Protein AF-0000000084980059 (afdb_homodimer)

Organism: NCBI:txid883114

Solvent-accessible surface area (backbone atoms only — not comparable to full-atom values): 30979 Å² total; per-residue (Å²): 118,81,48,70,67,55,48,52,50,52,52,42,49,53,42,48,52,49,50,54,45,52,68,66,48,82,76,62,90,63,88,53,42,63,44,76,50,72,59,92,92,44,81,44,43,28,40,37,32,78,54,96,91,38,81,42,77,41,79,48,60,86,88,42,54,64,60,53,34,41,35,43,37,63,77,40,52,60,57,51,50,51,51,42,52,51,49,47,49,55,48,47,63,50,62,70,72,64,53,98,51,52,74,44,44,60,58,69,68,41,56,71,75,50,41,72,53,49,79,69,84,60,81,35,71,66,55,49,48,51,51,58,69,66,52,83,76,70,46,72,78,72,80,60,95,58,76,67,40,77,33,83,89,66,50,72,33,84,43,72,67,53,32,53,53,49,38,52,33,54,74,70,67,47,69,69,38,69,22,38,68,40,77,75,51,98,88,40,72,46,56,40,54,29,37,34,59,33,82,85,76,69,39,75,26,35,35,41,74,44,65,45,31,38,38,36,70,51,24,48,50,48,53,51,52,52,47,54,34,44,77,64,75,39,29,60,50,75,39,24,46,76,47,66,19,21,90,90,40,62,76,51,64,68,55,52,52,49,50,49,39,57,65,68,45,76,70,85,119,117,81,49,69,68,53,46,50,51,52,53,43,48,53,43,47,52,50,49,54,46,52,69,68,48,82,77,64,91,65,88,54,43,64,44,77,49,72,59,92,93,45,79,43,41,29,39,38,31,78,54,95,90,37,81,42,78,41,81,48,60,86,86,41,55,63,60,53,31,42,35,43,37,62,76,40,54,59,56,50,49,52,50,41,52,52,48,47,50,55,47,48,63,50,62,71,73,61,52,97,50,51,74,45,43,59,58,69,69,42,56,73,73,51,41,73,52,49,77,66,82,60,80,36,71,65,55,48,50,51,52,59,70,66,52,82,77,70,47,72,79,72,82,60,93,59,77,67,41,77,33,83,89,65,50,72,32,83,42,70,66,52,31,53,53,51,38,51,33,54,74,71,68,47,69,68,38,68,22,40,69,41,77,74,51,100,86,41,74,46,56,40,54,29,36,32,59,33,83,84,77,71,39,75,26,36,33,42,72,45,65,46,31,38,38,36,70,52,23,46,51,48,53,51,51,52,48,52,34,44,78,64,75,39,29,60,52,74,39,24,46,76,46,66,19,22,92,89,42,61,76,52,64,70,54,53,50,49,51,49,38,58,66,71,44,76,69,86,118

Radius of gyration: 30.44 Å; Cα contacts (8 Å, |Δi|>4): 704; chains: 2; bounding box: 84×87×63 Å

pLDDT: mean 90.95, std 9.01, range [33.44, 98.81]

Nearest PDB structures (foldseek):
  3k44-assembly4_D  TM=3.397E-01  e=2.447E+00  Drosophila melanogaster
  6slc-assembly1_BBB  TM=3.646E-01  e=4.953E+00  Streptomyces sp. Ag82_O1-9
  7czf-assembly1_C  TM=3.615E-01  e=8.406E+00  Human gammaherpesvirus 8
  8cht-assembly1_A  TM=2.738E-01  e=5.571E+00  Homo sapiens
  8cht-assembly2_B  TM=2.711E-01  e=5.571E+00  Homo sapiens

Sequence (538 aa):
MVTFKEMLILEKQKYLNIKKALDKKEVDFVEGRLVIKSNKSIKEYYQVKHLNNKKEVKYISKDNPKLIKSLANKSYLPKLKKLVNKRLYQLNNILKDYSETEIDDIYENLNPYRKELITPVVPTAKQNLETWKATPYSGNEFVTNAPLIDTNKGDQVKSKSEKIIADKLYALGIPYKYECPLVIDKYTKFYPDFTLIDPFTNKEMYWEHFGMIDNPEYAAAAIKKIAIYEKNGIQMGINLIVSFESSKSGLDNSYIDCLIKRYFIKHVEMVTFKEMLILEKQKYLNIKKALDKKEVDFVEGRLVIKSNKSIKEYYQVKHLNNKKEVKYISKDNPKLIKSLANKSYLPKLKKLVNKRLYQLNNILKDYSETEIDDIYENLNPYRKELITPVVPTAKQNLETWKATPYSGNEFVTNAPLIDTNKGDQVKSKSEKIIADKLYALGIPYKYECPLVIDKYTKFYPDFTLIDPFTNKEMYWEHFGMIDNPEYAAAAIKKIAIYEKNGIQMGINLIVSFESSKSGLDNSYIDCLIKRYFIKHVE

Foldseek 3Di:
DQFPLRVLVVVLVVLVVVVVVLVPDDQDDDAAAWDWDDDDPDIWIWGWHQDPNDIDIDTDDPVCVVNVVNRVCVVPSVVSVVVSVVSNVVSCVCSVDDDLQVLVCVLVVDDPVVSVVDDRPDDHLVRLVVVVVPDDADADPDPDPADWDAAPVGDTARDPLLNLLVNVCVVVPFDWDAQGWDDLDPPDIGRARIWGAQPRPRDIAGEHEQAACVPPVSVVVVVVVQVSCVVRPRHDPPRYHYHYHHPVGGGDPVVSVVSCCSRHVPPPD/DQFPLRVLVVVLVVLVVVVVVLVPDDQDDDAAAWDWDDDDPDIWIWGWHQDPNDIDIGTDDPVCVVNVVNRVCVVPSVVSVVVSVVSNVVSCVCSVDDDLQVLVCVLVVDDPVVSVVDDRPDDHLVRLVVVVVPDDADADPPPDPADWDAAPVGDTARDPLLNLLVNVCVVVPFDWDAQGWDDLDPPDIGRARIWGAQPRPRDIAGEHEQAACVPPVSVVVVVVVQVSCVVRPRHDPPRYHYHYHHPVGGGDPVVSVVSCCSRHVPPPD

Secondary structure (DSSP, 8-state):
---HHHHHHHHHHHHHHHHHHHHHS------SEEEEEEETTEEEEEEEEEETTEEEEEEE-TT-HHHHHHHHGGGTHHHHHHHHHHHHHHHHHHHTT--TTHHHHHHHTS-HHHHTT---SS--HHHHHHHHHHS---------SSPPEE-SSS-EESSHHHHHHHHHHHHTT--EEET--EE-SSS-EE--SEEEE-TTT--EEEEEEE--TTSHHHHHHHHHHHHHHHHTT--BTTTEEEEE--SSS---HHHHHHHHHHHH-----/---HHHHHHHHHHHHHHHHHHHHHS------SEEEEEEETTEEEEEEEEEETTEEEEEEE-TT-HHHHHHHHHTTTHHHHHHHHHHHHHHHHHHHTT--TTHHHHHHHTS-HHHHTT---SS--HHHHHHHHHHS---------SSPPEE-SSS-EESSHHHHHHHHHHHHTT--EEET--EE-SSS-EE--SEEEE-TTT--EEEEEEE--TTSHHHHHHHHHHHHHHHHTT--BTTTEEEEE--SSS---HHHHHHHHHHHH-----

Structure (mmCIF, N/CA/C/O backbone):
data_AF-0000000084980059-model_v1
#
loop_
_entity.id
_entity.type
_entity.pdbx_description
1 polymer 'Uncharacterized protein'
#
loop_
_atom_site.group_PDB
_atom_site.id
_atom_site.type_symbol
_atom_site.label_atom_id
_atom_site.label_alt_id
_atom_site.label_comp_id
_atom_site.label_asym_id
_atom_site.label_entity_id
_atom_site.label_seq_id
_atom_site.pdbx_PDB_ins_code
_atom_site.Cartn_x
_atom_site.Cartn_y
_atom_site.Cartn_z
_atom_site.occupancy
_atom_site.B_iso_or_equiv
_atom_site.auth_seq_id
_atom_site.auth_comp_id
_atom_site.auth_asym_id
_atom_site.auth_atom_id
_atom_site.pdbx_PDB_model_num
ATOM 1 N N . MET A 1 1 ? -2.4 -2.119 -4.59 1 66.5 1 MET A N 1
ATOM 2 C CA . MET A 1 1 ? -1.245 -2.023 -3.703 1 66.5 1 MET A CA 1
ATOM 3 C C . MET A 1 1 ? -0.007 -1.566 -4.469 1 66.5 1 MET A C 1
ATOM 5 O O . MET A 1 1 ? 0.17 -1.915 -5.637 1 66.5 1 MET A O 1
ATOM 9 N N . VAL A 1 2 ? 0.71 -0.615 -3.932 1 78.31 2 VAL A N 1
ATOM 10 C CA . VAL A 1 2 ? 1.899 -0.036 -4.547 1 78.31 2 VAL A CA 1
ATOM 11 C C . VAL A 1 2 ? 3.059 -1.027 -4.465 1 78.31 2 VAL A C 1
ATOM 13 O O . VAL A 1 2 ? 3.26 -1.674 -3.436 1 78.31 2 VAL A O 1
ATOM 16 N N . THR A 1 3 ? 3.654 -1.348 -5.609 1 88.38 3 THR A N 1
ATOM 17 C CA . THR A 1 3 ? 4.824 -2.219 -5.641 1 88.38 3 THR A CA 1
ATOM 18 C C . THR A 1 3 ? 6.02 -1.548 -4.969 1 88.38 3 THR A C 1
ATOM 20 O O . THR A 1 3 ? 5.988 -0.346 -4.691 1 88.38 3 THR A O 1
ATOM 23 N N . PHE A 1 4 ? 6.996 -2.373 -4.719 1 94.12 4 PHE A N 1
ATOM 24 C CA . PHE A 1 4 ? 8.203 -1.814 -4.113 1 94.12 4 PHE A CA 1
ATOM 25 C C . PHE A 1 4 ? 8.844 -0.789 -5.039 1 94.12 4 PHE A C 1
ATOM 27 O O . PHE A 1 4 ? 9.242 0.291 -4.594 1 94.12 4 PHE A O 1
ATOM 34 N N . LYS A 1 5 ? 8.914 -1.081 -6.266 1 94.56 5 LYS A N 1
ATOM 35 C CA . LYS A 1 5 ? 9.492 -0.15 -7.227 1 94.56 5 LYS A CA 1
ATOM 36 C C . LYS A 1 5 ? 8.719 1.162 -7.262 1 94.56 5 LYS A C 1
ATOM 38 O O . LYS A 1 5 ? 9.312 2.242 -7.273 1 94.56 5 LYS A O 1
ATOM 43 N N . GLU A 1 6 ? 7.441 1.067 -7.301 1 92.31 6 GLU A N 1
ATOM 44 C CA . GLU A 1 6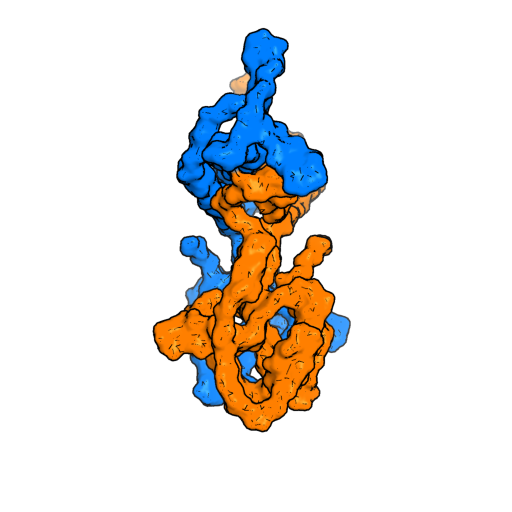 ? 6.598 2.26 -7.301 1 92.31 6 GLU A CA 1
ATOM 45 C C . GLU A 1 6 ? 6.812 3.086 -6.035 1 92.31 6 GLU A C 1
ATOM 47 O O . GLU A 1 6 ? 6.832 4.316 -6.09 1 92.31 6 GLU A O 1
ATOM 52 N N . MET A 1 7 ? 6.91 2.41 -4.93 1 94 7 MET A N 1
ATOM 53 C CA . MET A 1 7 ? 7.148 3.105 -3.668 1 94 7 MET A CA 1
ATOM 54 C C . MET A 1 7 ? 8.492 3.824 -3.691 1 94 7 MET A C 1
ATOM 56 O O . MET A 1 7 ? 8.609 4.941 -3.188 1 94 7 MET A O 1
ATOM 60 N N . LEU A 1 8 ? 9.484 3.129 -4.254 1 97.25 8 LEU A N 1
ATOM 61 C CA . LEU A 1 8 ? 10.789 3.764 -4.418 1 97.25 8 LEU A CA 1
ATOM 62 C C . LEU A 1 8 ? 10.672 5.035 -5.254 1 97.25 8 LEU A C 1
ATOM 64 O O . LEU A 1 8 ? 11.258 6.066 -4.906 1 97.25 8 LEU A O 1
ATOM 68 N N . ILE A 1 9 ? 9.938 4.953 -6.277 1 96.94 9 ILE A N 1
ATOM 69 C CA . ILE A 1 9 ? 9.781 6.082 -7.188 1 96.94 9 ILE A CA 1
ATOM 70 C C . ILE A 1 9 ? 9.039 7.219 -6.48 1 96.94 9 ILE A C 1
ATOM 72 O O . ILE A 1 9 ? 9.43 8.383 -6.594 1 96.94 9 ILE A O 1
ATOM 76 N N . LEU A 1 10 ? 8.031 6.863 -5.793 1 94.88 10 LEU A N 1
ATOM 77 C CA . LEU A 1 10 ? 7.27 7.863 -5.055 1 94.88 10 LEU A CA 1
ATOM 78 C C . LEU A 1 10 ? 8.141 8.562 -4.016 1 94.88 10 LEU A C 1
ATOM 80 O O . LEU A 1 10 ? 8.07 9.781 -3.857 1 94.88 10 LEU A O 1
ATOM 84 N N . GLU A 1 11 ? 8.891 7.77 -3.311 1 96.81 11 GLU A N 1
ATOM 85 C CA . GLU A 1 11 ? 9.789 8.344 -2.316 1 96.81 11 GLU A CA 1
ATOM 86 C C . GLU A 1 11 ? 10.828 9.242 -2.971 1 96.81 11 GLU A C 1
ATOM 88 O O . GLU A 1 11 ? 11.141 10.32 -2.455 1 96.81 11 GLU A O 1
ATOM 93 N N . LYS A 1 12 ? 11.32 8.789 -4.035 1 98.19 12 LYS A N 1
ATOM 94 C CA . LYS A 1 12 ? 12.281 9.609 -4.773 1 98.19 12 LYS A CA 1
ATOM 95 C C . LYS A 1 12 ? 11.656 10.938 -5.191 1 98.19 12 LYS A C 1
ATOM 97 O O . LYS A 1 12 ? 12.289 11.992 -5.059 1 98.19 12 LYS A O 1
ATOM 102 N N . GLN A 1 13 ? 10.516 10.859 -5.707 1 97.75 13 GLN A N 1
ATOM 103 C CA . GLN A 1 13 ? 9.82 12.07 -6.125 1 97.75 13 GLN A CA 1
ATOM 104 C C . GLN A 1 13 ? 9.625 13.031 -4.949 1 97.75 13 GLN A C 1
ATOM 106 O O . GLN A 1 13 ? 9.742 14.242 -5.109 1 97.75 13 GLN A O 1
ATOM 111 N N . LYS A 1 14 ? 9.258 12.469 -3.857 1 96.5 14 LYS A N 1
ATOM 112 C CA . LYS A 1 14 ? 9.125 13.266 -2.643 1 96.5 14 LYS A CA 1
ATOM 113 C C . LYS A 1 14 ? 10.398 14.055 -2.361 1 96.5 14 LYS A C 1
ATOM 115 O O . LYS A 1 14 ? 10.352 15.273 -2.156 1 96.5 14 LYS A O 1
ATOM 120 N N . TYR A 1 15 ? 11.516 13.414 -2.373 1 98.25 15 TYR A N 1
ATOM 121 C CA . TYR A 1 15 ? 12.789 14.062 -2.082 1 98.25 15 TYR A CA 1
ATOM 122 C C . TYR A 1 15 ? 13.18 15.016 -3.207 1 98.25 15 TYR A C 1
ATOM 124 O O . TYR A 1 15 ? 13.805 16.047 -2.963 1 98.25 15 TYR A O 1
ATOM 132 N N . LEU A 1 16 ? 12.812 14.664 -4.387 1 98.25 16 LEU A N 1
ATOM 133 C CA . LEU A 1 16 ? 13.07 15.562 -5.508 1 98.25 16 LEU A CA 1
ATOM 134 C C . LEU A 1 16 ? 12.297 16.875 -5.352 1 98.25 16 LEU A C 1
ATOM 136 O O . LEU A 1 16 ? 12.828 17.938 -5.645 1 98.25 16 LEU A O 1
ATOM 140 N N . ASN A 1 17 ? 11.125 16.734 -4.961 1 97.38 17 ASN A N 1
ATOM 141 C CA . ASN A 1 17 ? 10.312 17.938 -4.734 1 97.38 17 ASN A CA 1
ATOM 142 C C . ASN A 1 17 ? 10.906 18.812 -3.645 1 97.38 17 ASN A C 1
ATOM 144 O O . ASN A 1 17 ? 10.906 20.047 -3.764 1 97.38 17 ASN A O 1
ATOM 148 N N . ILE A 1 18 ? 11.359 18.203 -2.635 1 97.62 18 ILE A N 1
ATOM 149 C CA . ILE A 1 18 ? 11.992 18.953 -1.554 1 97.62 18 ILE A CA 1
ATOM 150 C C . ILE A 1 18 ? 13.266 19.625 -2.064 1 97.62 18 ILE A C 1
ATOM 152 O O . ILE A 1 18 ? 13.539 20.781 -1.747 1 97.62 18 ILE A O 1
ATOM 156 N N . LYS A 1 19 ? 14.023 18.922 -2.82 1 97.5 19 LYS A N 1
ATOM 157 C CA . LYS A 1 19 ? 15.242 19.469 -3.408 1 97.5 19 LYS A CA 1
ATOM 158 C C . LYS A 1 19 ? 14.922 20.688 -4.27 1 97.5 19 LYS A C 1
ATOM 160 O O . LYS A 1 19 ? 15.609 21.719 -4.188 1 97.5 19 LYS A O 1
ATOM 165 N N . LYS A 1 20 ? 13.898 20.578 -5.055 1 96.94 20 LYS A N 1
ATOM 166 C CA . LYS A 1 20 ? 13.477 21.688 -5.898 1 96.94 20 LYS A CA 1
ATOM 167 C C . LYS A 1 20 ? 13.109 22.906 -5.051 1 96.94 20 LYS A C 1
ATOM 169 O O . LYS A 1 20 ? 13.477 24.031 -5.387 1 96.94 20 LYS A O 1
ATOM 174 N N . ALA A 1 21 ? 12.406 22.641 -4 1 95.44 21 ALA A N 1
ATOM 175 C CA . ALA A 1 21 ? 12.023 23.719 -3.09 1 95.44 21 ALA A CA 1
ATOM 176 C C . ALA A 1 21 ? 13.25 24.328 -2.422 1 95.44 21 ALA A C 1
ATOM 178 O O . ALA A 1 21 ? 13.32 25.547 -2.232 1 95.44 21 ALA A O 1
ATOM 179 N N . LEU A 1 22 ? 14.203 23.516 -2.043 1 94.5 22 LEU A N 1
ATOM 180 C CA . LEU A 1 22 ? 15.453 23.953 -1.45 1 94.5 22 LEU A CA 1
ATOM 181 C C . LEU A 1 22 ? 16.219 24.859 -2.414 1 94.5 22 LEU A C 1
ATOM 183 O O . LEU A 1 22 ? 16.766 25.891 -2.01 1 94.5 22 LEU A O 1
ATOM 187 N N . ASP A 1 23 ? 16.203 24.469 -3.652 1 91.94 23 ASP A N 1
ATOM 188 C CA . ASP A 1 23 ? 16.953 25.188 -4.672 1 91.94 23 ASP A CA 1
ATOM 189 C C . ASP A 1 23 ? 16.328 26.562 -4.949 1 91.94 23 ASP A C 1
ATOM 191 O O . ASP A 1 23 ? 17.016 27.484 -5.383 1 91.94 23 ASP A O 1
ATOM 195 N N . LYS A 1 24 ? 15.102 26.656 -4.684 1 89.31 24 LYS A N 1
ATOM 196 C CA . LYS A 1 24 ? 14.406 27.922 -4.906 1 89.31 24 LYS A CA 1
ATOM 197 C C . LYS A 1 24 ? 14.625 28.891 -3.744 1 89.31 24 LYS A C 1
ATOM 199 O O . LYS A 1 24 ? 14.383 30.094 -3.871 1 89.31 24 LYS A O 1
ATOM 204 N N . LYS A 1 25 ? 15.055 28.219 -2.662 1 83.56 25 LYS A N 1
ATOM 205 C CA . LYS A 1 25 ? 15.289 29.078 -1.503 1 83.56 25 LYS A CA 1
ATOM 206 C C . LYS A 1 25 ? 16.562 29.891 -1.669 1 83.56 25 LYS A C 1
ATOM 208 O O . LYS A 1 25 ? 17.594 29.359 -2.105 1 83.56 25 LYS A O 1
ATOM 213 N N . GLU A 1 26 ? 16.422 31.188 -1.734 1 70.62 26 GLU A N 1
ATOM 214 C CA . GLU A 1 26 ? 17.562 32.094 -1.829 1 70.62 26 GLU A CA 1
ATOM 215 C C . GLU A 1 26 ? 18.438 32 -0.585 1 70.62 26 GLU A C 1
ATOM 217 O O . GLU A 1 26 ? 17.953 32.188 0.536 1 70.62 26 GLU A O 1
ATOM 222 N N . VAL A 1 27 ? 19.562 31.328 -0.671 1 66.94 27 VAL A N 1
ATOM 223 C CA . VAL A 1 27 ? 20.484 31.219 0.456 1 66.94 27 VAL A CA 1
ATOM 224 C C . VAL A 1 27 ? 21.422 32.438 0.483 1 66.94 27 VAL A C 1
ATOM 226 O O . VAL A 1 27 ? 22.141 32.688 -0.48 1 66.94 27 VAL A O 1
ATOM 229 N N . ASP A 1 28 ? 21.094 33.312 1.382 1 70.25 28 ASP A N 1
ATOM 230 C CA . ASP A 1 28 ? 22.078 34.375 1.582 1 70.25 28 ASP A CA 1
ATOM 231 C C . ASP A 1 28 ? 23.297 33.844 2.354 1 70.25 28 ASP A C 1
ATOM 233 O O . ASP A 1 28 ? 23.141 33.219 3.406 1 70.25 28 ASP A O 1
ATOM 237 N N . PHE A 1 29 ? 24.406 33.781 1.675 1 73.06 29 PHE A N 1
ATOM 238 C CA . PHE A 1 29 ? 25.641 33.375 2.334 1 73.06 29 PHE A CA 1
ATOM 239 C C . PHE A 1 29 ? 26.094 34.438 3.328 1 73.06 29 PHE A C 1
ATOM 241 O O . PHE A 1 29 ? 26.391 35.562 2.941 1 73.06 29 PHE A O 1
ATOM 248 N N . VAL A 1 30 ? 25.719 34.188 4.566 1 83.31 30 VAL A N 1
ATOM 249 C CA . VAL A 1 30 ? 26.188 35.062 5.633 1 83.31 30 VAL A CA 1
ATOM 250 C C . VAL A 1 30 ? 27.203 34.344 6.496 1 83.31 30 VAL A C 1
ATOM 252 O O . VAL A 1 30 ? 27.047 33.156 6.781 1 83.31 30 VAL A O 1
ATOM 255 N N . GLU A 1 31 ? 28.328 35 6.688 1 85.88 31 GLU A N 1
ATOM 256 C CA . GLU A 1 31 ? 29.359 34.375 7.516 1 85.88 31 GLU A CA 1
ATOM 257 C C . GLU A 1 31 ? 28.953 34.406 8.984 1 85.88 31 GLU A C 1
ATOM 259 O O . GLU A 1 31 ? 28.219 35.281 9.43 1 85.88 31 GLU A O 1
ATOM 264 N N . GLY A 1 32 ? 29.453 33.312 9.68 1 88.5 32 GLY A N 1
ATOM 265 C CA . GLY A 1 32 ? 29.234 33.25 11.117 1 88.5 32 GLY A CA 1
ATOM 266 C C . GLY A 1 32 ? 28.062 32.406 11.523 1 88.5 32 GLY A C 1
ATOM 267 O O . GLY A 1 32 ? 27.484 31.703 10.68 1 88.5 32 GLY A O 1
ATOM 268 N N . ARG A 1 33 ? 27.844 32.344 12.859 1 89.94 33 ARG A N 1
ATOM 269 C CA . ARG A 1 33 ? 26.734 31.578 13.406 1 89.94 33 ARG A CA 1
ATOM 270 C C . ARG A 1 33 ? 25.828 32.469 14.258 1 89.94 33 ARG A C 1
ATOM 272 O O . ARG A 1 33 ? 26.266 33.5 14.758 1 89.94 33 ARG A O 1
ATOM 279 N N . LEU A 1 34 ? 24.641 32.031 14.367 1 90.25 34 LEU A N 1
ATOM 280 C CA . LEU A 1 34 ? 23.688 32.781 15.164 1 90.25 34 LEU A CA 1
ATOM 281 C C . LEU A 1 34 ? 23.688 32.312 16.609 1 90.25 34 LEU A C 1
ATOM 283 O O . LEU A 1 34 ? 23.641 31.094 16.875 1 90.25 34 LEU A O 1
ATOM 287 N N . VAL A 1 35 ? 23.828 33.188 17.516 1 90.88 35 VAL A N 1
ATOM 288 C CA . VAL A 1 35 ? 23.672 32.906 18.953 1 90.88 35 VAL A CA 1
ATOM 289 C C . VAL A 1 35 ? 22.5 33.719 19.5 1 90.88 35 VAL A C 1
ATOM 291 O O . VAL A 1 35 ? 22.406 34.938 19.297 1 90.88 35 VAL A O 1
ATOM 294 N N . ILE A 1 36 ? 21.641 33.062 20.125 1 89.06 36 ILE A N 1
ATOM 295 C CA . ILE A 1 36 ? 20.469 33.719 20.688 1 89.06 36 ILE A CA 1
ATOM 296 C C . ILE A 1 36 ? 20.547 33.719 22.219 1 89.06 36 ILE A C 1
ATOM 298 O O . ILE A 1 36 ? 20.703 32.656 22.828 1 89.06 36 ILE A O 1
ATOM 302 N N . LYS A 1 37 ? 20.547 34.812 22.844 1 87.38 37 LYS A N 1
ATOM 303 C CA . LYS A 1 37 ? 20.531 34.938 24.297 1 87.38 37 LYS A CA 1
ATOM 304 C C . LYS A 1 37 ? 19.156 35.406 24.797 1 87.38 37 LYS A C 1
ATOM 306 O O . LYS A 1 37 ? 18.641 36.406 24.312 1 87.38 37 LYS A O 1
ATOM 311 N N . SER A 1 38 ? 18.516 34.562 25.547 1 83.31 38 SER A N 1
ATOM 312 C CA . SER A 1 38 ? 17.188 34.906 26.047 1 83.31 38 SER A CA 1
ATOM 313 C C . SER A 1 38 ? 17.234 35.219 27.547 1 83.31 38 SER A C 1
ATOM 315 O O . SER A 1 38 ? 17.859 34.469 28.312 1 83.31 38 SER A O 1
ATOM 317 N N . ASN A 1 39 ? 17.062 36.406 27.891 1 78.31 39 ASN A N 1
ATOM 318 C CA . ASN A 1 39 ? 16.875 36.781 29.281 1 78.31 39 ASN A CA 1
ATOM 319 C C . ASN A 1 39 ? 15.43 37.156 29.578 1 78.31 39 ASN A C 1
ATOM 321 O O . ASN A 1 39 ? 14.984 38.25 29.219 1 78.31 39 ASN A O 1
ATOM 325 N N . LYS A 1 40 ? 14.617 36.531 30.312 1 77.06 40 LYS A N 1
ATOM 326 C CA . LYS A 1 40 ? 13.211 36.75 30.625 1 77.06 40 LYS A CA 1
ATOM 327 C C . LYS A 1 40 ? 12.359 36.844 29.359 1 77.06 40 LYS A C 1
ATOM 329 O O . LYS A 1 40 ? 12.328 35.906 28.562 1 77.06 40 LYS A O 1
ATOM 334 N N . SER A 1 41 ? 11.93 38.062 28.953 1 76.62 41 SER A N 1
ATOM 335 C CA . SER A 1 41 ? 11 38.281 27.844 1 76.62 41 SER A CA 1
ATOM 336 C C . SER A 1 41 ? 11.719 38.844 26.625 1 76.62 41 SER A C 1
ATOM 338 O O . SER A 1 41 ? 11.102 39.094 25.594 1 76.62 41 SER A O 1
ATOM 340 N N . ILE A 1 42 ? 13.062 39 26.781 1 80.31 42 ILE A N 1
ATOM 341 C CA . ILE A 1 42 ? 13.758 39.656 25.688 1 80.31 42 ILE A CA 1
ATOM 342 C C . ILE A 1 42 ? 14.727 38.688 25.016 1 80.31 42 ILE A C 1
ATOM 344 O O . ILE A 1 42 ? 15.438 37.969 25.703 1 80.31 42 ILE A O 1
ATOM 348 N N . LYS A 1 43 ? 14.656 38.594 23.625 1 86.44 43 LYS A N 1
ATOM 349 C CA . LYS A 1 43 ? 15.594 37.812 22.844 1 86.44 43 LYS A CA 1
ATOM 350 C C . LYS A 1 43 ? 16.609 38.719 22.141 1 86.44 43 LYS A C 1
ATOM 352 O O . LYS A 1 43 ? 16.25 39.719 21.531 1 86.44 43 LYS A O 1
ATOM 357 N N . GLU A 1 44 ? 17.891 38.438 22.391 1 89 44 GLU A N 1
ATOM 358 C CA . GLU A 1 44 ? 18.969 39.125 21.688 1 89 44 GLU A CA 1
ATOM 359 C C . GLU A 1 44 ? 19.672 38.188 20.703 1 89 44 GLU A C 1
ATOM 361 O O . GLU A 1 44 ? 19.812 37 20.969 1 89 44 GLU A O 1
ATOM 366 N N . TYR A 1 45 ? 20.031 38.812 19.594 1 91.31 45 TYR A N 1
ATOM 367 C CA . TYR A 1 45 ? 20.641 38.031 18.531 1 91.31 45 TYR A CA 1
ATOM 368 C C . TYR A 1 45 ? 22.078 38.5 18.281 1 91.31 45 TYR A C 1
ATOM 370 O O . TYR A 1 45 ? 22.344 39.719 18.25 1 91.31 45 TYR A O 1
ATOM 378 N N . TYR A 1 46 ? 22.906 37.531 18.141 1 91.88 46 TYR A N 1
ATOM 379 C CA . TYR A 1 46 ? 24.312 37.812 17.891 1 91.88 46 TYR A CA 1
ATOM 380 C C . TYR A 1 46 ? 24.859 36.969 16.734 1 91.88 46 TYR A C 1
ATOM 382 O O . TYR A 1 46 ? 24.516 35.812 16.609 1 91.88 46 TYR A O 1
ATOM 390 N N . GLN A 1 47 ? 25.641 37.625 15.914 1 91.94 47 GLN A N 1
ATOM 391 C CA . GLN A 1 47 ? 26.422 36.906 14.898 1 91.94 47 GLN A CA 1
ATOM 392 C C . GLN A 1 47 ? 27.828 36.625 15.391 1 91.94 47 GLN A C 1
ATOM 394 O O . GLN A 1 47 ? 28.547 37.562 15.797 1 91.94 47 GLN A O 1
ATOM 399 N N . VAL A 1 48 ? 28.266 35.375 15.383 1 92.75 48 VAL A N 1
ATOM 400 C CA . VAL A 1 48 ? 29.594 35 15.828 1 92.75 48 VAL A CA 1
ATOM 401 C C . VAL A 1 48 ? 30.422 34.5 14.641 1 92.75 48 VAL A C 1
ATOM 403 O O . VAL A 1 48 ? 30.016 33.594 13.922 1 92.75 48 VAL A O 1
ATOM 406 N N . LYS A 1 49 ? 31.516 35.188 14.461 1 90.69 49 LYS A N 1
ATOM 407 C CA . LYS A 1 49 ? 32.438 34.844 13.383 1 90.69 49 LYS A CA 1
ATOM 408 C C . LYS A 1 49 ? 33.844 34.531 13.93 1 90.69 49 LYS A C 1
ATOM 410 O O . LYS A 1 49 ? 34.219 35.031 14.984 1 90.69 49 LYS A O 1
ATOM 415 N N . HIS A 1 50 ? 34.375 33.5 13.289 1 85.38 50 HIS A N 1
ATOM 416 C CA . HIS A 1 50 ? 35.781 33.25 13.609 1 85.38 50 HIS A CA 1
ATOM 417 C C . HIS A 1 50 ? 36.688 33.781 12.516 1 85.38 50 HIS A C 1
ATOM 419 O O . HIS A 1 50 ? 36.656 33.312 11.383 1 85.38 50 HIS A O 1
ATOM 425 N N . LEU A 1 51 ? 37.188 34.906 12.695 1 78 51 LEU A N 1
ATOM 426 C CA . LEU A 1 51 ? 38.156 35.5 11.789 1 78 51 LEU A CA 1
ATOM 427 C C . LEU A 1 51 ? 39.562 35.469 12.383 1 78 51 LEU A C 1
ATOM 429 O O . LEU A 1 51 ? 39.812 36.031 13.453 1 78 51 LEU A O 1
ATOM 433 N N . ASN A 1 52 ? 40.531 34.969 11.625 1 80.62 52 ASN A N 1
ATOM 434 C CA . ASN A 1 52 ? 41.938 34.875 11.984 1 80.62 52 ASN A CA 1
ATOM 435 C C . ASN A 1 52 ? 42.125 34.406 13.422 1 80.62 52 ASN A C 1
ATOM 437 O O . ASN A 1 52 ? 42.844 35.031 14.203 1 80.62 52 ASN A O 1
ATOM 441 N N . ASN A 1 53 ? 41.406 33.344 13.961 1 76.88 53 ASN A N 1
ATOM 442 C CA . ASN A 1 53 ? 41.469 32.656 15.258 1 76.88 53 ASN A CA 1
ATOM 443 C C . ASN A 1 53 ? 40.906 33.531 16.375 1 76.88 53 ASN A C 1
ATOM 445 O O . ASN A 1 53 ? 41.188 33.312 17.547 1 76.88 53 ASN A O 1
ATOM 449 N N . LYS A 1 54 ? 40.469 34.625 16.047 1 82.69 54 LYS A N 1
ATOM 450 C CA . LYS A 1 54 ? 39.781 35.438 17.047 1 82.69 54 LYS A CA 1
ATOM 451 C C . LYS A 1 54 ? 38.25 35.375 16.875 1 82.69 54 LYS A C 1
ATOM 453 O O . LYS A 1 54 ? 37.75 35.469 15.75 1 82.69 54 LYS A O 1
ATOM 458 N N . LYS A 1 55 ? 37.594 35.094 17.906 1 84.94 55 LYS A N 1
ATOM 459 C CA . LYS A 1 55 ? 36.125 35.031 17.953 1 84.94 55 LYS A CA 1
ATOM 460 C C . LYS A 1 55 ? 35.531 36.438 17.938 1 84.94 55 LYS A C 1
ATOM 462 O O . LYS A 1 55 ? 35.875 37.281 18.797 1 84.94 55 LYS A O 1
ATOM 467 N N . GLU A 1 56 ? 34.844 36.875 16.875 1 90 56 GLU A N 1
ATOM 468 C CA . GLU A 1 56 ? 34.156 38.156 16.797 1 90 56 GLU A CA 1
ATOM 469 C C . GLU A 1 56 ? 32.656 37.969 17.031 1 90 56 GLU A C 1
ATOM 471 O O . GLU A 1 56 ? 32 37.156 16.391 1 90 56 GLU A O 1
ATOM 476 N N . VAL A 1 57 ? 32.219 38.781 17.938 1 91.19 57 VAL A N 1
ATOM 477 C CA . VAL A 1 57 ? 30.797 38.75 18.281 1 91.19 57 VAL A CA 1
ATOM 478 C C . VAL A 1 57 ? 30.141 40.094 17.969 1 91.19 57 VAL A C 1
ATOM 480 O O . VAL A 1 57 ? 30.594 41.125 18.438 1 91.19 57 VAL A O 1
ATOM 483 N N . LYS A 1 58 ? 29.172 40.031 17.078 1 91.5 58 LYS A N 1
ATOM 484 C CA . LYS A 1 58 ? 28.469 41.25 16.703 1 91.5 58 LYS A CA 1
ATOM 485 C C . LYS A 1 58 ? 26.984 41.156 17.047 1 91.5 58 LYS A C 1
ATOM 487 O O . LYS A 1 58 ? 26.328 40.188 16.672 1 91.5 58 LYS A O 1
ATOM 492 N N . TYR A 1 59 ? 26.469 42.125 17.703 1 91.88 59 TYR A N 1
ATOM 493 C CA . TYR A 1 59 ? 25.047 42.219 18.016 1 91.88 59 TYR A CA 1
ATOM 494 C C . TYR A 1 59 ? 24.234 42.5 16.75 1 91.88 59 TYR A C 1
ATOM 496 O O . TYR A 1 59 ? 24.625 43.312 15.922 1 91.88 59 TYR A O 1
ATOM 504 N N . ILE A 1 60 ? 23.156 41.781 16.625 1 90.38 60 ILE A N 1
ATOM 505 C CA . ILE A 1 60 ? 22.266 42.031 15.5 1 90.38 60 ILE A CA 1
ATOM 506 C C . ILE A 1 60 ? 21 42.719 15.984 1 90.38 60 ILE A C 1
ATOM 508 O O . ILE A 1 60 ? 20.266 42.188 16.828 1 90.38 60 ILE A O 1
ATOM 512 N N . SER A 1 61 ? 20.734 43.906 15.398 1 86.62 61 SER A N 1
ATOM 513 C CA . SER A 1 61 ? 19.516 44.625 15.75 1 86.62 61 SER A CA 1
ATOM 514 C C . SER A 1 61 ? 18.266 43.906 15.25 1 86.62 61 SER A C 1
ATOM 516 O O . SER A 1 61 ? 18.297 43.281 14.188 1 86.62 61 SER A O 1
ATOM 518 N N . LYS A 1 62 ? 17.188 44 15.992 1 81.88 62 LYS A N 1
ATOM 519 C CA . LYS A 1 62 ? 15.898 43.406 15.609 1 81.88 62 LYS A CA 1
ATOM 520 C C . LYS A 1 62 ? 15.383 44 14.305 1 81.88 62 LYS A C 1
ATOM 522 O O . LYS A 1 62 ? 14.516 43.406 13.648 1 81.88 62 LYS A O 1
ATOM 527 N N . ASP A 1 63 ? 16.031 45.094 13.891 1 80.31 63 ASP A N 1
ATOM 528 C CA . ASP A 1 63 ? 15.625 45.781 12.672 1 80.31 63 ASP A CA 1
ATOM 529 C C . ASP A 1 63 ? 16.25 45.125 11.438 1 80.31 63 ASP A C 1
ATOM 531 O O . ASP A 1 63 ? 15.992 45.562 10.312 1 80.31 63 ASP A O 1
ATOM 535 N N . ASN A 1 64 ? 17.031 44.125 11.695 1 84.56 64 ASN A N 1
ATOM 536 C CA . ASN A 1 64 ? 17.609 43.406 10.57 1 84.56 64 ASN A CA 1
ATOM 537 C C . ASN A 1 64 ? 17.172 41.938 10.555 1 84.56 64 ASN A C 1
ATOM 539 O O . ASN A 1 64 ? 17.984 41.031 10.688 1 84.56 64 ASN A O 1
ATOM 543 N N . PRO A 1 65 ? 15.93 41.812 10.289 1 85.75 65 PRO A N 1
ATOM 544 C CA . PRO A 1 65 ? 15.398 40.438 10.359 1 85.75 65 PRO A CA 1
ATOM 545 C C . PRO A 1 65 ? 15.969 39.531 9.273 1 85.75 65 PRO A C 1
ATOM 547 O O . PRO A 1 65 ? 16.078 38.312 9.477 1 85.75 65 PRO A O 1
ATOM 550 N N . LYS A 1 66 ? 16.359 40.094 8.219 1 87.75 66 LYS A N 1
ATOM 551 C CA . LYS A 1 66 ? 16.906 39.312 7.121 1 87.75 66 LYS A CA 1
ATOM 552 C C . LYS A 1 66 ? 18.188 38.594 7.535 1 87.75 66 LYS A C 1
ATOM 554 O O . LYS A 1 66 ? 18.391 37.438 7.238 1 87.75 66 LYS A O 1
ATOM 559 N N . LEU A 1 67 ? 19.016 39.344 8.148 1 88.75 67 LEU A N 1
ATOM 560 C CA . LEU A 1 67 ? 20.281 38.781 8.602 1 88.75 67 LEU A CA 1
ATOM 561 C C . LEU A 1 67 ? 20.047 37.688 9.633 1 88.75 67 LEU A C 1
ATOM 563 O O . LEU A 1 67 ? 20.688 36.625 9.578 1 88.75 67 LEU A O 1
ATOM 567 N N . ILE A 1 68 ? 19.156 37.875 10.531 1 89.44 68 ILE A N 1
ATOM 568 C CA . ILE A 1 68 ? 18.844 36.906 11.57 1 89.44 68 ILE A CA 1
ATOM 569 C C . ILE A 1 68 ? 18.312 35.625 10.945 1 89.44 68 ILE A C 1
ATOM 571 O O . ILE A 1 68 ? 18.766 34.531 11.273 1 89.44 68 ILE A O 1
ATOM 575 N N . LYS A 1 69 ? 17.438 35.812 10.023 1 88.81 69 LYS A N 1
ATOM 576 C CA . LYS A 1 69 ? 16.844 34.688 9.352 1 88.81 69 LYS A CA 1
ATOM 577 C C . LYS A 1 69 ? 17.875 33.906 8.539 1 88.81 69 LYS A C 1
ATOM 579 O O . LYS A 1 69 ? 17.875 32.688 8.516 1 88.81 69 LYS A O 1
ATOM 584 N N . SER A 1 70 ? 18.672 34.625 7.902 1 89.44 70 SER A N 1
ATOM 585 C CA . SER A 1 70 ? 19.734 34 7.105 1 89.44 70 SER A CA 1
ATOM 586 C C . SER A 1 70 ? 20.656 33.156 7.98 1 89.44 70 SER A C 1
ATOM 588 O O . SER A 1 70 ? 21.016 32.031 7.625 1 89.44 70 SER A O 1
ATOM 590 N N . LEU A 1 71 ? 21 33.688 9.07 1 89.38 71 LEU A N 1
ATOM 591 C CA . LEU A 1 71 ? 21.875 32.969 9.992 1 89.38 71 LEU A CA 1
ATOM 592 C C . LEU A 1 71 ? 21.156 31.781 10.617 1 89.38 71 LEU A C 1
ATOM 594 O O . LEU A 1 71 ? 21.766 30.734 10.828 1 89.38 71 LEU A O 1
ATOM 598 N N . ALA A 1 72 ? 19.938 31.953 10.945 1 89.38 72 ALA A N 1
ATOM 599 C CA . ALA A 1 72 ? 19.156 30.859 11.531 1 89.38 72 ALA A CA 1
ATOM 600 C C . ALA A 1 72 ? 19.047 29.688 10.57 1 89.38 72 ALA A C 1
ATOM 602 O O . ALA A 1 72 ? 19.109 28.531 10.984 1 89.38 72 ALA A O 1
ATOM 603 N N . ASN A 1 73 ? 18.906 29.906 9.352 1 91.12 73 ASN A N 1
ATOM 604 C CA . ASN A 1 73 ? 18.734 28.891 8.312 1 91.12 73 ASN A CA 1
ATOM 605 C C . ASN A 1 73 ? 19.984 28.031 8.164 1 91.12 73 ASN A C 1
ATOM 607 O O . ASN A 1 73 ? 19.938 26.938 7.613 1 91.12 73 ASN A O 1
ATOM 611 N N . LYS A 1 74 ? 21.094 28.516 8.641 1 89.19 74 LYS A N 1
ATOM 612 C CA . LYS A 1 74 ? 22.344 27.781 8.531 1 89.19 74 LYS A CA 1
ATOM 613 C C . LYS A 1 74 ? 22.281 26.5 9.359 1 89.19 74 LYS A C 1
ATOM 615 O O . LYS A 1 74 ? 23.016 25.547 9.086 1 89.19 74 LYS A O 1
ATOM 620 N N . SER A 1 75 ? 21.438 26.484 10.352 1 88.69 75 SER A N 1
ATOM 621 C CA . SER A 1 75 ? 21.281 25.297 11.188 1 88.69 75 SER A CA 1
ATOM 622 C C . SER A 1 75 ? 20.266 24.328 10.594 1 88.69 75 SER A C 1
ATOM 624 O O . SER A 1 75 ? 20.094 23.219 11.094 1 88.69 75 SER A O 1
ATOM 626 N N . TYR A 1 76 ? 19.594 24.781 9.594 1 93.69 76 TYR A N 1
ATOM 627 C CA . TYR A 1 76 ? 18.469 24 9.062 1 93.69 76 TYR A CA 1
ATOM 628 C C . TYR A 1 76 ? 18.75 23.562 7.633 1 93.69 76 TYR A C 1
ATOM 630 O O . TYR A 1 76 ? 18.766 22.359 7.344 1 93.69 76 TYR A O 1
ATOM 638 N N . LEU A 1 77 ? 19.062 24.359 6.734 1 94.12 77 LEU A N 1
ATOM 639 C CA . LEU A 1 77 ? 19.094 24.109 5.301 1 94.12 77 LEU A CA 1
ATOM 640 C C . LEU A 1 77 ? 20.203 23.109 4.945 1 94.12 77 LEU A C 1
ATOM 642 O O . LEU A 1 77 ? 19.984 22.172 4.176 1 94.12 77 LEU A O 1
ATOM 646 N N . PRO A 1 78 ? 21.453 23.281 5.508 1 93.56 78 PRO A N 1
ATOM 647 C CA . PRO A 1 78 ? 22.5 22.328 5.156 1 93.56 78 PRO A CA 1
ATOM 648 C C . PRO A 1 78 ? 22.172 20.906 5.605 1 93.56 78 PRO A C 1
ATOM 650 O O . PRO A 1 78 ? 22.484 19.938 4.898 1 93.56 78 PRO A O 1
ATOM 653 N N . LYS A 1 79 ? 21.562 20.828 6.777 1 95.75 79 LYS A N 1
ATOM 654 C CA . LYS A 1 79 ? 21.172 19.5 7.277 1 95.75 79 LYS A CA 1
ATOM 655 C C . LYS A 1 79 ? 20.125 18.859 6.371 1 95.75 79 LYS A C 1
ATOM 657 O O . LYS A 1 79 ? 20.219 17.672 6.059 1 95.75 79 LYS A O 1
ATOM 662 N N . LEU A 1 80 ? 19.156 19.625 5.988 1 96.94 80 LEU A N 1
ATOM 663 C CA . LEU A 1 80 ? 18.109 19.125 5.094 1 96.94 80 LEU A CA 1
ATOM 664 C C . LEU A 1 80 ? 18.703 18.734 3.738 1 96.94 80 LEU A C 1
ATOM 666 O O . LEU A 1 80 ? 18.359 17.688 3.189 1 96.94 80 LEU A O 1
ATOM 670 N N . LYS A 1 81 ? 19.531 19.594 3.234 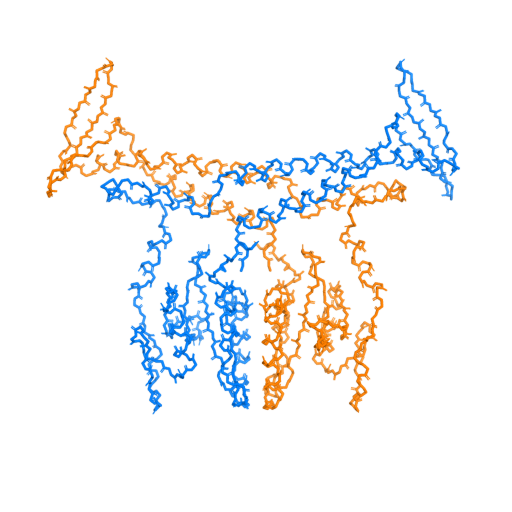1 96.75 81 LYS A N 1
ATOM 671 C CA . LYS A 1 81 ? 20.172 19.312 1.947 1 96.75 81 LYS A CA 1
ATOM 672 C C . LYS A 1 81 ? 20.969 18.016 1.99 1 96.75 81 LYS A C 1
ATOM 674 O O . LYS A 1 81 ? 20.906 17.219 1.063 1 96.75 81 LYS A O 1
ATOM 679 N N . LYS A 1 82 ? 21.719 17.859 3.068 1 97.88 82 LYS A N 1
ATOM 680 C CA . LYS A 1 82 ? 22.531 16.656 3.232 1 97.88 82 LYS A CA 1
ATOM 681 C C . LYS A 1 82 ? 21.656 15.398 3.254 1 97.88 82 LYS A C 1
ATOM 683 O O . LYS A 1 82 ? 21.953 14.406 2.59 1 97.88 82 LYS A O 1
ATOM 688 N N . LEU A 1 83 ? 20.578 15.484 4.012 1 98.31 83 LEU A N 1
ATOM 689 C CA . LEU A 1 83 ? 19.656 14.359 4.113 1 98.31 83 LEU A CA 1
ATOM 690 C C . LEU A 1 83 ? 19.047 14.031 2.758 1 98.31 83 LEU A C 1
ATOM 692 O O . LEU A 1 83 ? 19 12.867 2.348 1 98.31 83 LEU A O 1
ATOM 696 N N . VAL A 1 84 ? 18.547 15.031 2.057 1 98.5 84 VAL A N 1
ATOM 697 C CA . VAL A 1 84 ? 17.875 14.875 0.771 1 98.5 84 VAL A CA 1
ATOM 698 C C . VAL A 1 84 ? 18.828 14.258 -0.243 1 98.5 84 VAL A C 1
ATOM 700 O O . VAL A 1 84 ? 18.484 13.312 -0.947 1 98.5 84 VAL A O 1
ATOM 703 N N . ASN A 1 85 ? 20.047 14.766 -0.254 1 98.5 85 ASN A N 1
ATOM 704 C CA . ASN A 1 85 ? 21.047 14.242 -1.182 1 98.5 85 ASN A CA 1
ATOM 705 C C . ASN A 1 85 ? 21.391 12.789 -0.868 1 98.5 85 ASN A C 1
ATOM 707 O O . ASN A 1 85 ? 21.531 11.969 -1.778 1 98.5 85 ASN A O 1
ATOM 711 N N . LYS A 1 86 ? 21.516 12.555 0.389 1 98.69 86 LYS A N 1
ATOM 712 C CA . LYS A 1 86 ? 21.812 11.188 0.821 1 98.69 86 LYS A CA 1
ATOM 713 C C . LYS A 1 86 ? 20.719 10.219 0.384 1 98.69 86 LYS A C 1
ATOM 715 O O . LYS A 1 86 ? 21.016 9.164 -0.188 1 98.69 86 LYS A O 1
ATOM 720 N N . ARG A 1 87 ? 19.5 10.578 0.605 1 98.81 87 ARG A N 1
ATOM 721 C CA . ARG A 1 87 ? 18.375 9.695 0.275 1 98.81 87 ARG A CA 1
ATOM 722 C C . ARG A 1 87 ? 18.234 9.547 -1.235 1 98.81 87 ARG A C 1
ATOM 724 O O . ARG A 1 87 ? 17.984 8.445 -1.732 1 98.81 87 ARG A O 1
ATOM 731 N N . LEU A 1 88 ? 18.297 10.641 -1.929 1 98.69 88 LEU A N 1
ATOM 732 C CA . LEU A 1 88 ? 18.203 10.562 -3.383 1 98.69 88 LEU A CA 1
ATOM 733 C C . LEU A 1 88 ? 19.281 9.641 -3.949 1 98.69 88 LEU A C 1
ATOM 735 O O . LEU A 1 88 ? 19.031 8.867 -4.871 1 98.69 88 LEU A O 1
ATOM 739 N N . TYR A 1 89 ? 20.469 9.758 -3.381 1 98.69 89 TYR A N 1
ATOM 740 C CA . TYR A 1 89 ? 21.547 8.883 -3.818 1 98.69 89 TYR A CA 1
ATOM 741 C C . TYR A 1 89 ? 21.203 7.418 -3.58 1 98.69 89 TYR A C 1
ATOM 743 O O . TYR A 1 89 ? 21.344 6.586 -4.48 1 98.69 89 TYR A O 1
ATOM 751 N N . GLN A 1 90 ? 20.766 7.137 -2.416 1 98.75 90 GLN A N 1
ATOM 752 C CA . GLN A 1 90 ? 20.422 5.766 -2.039 1 98.75 90 GLN A CA 1
ATOM 753 C C . GLN A 1 90 ? 19.297 5.219 -2.902 1 98.75 90 GLN A C 1
ATOM 755 O O . GLN A 1 90 ? 19.359 4.086 -3.377 1 98.75 90 GLN A O 1
ATOM 760 N N . LEU A 1 91 ? 18.25 6.023 -3.107 1 98.75 91 LEU A N 1
ATOM 761 C CA . LEU A 1 91 ? 17.109 5.605 -3.91 1 98.75 91 LEU A CA 1
ATOM 762 C C . LEU A 1 91 ? 17.516 5.402 -5.367 1 98.75 91 LEU A C 1
ATOM 764 O O . LEU A 1 91 ? 17.109 4.43 -6 1 98.75 91 LEU A O 1
ATOM 768 N N . ASN A 1 92 ? 18.328 6.277 -5.859 1 98.5 92 ASN A N 1
ATOM 769 C CA . ASN A 1 92 ? 18.797 6.16 -7.238 1 98.5 92 ASN A CA 1
ATOM 770 C C . ASN A 1 92 ? 19.641 4.902 -7.438 1 98.5 92 ASN A C 1
ATOM 772 O O . ASN A 1 92 ? 19.562 4.262 -8.492 1 98.5 92 ASN A O 1
ATOM 776 N N . ASN A 1 93 ? 20.391 4.59 -6.438 1 98.19 93 ASN A N 1
ATOM 777 C CA . ASN A 1 93 ? 21.25 3.406 -6.523 1 98.19 93 ASN A CA 1
ATOM 778 C C . ASN A 1 93 ? 20.422 2.131 -6.664 1 98.19 93 ASN A C 1
ATOM 780 O O . ASN A 1 93 ? 20.781 1.231 -7.426 1 98.19 93 ASN A O 1
ATOM 784 N N . ILE A 1 94 ? 19.359 2.055 -5.965 1 98.5 94 ILE A N 1
ATOM 785 C CA . ILE A 1 94 ? 18.5 0.879 -6.055 1 98.5 94 ILE A CA 1
ATOM 786 C C . ILE A 1 94 ? 17.734 0.905 -7.371 1 98.5 94 ILE A C 1
ATOM 788 O O . ILE A 1 94 ? 17.703 -0.087 -8.102 1 98.5 94 ILE A O 1
ATOM 792 N N . LEU A 1 95 ? 17.156 2.062 -7.711 1 98.5 95 LEU A N 1
ATOM 793 C CA . LEU A 1 95 ? 16.25 2.193 -8.852 1 98.5 95 LEU A CA 1
ATOM 794 C C . LEU A 1 95 ? 17 2.016 -10.164 1 98.5 95 LEU A C 1
ATOM 796 O O . LEU A 1 95 ? 16.391 1.755 -11.203 1 98.5 95 LEU A O 1
ATOM 800 N N . LYS A 1 96 ? 18.281 2.16 -10.102 1 98.06 96 LYS A N 1
ATOM 801 C CA . LYS A 1 96 ? 19.094 2.1 -11.305 1 98.06 96 LYS A CA 1
ATOM 802 C C . LYS A 1 96 ? 18.906 0.772 -12.031 1 98.06 96 LYS A C 1
ATOM 804 O O . LYS A 1 96 ? 18.906 0.73 -13.266 1 98.06 96 LYS A O 1
ATOM 809 N N . ASP A 1 97 ? 18.688 -0.312 -11.266 1 98 97 ASP A N 1
ATOM 810 C CA . ASP A 1 97 ? 18.625 -1.604 -11.945 1 98 97 ASP A CA 1
ATOM 811 C C . ASP A 1 97 ? 17.609 -2.533 -11.266 1 98 97 ASP A C 1
ATOM 813 O O . ASP A 1 97 ? 17.484 -3.699 -11.648 1 98 97 ASP A O 1
ATOM 817 N N . TYR A 1 98 ? 16.922 -2.002 -10.383 1 97.88 98 TYR A N 1
ATOM 818 C CA . TYR A 1 98 ? 15.953 -2.836 -9.68 1 97.88 98 TYR A CA 1
ATOM 819 C C . TYR A 1 98 ? 14.812 -3.248 -10.602 1 97.88 98 TYR A C 1
ATOM 821 O O . TYR A 1 98 ? 14.328 -2.438 -11.391 1 97.88 98 TYR A O 1
ATOM 829 N N . SER A 1 99 ? 14.438 -4.457 -10.43 1 95.56 99 SER A N 1
ATOM 830 C CA . SER A 1 99 ? 13.25 -4.988 -11.086 1 95.56 99 SER A CA 1
ATOM 831 C C . SER A 1 99 ? 12.453 -5.883 -10.141 1 95.56 99 SER A C 1
ATOM 833 O O . SER A 1 99 ? 13.031 -6.652 -9.367 1 95.56 99 SER A O 1
ATOM 835 N N . GLU A 1 100 ? 11.188 -5.781 -10.312 1 93 100 GLU A N 1
ATOM 836 C CA . GLU A 1 100 ? 10.328 -6.602 -9.469 1 93 100 GLU A CA 1
ATOM 837 C C . GLU A 1 100 ? 10.555 -8.086 -9.727 1 93 100 GLU A C 1
ATOM 839 O O . GLU A 1 100 ? 10.281 -8.922 -8.859 1 93 100 GLU A O 1
ATOM 844 N N . THR A 1 101 ? 11.078 -8.398 -10.852 1 94.88 101 THR A N 1
ATOM 845 C CA . THR A 1 101 ? 11.211 -9.797 -11.25 1 94.88 101 THR A CA 1
ATOM 846 C C . THR A 1 101 ? 12.672 -10.219 -11.25 1 94.88 101 THR A C 1
ATOM 848 O O . THR A 1 101 ? 13.016 -11.281 -11.773 1 94.88 101 THR A O 1
ATOM 851 N N . GLU A 1 102 ? 13.508 -9.445 -10.688 1 97.19 102 GLU A N 1
ATOM 852 C CA . GLU A 1 102 ? 14.945 -9.641 -10.836 1 97.19 102 GLU A CA 1
ATOM 853 C C . GLU A 1 102 ? 15.367 -11.008 -10.312 1 97.19 102 GLU A C 1
ATOM 855 O O . GLU A 1 102 ? 16.25 -11.648 -10.883 1 97.19 102 GLU A O 1
ATOM 860 N N . ILE A 1 103 ? 14.719 -11.508 -9.297 1 97.06 103 ILE A N 1
ATOM 861 C CA . ILE A 1 103 ? 15.055 -12.82 -8.75 1 97.06 103 ILE A CA 1
ATOM 862 C C . ILE A 1 103 ? 14.641 -13.906 -9.734 1 97.06 103 ILE A C 1
ATOM 864 O O . ILE A 1 103 ? 15.445 -14.781 -10.078 1 97.06 103 ILE A O 1
ATOM 868 N N . ASP A 1 104 ? 13.453 -13.781 -10.156 1 96.38 104 ASP A N 1
ATOM 869 C CA . ASP A 1 104 ? 12.93 -14.75 -11.117 1 96.38 104 ASP A CA 1
ATOM 870 C C . ASP A 1 104 ? 13.734 -14.719 -12.422 1 96.38 104 ASP A C 1
ATOM 872 O O . ASP A 1 104 ? 13.977 -15.758 -13.031 1 96.38 104 ASP A O 1
ATOM 876 N N . ASP A 1 105 ? 14.102 -13.547 -12.82 1 97.06 105 ASP A N 1
ATOM 877 C CA . ASP A 1 105 ? 14.773 -13.344 -14.102 1 97.06 105 ASP A CA 1
ATOM 878 C C . ASP A 1 105 ? 16.094 -14.102 -14.156 1 97.06 105 ASP A C 1
ATOM 880 O O . ASP A 1 105 ? 16.5 -14.57 -15.227 1 97.06 105 ASP A O 1
ATOM 884 N N . ILE A 1 106 ? 16.766 -14.234 -13.07 1 97.12 106 ILE A N 1
ATOM 885 C CA . ILE A 1 106 ? 18.047 -14.938 -13.039 1 97.12 106 ILE A CA 1
ATOM 886 C C . ILE A 1 106 ? 17.859 -16.391 -13.484 1 97.12 106 ILE A C 1
ATOM 888 O O . ILE A 1 106 ? 18.656 -16.922 -14.25 1 97.12 106 ILE A O 1
ATOM 892 N N . TYR A 1 107 ? 16.844 -17 -13.07 1 96.75 107 TYR A N 1
ATOM 893 C CA . TYR A 1 107 ? 16.531 -18.375 -13.469 1 96.75 107 TYR A CA 1
ATOM 894 C C . TYR A 1 107 ? 15.922 -18.406 -14.859 1 96.75 107 TYR A C 1
ATOM 896 O O . TYR A 1 107 ? 16.359 -19.188 -15.711 1 96.75 107 TYR A O 1
ATOM 904 N N . GLU A 1 108 ? 14.945 -17.5 -15.062 1 95.5 108 GLU A N 1
ATOM 905 C CA . GLU A 1 108 ? 14.148 -17.547 -16.281 1 95.5 108 GLU A CA 1
ATOM 906 C C . GLU A 1 108 ? 14.992 -17.219 -17.516 1 95.5 108 GLU A C 1
ATOM 908 O O . GLU A 1 108 ? 14.688 -17.656 -18.625 1 95.5 108 GLU A O 1
ATOM 913 N N . ASN A 1 109 ? 16.031 -16.516 -17.328 1 94.75 109 ASN A N 1
ATOM 914 C CA . ASN A 1 109 ? 16.859 -16.094 -18.453 1 94.75 109 ASN A CA 1
ATOM 915 C C . ASN A 1 109 ? 17.953 -17.125 -18.766 1 94.75 109 ASN A C 1
ATOM 917 O O . ASN A 1 109 ? 18.703 -16.953 -19.734 1 94.75 109 ASN A O 1
ATOM 921 N N . LEU A 1 110 ? 18.047 -18.172 -18.078 1 94 110 LEU A N 1
ATOM 922 C CA . LEU A 1 110 ? 18.984 -19.25 -18.359 1 94 110 LEU A CA 1
ATOM 923 C C . LEU A 1 110 ? 18.641 -19.938 -19.672 1 94 110 LEU A C 1
ATOM 925 O O . LEU A 1 110 ? 17.484 -19.922 -20.109 1 94 110 LEU A O 1
ATOM 929 N N . ASN A 1 111 ? 19.75 -20.484 -20.25 1 91.69 111 ASN A N 1
ATOM 930 C CA . ASN A 1 111 ? 19.516 -21.359 -21.391 1 91.69 111 ASN A CA 1
ATOM 931 C C . ASN A 1 111 ? 18.578 -22.5 -21.047 1 91.69 111 ASN A C 1
ATOM 933 O O . ASN A 1 111 ? 18.656 -23.078 -19.953 1 91.69 111 ASN A O 1
ATOM 937 N N . PRO A 1 112 ? 17.703 -22.766 -21.984 1 90.56 112 PRO A N 1
ATOM 938 C CA . PRO A 1 112 ? 16.688 -23.781 -21.703 1 90.56 112 PRO A CA 1
ATOM 939 C C . PRO A 1 112 ? 17.281 -25.109 -21.266 1 90.56 112 PRO A C 1
ATOM 941 O O . PRO A 1 112 ? 16.734 -25.781 -20.391 1 90.56 112 PRO A O 1
ATOM 944 N N . TYR A 1 113 ? 18.359 -25.531 -21.75 1 88.56 113 TYR A N 1
ATOM 945 C CA . TYR A 1 113 ? 18.984 -26.812 -21.422 1 88.56 113 TYR A CA 1
ATOM 946 C C . TYR A 1 113 ? 19.578 -26.766 -20.016 1 88.56 113 TYR A C 1
ATOM 948 O O . TYR A 1 113 ? 19.5 -27.75 -19.266 1 88.56 113 TYR A O 1
ATOM 956 N N . ARG A 1 114 ? 20.188 -25.656 -19.719 1 89.69 114 ARG A N 1
ATOM 957 C CA . ARG A 1 114 ? 20.734 -25.484 -18.375 1 89.69 114 ARG A CA 1
ATOM 958 C C . ARG A 1 114 ? 19.625 -25.391 -17.344 1 89.69 114 ARG A C 1
ATOM 960 O O . ARG A 1 114 ? 19.734 -25.938 -16.25 1 89.69 114 ARG A O 1
ATOM 967 N N . LYS A 1 115 ? 18.578 -24.688 -17.734 1 91.88 115 LYS A N 1
ATOM 968 C CA . LYS A 1 115 ? 17.438 -24.453 -16.859 1 91.88 115 LYS A CA 1
ATOM 969 C C . LYS A 1 115 ? 16.844 -25.781 -16.375 1 91.88 115 LYS A C 1
ATOM 971 O O . LYS A 1 115 ? 16.453 -25.906 -15.211 1 91.88 115 LYS A O 1
ATOM 976 N N . GLU A 1 116 ? 16.859 -26.719 -17.172 1 91.12 116 GLU A N 1
ATOM 977 C CA . GLU A 1 116 ? 16.297 -28.031 -16.859 1 91.12 116 GLU A CA 1
ATOM 978 C C . GLU A 1 116 ? 17.125 -28.75 -15.789 1 91.12 116 GLU A C 1
ATOM 980 O O . GLU A 1 116 ? 16.625 -29.656 -15.117 1 91.12 116 GLU A O 1
ATOM 985 N N . LEU A 1 117 ? 18.344 -28.391 -15.641 1 91 117 LEU A N 1
ATOM 986 C CA . LEU A 1 117 ? 19.266 -29.078 -14.734 1 91 117 LEU A CA 1
ATOM 987 C C . LEU A 1 117 ? 19.297 -28.391 -13.375 1 91 117 LEU A C 1
ATOM 989 O O . LEU A 1 117 ? 19.922 -28.906 -12.438 1 91 117 LEU A O 1
ATOM 993 N N . ILE A 1 118 ? 18.562 -27.281 -13.266 1 91.75 118 ILE A N 1
ATOM 994 C CA . ILE A 1 118 ? 18.672 -26.453 -12.07 1 91.75 118 ILE A CA 1
ATOM 995 C C . ILE A 1 118 ? 17.312 -26.375 -11.375 1 91.75 118 ILE A C 1
ATOM 997 O O . ILE A 1 118 ? 16.281 -26.172 -12.023 1 91.75 118 ILE A O 1
ATOM 1001 N N . THR A 1 119 ? 17.312 -26.609 -10.062 1 92.12 119 THR A N 1
ATOM 1002 C CA . THR A 1 119 ? 16.172 -26.281 -9.227 1 92.12 119 THR A CA 1
ATOM 1003 C C . THR A 1 119 ? 16.359 -24.906 -8.562 1 92.12 119 THR A C 1
ATOM 1005 O O . THR A 1 119 ? 17.281 -24.734 -7.75 1 92.12 119 THR A O 1
ATOM 1008 N N . PRO A 1 120 ? 15.523 -24.016 -8.922 1 94.75 120 PRO A N 1
ATOM 1009 C CA . PRO A 1 120 ? 15.727 -22.672 -8.344 1 94.75 120 PRO A CA 1
ATOM 1010 C C . PRO A 1 120 ? 15.68 -22.672 -6.82 1 94.75 120 PRO A C 1
ATOM 1012 O O . PRO A 1 120 ? 14.977 -23.5 -6.219 1 94.75 120 PRO A O 1
ATOM 1015 N N . VAL A 1 121 ? 16.391 -21.766 -6.254 1 94.69 121 VAL A N 1
ATOM 1016 C CA . VAL A 1 121 ? 16.5 -21.656 -4.801 1 94.69 121 VAL A CA 1
ATOM 1017 C C . VAL A 1 121 ? 15.117 -21.375 -4.207 1 94.69 121 VAL A C 1
ATOM 1019 O O . VAL A 1 121 ? 14.773 -21.906 -3.15 1 94.69 121 VAL A O 1
ATOM 1022 N N . VAL A 1 122 ? 14.383 -20.516 -4.852 1 94.44 122 VAL A N 1
ATOM 1023 C CA . VAL A 1 122 ? 12.977 -20.25 -4.559 1 94.44 122 VAL A CA 1
ATOM 1024 C C . VAL A 1 122 ? 12.148 -20.391 -5.828 1 94.44 122 VAL A C 1
ATOM 1026 O O . VAL A 1 122 ? 12.578 -19.984 -6.91 1 94.44 122 VAL A O 1
ATOM 1029 N N . PRO A 1 123 ? 11.008 -21.016 -5.633 1 94.75 123 PRO A N 1
ATOM 1030 C CA . PRO A 1 123 ? 10.18 -21.141 -6.836 1 94.75 123 PRO A CA 1
ATOM 1031 C C . PRO A 1 123 ? 9.867 -19.797 -7.477 1 94.75 123 PRO A C 1
ATOM 1033 O O . PRO A 1 123 ? 9.641 -18.812 -6.77 1 94.75 123 PRO A O 1
ATOM 1036 N N . THR A 1 124 ? 9.883 -19.734 -8.797 1 95.38 124 THR A N 1
ATOM 1037 C CA . THR A 1 124 ? 9.531 -18.516 -9.516 1 95.38 124 THR A CA 1
ATOM 1038 C C . THR A 1 124 ? 8.031 -18.266 -9.43 1 95.38 124 THR A C 1
ATOM 1040 O O . THR A 1 124 ? 7.258 -19.156 -9.078 1 95.38 124 THR A O 1
ATOM 1043 N N . ALA A 1 125 ? 7.633 -17.047 -9.711 1 94.69 125 ALA A N 1
ATOM 1044 C CA . ALA A 1 125 ? 6.215 -16.688 -9.758 1 94.69 125 ALA A CA 1
ATOM 1045 C C . ALA A 1 125 ? 5.465 -17.578 -10.742 1 94.69 125 ALA A C 1
ATOM 1047 O O . ALA A 1 125 ? 4.332 -18 -10.477 1 94.69 125 ALA A O 1
ATOM 1048 N N . LYS A 1 126 ? 6.125 -17.875 -11.836 1 94.5 126 LYS A N 1
ATOM 1049 C CA . LYS A 1 126 ? 5.531 -18.75 -12.844 1 94.5 126 LYS A CA 1
ATOM 1050 C C . LYS A 1 126 ? 5.301 -20.156 -12.281 1 94.5 126 LYS A C 1
ATOM 1052 O O . LYS A 1 126 ? 4.227 -20.734 -12.469 1 94.5 126 LYS A O 1
ATOM 1057 N N . GLN A 1 127 ? 6.305 -20.656 -11.68 1 95.25 127 GLN A N 1
ATOM 1058 C CA . GLN A 1 127 ? 6.199 -21.984 -11.078 1 95.25 127 GLN A CA 1
ATOM 1059 C C . GLN A 1 127 ? 5.105 -22.016 -10.016 1 95.25 127 GLN A C 1
ATOM 1061 O O . GLN A 1 127 ? 4.32 -22.969 -9.953 1 95.25 127 GLN A O 1
ATOM 1066 N N . ASN A 1 128 ? 5.078 -20.984 -9.211 1 95.5 128 ASN A N 1
ATOM 1067 C CA . ASN A 1 128 ? 4.055 -20.891 -8.18 1 95.5 128 ASN A CA 1
ATOM 1068 C C . ASN A 1 128 ? 2.652 -20.844 -8.781 1 95.5 128 ASN A C 1
ATOM 1070 O O . ASN A 1 128 ? 1.729 -21.469 -8.266 1 95.5 128 ASN A O 1
ATOM 1074 N N . LEU A 1 129 ? 2.531 -20.078 -9.781 1 95.88 129 LEU A N 1
ATOM 1075 C CA . LEU A 1 129 ? 1.24 -19.953 -10.445 1 95.88 129 LEU A CA 1
ATOM 1076 C C . LEU A 1 129 ? 0.795 -21.297 -11.031 1 95.88 129 LEU A C 1
ATOM 1078 O O . LEU A 1 129 ? -0.371 -21.672 -10.906 1 95.88 129 LEU A O 1
ATOM 1082 N N . GLU A 1 130 ? 1.726 -21.969 -11.633 1 95.94 130 GLU A N 1
ATOM 1083 C CA . GLU A 1 130 ? 1.414 -23.281 -12.203 1 95.94 130 GLU A CA 1
ATOM 1084 C C . GLU A 1 130 ? 0.996 -24.266 -11.125 1 95.94 130 GLU A C 1
ATOM 1086 O O . GLU A 1 130 ? 0.036 -25.016 -11.297 1 95.94 130 GLU A O 1
ATOM 1091 N N . THR A 1 131 ? 1.718 -24.266 -10.117 1 96.56 131 THR A N 1
ATOM 1092 C CA . THR A 1 131 ? 1.381 -25.125 -8.992 1 96.56 131 THR A CA 1
ATOM 1093 C C . THR A 1 131 ? 0.002 -24.781 -8.438 1 96.56 131 THR A C 1
ATOM 1095 O O . THR A 1 131 ? -0.803 -25.672 -8.156 1 96.56 131 THR A O 1
ATOM 1098 N N . TRP A 1 132 ? -0.274 -23.531 -8.289 1 97.06 132 TRP A N 1
ATOM 1099 C CA . TRP A 1 132 ? -1.555 -23.047 -7.777 1 97.06 132 TRP A CA 1
ATOM 1100 C C . TRP A 1 132 ? -2.697 -23.469 -8.695 1 97.06 132 TRP A C 1
ATOM 1102 O O . TRP A 1 132 ? -3.729 -23.953 -8.234 1 97.06 132 TRP A O 1
ATOM 1112 N N . LYS A 1 133 ? -2.467 -23.359 -9.969 1 95.94 133 LYS A N 1
ATOM 1113 C CA . LYS A 1 133 ? -3.477 -23.734 -10.953 1 95.94 133 LYS A CA 1
ATOM 1114 C C . LYS A 1 133 ? -3.748 -25.234 -10.922 1 95.94 133 LYS A C 1
ATOM 1116 O O . LYS A 1 133 ? -4.895 -25.672 -11.055 1 95.94 133 LYS A O 1
ATOM 1121 N N . ALA A 1 134 ? -2.717 -25.969 -10.68 1 96.38 134 ALA A N 1
ATOM 1122 C CA . ALA A 1 134 ? -2.807 -27.438 -10.781 1 96.38 134 ALA A CA 1
ATOM 1123 C C . ALA A 1 134 ? -3.381 -28.031 -9.5 1 96.38 134 ALA A C 1
ATOM 1125 O O . ALA A 1 134 ? -3.807 -29.188 -9.492 1 96.38 134 ALA A O 1
ATOM 1126 N N . THR A 1 135 ? -3.322 -27.297 -8.469 1 96.62 135 THR A N 1
ATOM 1127 C CA . THR A 1 135 ? -3.826 -27.828 -7.199 1 96.62 135 THR A CA 1
ATOM 1128 C C . THR A 1 135 ? -5.344 -27.969 -7.242 1 96.62 135 THR A C 1
ATOM 1130 O O . THR A 1 135 ? -6.066 -27 -7.418 1 96.62 135 THR A O 1
ATOM 1133 N N . PRO A 1 136 ? -5.793 -29.156 -7.125 1 95 136 PRO A N 1
ATOM 1134 C CA . PRO A 1 136 ? -7.242 -29.359 -7.188 1 95 136 PRO A CA 1
ATOM 1135 C C . PRO A 1 136 ? -7.965 -28.859 -5.938 1 95 136 PRO A C 1
ATOM 1137 O O . PRO A 1 136 ? -7.348 -28.703 -4.887 1 95 136 PRO A O 1
ATOM 1140 N N . TYR A 1 137 ? -9.234 -28.5 -6.129 1 94.31 137 TYR A N 1
ATOM 1141 C CA . TYR A 1 137 ? -10.102 -28.125 -5.02 1 94.31 137 TYR A CA 1
ATOM 1142 C C . TYR A 1 137 ? -11.539 -28.578 -5.266 1 94.31 137 TYR A C 1
ATOM 1144 O O . TYR A 1 137 ? -11.914 -28.859 -6.402 1 94.31 137 TYR A O 1
ATOM 1152 N N . SER A 1 138 ? -12.234 -28.766 -4.129 1 89.94 138 SER A N 1
ATOM 1153 C CA . SER A 1 138 ? -13.656 -29.078 -4.219 1 89.94 138 SER A CA 1
ATOM 1154 C C . SER A 1 138 ? -14.516 -27.844 -3.949 1 89.94 138 SER A C 1
ATOM 1156 O O . SER A 1 138 ? -14.516 -27.312 -2.836 1 89.94 138 SER A O 1
ATOM 1158 N N . GLY A 1 139 ? -15.102 -27.359 -4.992 1 86.25 139 GLY A N 1
ATOM 1159 C CA . GLY A 1 139 ? -15.961 -26.203 -4.848 1 86.25 139 GLY A CA 1
ATOM 1160 C C . GLY A 1 139 ? -17.172 -26.469 -3.975 1 86.25 139 GLY A C 1
ATOM 1161 O O . GLY A 1 139 ? -17.281 -27.516 -3.338 1 86.25 139 GLY A O 1
ATOM 1162 N N . ASN A 1 140 ? -17.969 -25.453 -3.859 1 79.5 140 ASN A N 1
ATOM 1163 C CA . ASN A 1 140 ? -19.203 -25.578 -3.084 1 79.5 140 ASN A CA 1
ATOM 1164 C C . ASN A 1 140 ? -20.188 -26.531 -3.758 1 79.5 140 ASN A C 1
ATOM 1166 O O . ASN A 1 140 ? -20.609 -26.281 -4.891 1 79.5 140 ASN A O 1
ATOM 1170 N N . GLU A 1 141 ? -20.312 -27.766 -3.26 1 70.38 141 GLU A N 1
ATOM 1171 C CA . GLU A 1 141 ? -21.188 -28.797 -3.84 1 70.38 141 GLU A CA 1
ATOM 1172 C C . GLU A 1 141 ? -22.656 -28.391 -3.715 1 70.38 141 GLU A C 1
ATOM 1174 O O . GLU A 1 141 ? -23.547 -29.172 -4.078 1 70.38 141 GLU A O 1
ATOM 1179 N N . PHE A 1 142 ? -22.875 -27.172 -3.395 1 60.5 142 PHE A N 1
ATOM 1180 C CA . PHE A 1 142 ? -24.281 -26.875 -3.174 1 60.5 142 PHE A CA 1
ATOM 1181 C C . PHE A 1 142 ? -25.062 -26.938 -4.48 1 60.5 142 PHE A C 1
ATOM 1183 O O . PHE A 1 142 ? -24.656 -26.344 -5.48 1 60.5 142 PHE A O 1
ATOM 1190 N N . VAL A 1 143 ? -25.906 -27.984 -4.648 1 57.91 143 VAL A N 1
ATOM 1191 C CA . VAL A 1 143 ? -26.891 -28.156 -5.711 1 57.91 143 VAL A CA 1
ATOM 1192 C C . VAL A 1 143 ? -27.938 -27.047 -5.637 1 57.91 143 VAL A C 1
ATOM 1194 O O . VAL A 1 143 ? -28.594 -26.875 -4.613 1 57.91 143 VAL A O 1
ATOM 1197 N N . THR A 1 144 ? -27.578 -25.891 -6.332 1 63.31 144 THR A N 1
ATOM 1198 C CA . THR A 1 144 ? -28.656 -24.922 -6.457 1 63.31 144 THR A CA 1
ATOM 1199 C C . THR A 1 144 ? -29.672 -25.375 -7.492 1 63.31 144 THR A C 1
ATOM 1201 O O . THR A 1 144 ? -29.328 -26.062 -8.461 1 63.31 144 THR A O 1
ATOM 1204 N N . ASN A 1 145 ? -30.891 -25.391 -7.074 1 65.38 145 ASN A N 1
ATOM 1205 C CA . ASN A 1 145 ? -31.938 -25.688 -8.047 1 65.38 145 ASN A CA 1
ATOM 1206 C C . ASN A 1 145 ? -31.906 -24.719 -9.219 1 65.38 145 ASN A C 1
ATOM 1208 O O . ASN A 1 145 ? -32.688 -24.859 -10.172 1 65.38 145 ASN A O 1
ATOM 1212 N N . ALA A 1 146 ? -31.078 -23.75 -9.117 1 64.81 146 ALA A N 1
ATOM 1213 C CA . ALA A 1 146 ? -31.031 -22.75 -10.18 1 64.81 146 ALA A CA 1
ATOM 1214 C C . ALA A 1 146 ? -30.062 -23.172 -11.289 1 64.81 146 ALA A C 1
ATOM 1216 O O . ALA A 1 146 ? -29.062 -23.828 -11.031 1 64.81 146 ALA A O 1
ATOM 1217 N N . PRO A 1 147 ? -30.469 -22.938 -12.453 1 77.75 147 PRO A N 1
ATOM 1218 C CA . PRO A 1 147 ? -29.641 -23.281 -13.602 1 77.75 147 PRO A CA 1
ATOM 1219 C C . PRO A 1 147 ? -28.266 -22.625 -13.539 1 77.75 147 PRO A C 1
ATOM 1221 O O . PRO A 1 147 ? -28.141 -21.453 -13.156 1 77.75 147 PRO A O 1
ATOM 1224 N N . LEU A 1 148 ? -27.203 -23.406 -13.648 1 87.81 148 LEU A N 1
ATOM 1225 C CA . LEU A 1 148 ? -25.828 -22.906 -13.734 1 87.81 148 LEU A CA 1
ATOM 1226 C C . LEU A 1 148 ? -25.562 -22.312 -15.109 1 87.81 148 LEU A C 1
ATOM 1228 O O . LEU A 1 148 ? -26.234 -22.625 -16.078 1 87.81 148 LEU A O 1
ATOM 1232 N N . ILE A 1 149 ? -24.641 -21.359 -15.18 1 93.62 149 ILE A N 1
ATOM 1233 C CA . ILE A 1 149 ? -24.312 -20.625 -16.391 1 93.62 149 ILE A CA 1
ATOM 1234 C C . ILE A 1 149 ? -22.875 -20.938 -16.812 1 93.62 149 ILE A C 1
ATOM 1236 O O . ILE A 1 149 ? -21.953 -20.844 -15.992 1 93.62 149 ILE A O 1
ATOM 1240 N N . ASP A 1 150 ? -22.719 -21.219 -18.031 1 95.44 150 ASP A N 1
ATOM 1241 C CA . ASP A 1 150 ? -21.391 -21.547 -18.562 1 95.44 150 ASP A CA 1
ATOM 1242 C C . ASP A 1 150 ? -20.578 -20.281 -18.812 1 95.44 150 ASP A C 1
ATOM 1244 O O . ASP A 1 150 ? -21.094 -19.312 -19.375 1 95.44 150 ASP A O 1
ATOM 1248 N N . THR A 1 151 ? -19.344 -20.281 -18.422 1 97.31 151 THR A N 1
ATOM 1249 C CA . THR A 1 151 ? -18.422 -19.188 -18.75 1 97.31 151 THR A CA 1
ATOM 1250 C C . THR A 1 151 ? -17.625 -19.516 -20 1 97.31 151 THR A C 1
ATOM 1252 O O . THR A 1 151 ? -17.688 -20.625 -20.516 1 97.31 151 THR A O 1
ATOM 1255 N N . ASN A 1 152 ? -16.859 -18.547 -20.453 1 96.75 152 ASN A N 1
ATOM 1256 C CA . ASN A 1 152 ? -15.992 -18.75 -21.609 1 96.75 152 ASN A CA 1
ATOM 1257 C C . ASN A 1 152 ? -14.867 -19.734 -21.297 1 96.75 152 ASN A C 1
ATOM 1259 O O . ASN A 1 152 ? -14.414 -20.453 -22.188 1 96.75 152 ASN A O 1
ATOM 1263 N N . LYS A 1 153 ? -14.398 -19.75 -20.094 1 95.5 153 LYS A N 1
ATOM 1264 C CA . LYS A 1 153 ? -13.352 -20.656 -19.656 1 95.5 153 LYS A CA 1
ATOM 1265 C C . LYS A 1 153 ? -13.883 -22.094 -19.547 1 95.5 153 LYS A C 1
ATOM 1267 O O . LYS A 1 153 ? -13.102 -23.047 -19.547 1 95.5 153 LYS A O 1
ATOM 1272 N N . GLY A 1 154 ? -15.219 -22.219 -19.359 1 94.38 154 GLY A N 1
ATOM 1273 C CA . GLY A 1 154 ? -15.836 -23.531 -19.219 1 94.38 154 GLY A CA 1
ATOM 1274 C C . GLY A 1 154 ? -16.328 -23.812 -17.812 1 94.38 154 GLY A C 1
ATOM 1275 O O . GLY A 1 154 ? -16.844 -24.891 -17.531 1 94.38 154 GLY A O 1
ATOM 1276 N N . ASP A 1 155 ? -16.219 -22.828 -16.938 1 93.31 155 ASP A N 1
ATOM 1277 C CA . ASP A 1 155 ? -16.766 -22.969 -15.586 1 93.31 155 ASP A CA 1
ATOM 1278 C C . ASP A 1 155 ? -18.281 -22.781 -15.586 1 93.31 155 ASP A C 1
ATOM 1280 O O . ASP A 1 155 ? -18.828 -22.109 -16.469 1 93.31 155 ASP A O 1
ATOM 1284 N N . GLN A 1 156 ? -18.859 -23.391 -14.648 1 93.69 156 GLN A N 1
ATOM 1285 C CA . GLN A 1 156 ? -20.281 -23.125 -14.391 1 93.69 156 GLN A CA 1
ATOM 1286 C C . GLN A 1 156 ? -20.453 -22.266 -13.141 1 93.69 156 GLN A C 1
ATOM 1288 O O . GLN A 1 156 ? -20.016 -22.641 -12.055 1 93.69 156 GLN A O 1
ATOM 1293 N N . VAL A 1 157 ? -21.062 -21.156 -13.391 1 95 157 VAL A N 1
ATOM 1294 C CA . VAL A 1 157 ? -21.203 -20.203 -12.289 1 95 157 VAL A CA 1
ATOM 1295 C C . VAL A 1 157 ? -22.672 -20.016 -11.945 1 95 157 VAL A C 1
ATOM 1297 O O . VAL A 1 157 ? -23.562 -20.422 -12.711 1 95 157 VAL A O 1
ATOM 1300 N N . LYS A 1 158 ? -22.969 -19.359 -10.852 1 92.19 158 LYS A N 1
ATOM 1301 C CA . LYS A 1 158 ? -24.312 -19.344 -10.258 1 92.19 158 LYS A CA 1
ATOM 1302 C C . LYS A 1 158 ? -25.094 -18.125 -10.703 1 92.19 158 LYS A C 1
ATOM 1304 O O . LYS A 1 158 ? -26.312 -18.078 -10.539 1 92.19 158 LYS A O 1
ATOM 1309 N N . SER A 1 159 ? -24.438 -17.109 -11.312 1 92.62 159 SER A N 1
ATOM 1310 C CA . SER A 1 159 ? -25.156 -15.898 -11.703 1 92.62 159 SER A CA 1
ATOM 1311 C C . SER A 1 159 ? -24.562 -15.289 -12.969 1 92.62 159 SER A C 1
ATOM 1313 O O . SER A 1 159 ? -23.422 -15.602 -13.336 1 92.62 159 SER A O 1
ATOM 1315 N N . LYS A 1 160 ? -25.344 -14.477 -13.609 1 93.31 160 LYS A N 1
ATOM 1316 C CA . LYS A 1 160 ? -24.875 -13.766 -14.797 1 93.31 160 LYS A CA 1
ATOM 1317 C C . LYS A 1 160 ? -23.734 -12.812 -14.453 1 93.31 160 LYS A C 1
ATOM 1319 O O . LYS A 1 160 ? -22.797 -12.648 -15.242 1 93.31 160 LYS A O 1
ATOM 1324 N N . SER A 1 161 ? -23.797 -12.188 -13.281 1 95.5 161 SER A N 1
ATOM 1325 C CA . SER A 1 161 ? -22.734 -11.273 -12.859 1 95.5 161 SER A CA 1
ATOM 1326 C C . SER A 1 161 ? -21.422 -12.008 -12.656 1 95.5 161 SER A C 1
ATOM 1328 O O . SER A 1 161 ? -20.359 -11.516 -13.055 1 95.5 161 SER A O 1
ATOM 1330 N N . GLU A 1 162 ? -21.5 -13.18 -12.102 1 96 162 GLU A N 1
ATOM 1331 C CA . GLU A 1 162 ? -20.312 -13.992 -11.93 1 96 162 GLU A CA 1
ATOM 1332 C C . GLU A 1 162 ? -19.719 -14.391 -13.281 1 96 162 GLU A C 1
ATOM 1334 O O . GLU A 1 162 ? -18.5 -14.438 -13.445 1 96 162 GLU A O 1
ATOM 1339 N N . LYS A 1 163 ? -20.641 -14.711 -14.227 1 96.81 163 LYS A N 1
ATOM 1340 C CA . LYS A 1 163 ? -20.156 -15.016 -15.57 1 96.81 163 LYS A CA 1
ATOM 1341 C C . LYS A 1 163 ? -19.391 -13.828 -16.156 1 96.81 163 LYS A C 1
ATOM 1343 O O . LYS A 1 163 ? -18.328 -13.992 -16.75 1 96.81 163 LYS A O 1
ATOM 1348 N N . ILE A 1 164 ? -19.922 -12.672 -16.031 1 96.94 164 ILE A N 1
ATOM 1349 C CA . ILE A 1 164 ? -19.312 -11.469 -16.578 1 96.94 164 ILE A CA 1
ATOM 1350 C C . ILE A 1 164 ? -17.922 -11.273 -15.969 1 96.94 164 ILE A C 1
ATOM 1352 O O . ILE A 1 164 ? -16.953 -11.023 -16.688 1 96.94 164 ILE A O 1
ATOM 1356 N N . ILE A 1 165 ? -17.781 -11.391 -14.633 1 97.62 165 ILE A N 1
ATOM 1357 C CA . ILE A 1 165 ? -16.516 -11.234 -13.945 1 97.62 165 ILE A CA 1
ATOM 1358 C C . ILE A 1 165 ? -15.531 -12.305 -14.422 1 97.62 165 ILE A C 1
ATOM 1360 O O . ILE A 1 165 ? -14.391 -12 -14.781 1 97.62 165 ILE A O 1
ATOM 1364 N N . ALA A 1 166 ? -16.062 -13.547 -14.484 1 97.88 166 ALA A N 1
ATOM 1365 C CA . ALA A 1 166 ? -15.234 -14.672 -14.922 1 97.88 166 ALA A CA 1
ATOM 1366 C C . ALA A 1 166 ? -14.727 -14.453 -16.344 1 97.88 166 ALA A C 1
ATOM 1368 O O . ALA A 1 166 ? -13.547 -14.664 -16.625 1 97.88 166 ALA A O 1
ATOM 1369 N N . ASP A 1 167 ? -15.617 -14.039 -17.188 1 98.19 167 ASP A N 1
ATOM 1370 C CA . ASP A 1 167 ? -15.266 -13.859 -18.594 1 98.19 167 ASP A CA 1
ATOM 1371 C C . ASP A 1 167 ? -14.281 -12.703 -18.766 1 98.19 167 ASP A C 1
ATOM 1373 O O . ASP A 1 167 ? -13.391 -12.773 -19.625 1 98.19 167 ASP A O 1
ATOM 1377 N N . LYS A 1 168 ? -14.398 -11.664 -17.984 1 97.31 168 LYS A N 1
ATOM 1378 C CA . LYS A 1 168 ? -13.445 -10.562 -18.047 1 97.31 168 LYS A CA 1
ATOM 1379 C C . LYS A 1 168 ? -12.062 -11.008 -17.578 1 97.31 168 LYS A C 1
ATOM 1381 O O . LYS A 1 168 ? -11.055 -10.695 -18.219 1 97.31 168 LYS A O 1
ATOM 1386 N N . LEU A 1 169 ? -12.023 -11.719 -16.469 1 97.5 169 LEU A N 1
ATOM 1387 C CA . LEU A 1 169 ? -10.766 -12.242 -15.945 1 97.5 169 LEU A CA 1
ATOM 1388 C C . LEU A 1 169 ? -10.094 -13.156 -16.969 1 97.5 169 LEU A C 1
ATOM 1390 O O . LEU A 1 169 ? -8.898 -13.016 -17.234 1 97.5 169 LEU A O 1
ATOM 1394 N N . TYR A 1 170 ? -10.922 -14 -17.562 1 97.62 170 TYR A N 1
ATOM 1395 C CA . TYR A 1 170 ? -10.422 -14.953 -18.547 1 97.62 170 TYR A CA 1
ATOM 1396 C C . TYR A 1 170 ? -9.891 -14.234 -19.781 1 97.62 170 TYR A C 1
ATOM 1398 O O . TYR A 1 170 ? -8.812 -14.57 -20.281 1 97.62 170 TYR A O 1
ATOM 1406 N N . ALA A 1 171 ? -10.586 -13.266 -20.234 1 97 171 ALA A N 1
ATOM 1407 C CA . ALA A 1 171 ? -10.203 -12.508 -21.422 1 97 171 ALA A CA 1
ATOM 1408 C C . ALA A 1 171 ? -8.883 -11.789 -21.203 1 97 171 ALA A C 1
ATOM 1410 O O . ALA A 1 171 ? -8.102 -11.602 -22.141 1 97 171 ALA A O 1
ATOM 1411 N N . LEU A 1 172 ? -8.57 -11.422 -19.984 1 95.5 172 LEU A N 1
ATOM 1412 C CA . LEU A 1 172 ? -7.359 -10.68 -19.656 1 95.5 172 LEU A CA 1
ATOM 1413 C C . LEU A 1 172 ? -6.238 -11.617 -19.219 1 95.5 172 LEU A C 1
ATOM 1415 O O . LEU A 1 172 ? -5.145 -11.172 -18.875 1 95.5 172 LEU A O 1
ATOM 1419 N N . GLY A 1 173 ? -6.551 -12.859 -19.172 1 95.31 173 GLY A N 1
ATOM 1420 C CA . GLY A 1 173 ? -5.555 -13.852 -18.797 1 95.31 173 GLY A CA 1
ATOM 1421 C C . GLY A 1 173 ? -5.281 -13.891 -17.312 1 95.31 173 GLY A C 1
ATOM 1422 O O . GLY A 1 173 ? -4.195 -14.289 -16.875 1 95.31 173 GLY A O 1
ATOM 1423 N N . ILE A 1 174 ? -6.145 -13.445 -16.484 1 96.38 174 ILE A N 1
ATOM 1424 C CA . ILE A 1 174 ? -6.008 -13.469 -15.039 1 96.38 174 ILE A CA 1
ATOM 1425 C C . ILE A 1 174 ? -6.535 -14.789 -14.484 1 96.38 174 ILE A C 1
ATOM 1427 O O . ILE A 1 174 ? -7.73 -15.078 -14.586 1 96.38 174 ILE A O 1
ATOM 1431 N N . PRO A 1 175 ? -5.688 -15.555 -13.938 1 96.31 175 PRO A N 1
ATOM 1432 C CA . PRO A 1 175 ? -6.137 -16.844 -13.422 1 96.31 175 PRO A CA 1
ATOM 1433 C C . PRO A 1 175 ? -7.047 -16.719 -12.203 1 96.31 175 PRO A C 1
ATOM 1435 O O . PRO A 1 175 ? -6.855 -15.82 -11.383 1 96.31 175 PRO A O 1
ATOM 1438 N N . TYR A 1 176 ? -8.047 -17.609 -12.133 1 98 176 TYR A N 1
ATOM 1439 C CA . TYR A 1 176 ? -8.93 -17.609 -10.969 1 98 176 TYR A CA 1
ATOM 1440 C C . TYR A 1 176 ? -9.453 -19.016 -10.695 1 98 176 TYR A C 1
ATOM 1442 O O . TYR A 1 176 ? -9.438 -19.875 -11.578 1 98 176 TYR A O 1
ATOM 1450 N N . LYS A 1 177 ? -9.773 -19.266 -9.477 1 97.62 177 LYS A N 1
ATOM 1451 C CA . LYS A 1 177 ? -10.539 -20.438 -9.047 1 97.62 177 LYS A CA 1
ATOM 1452 C C . LYS A 1 177 ? -11.938 -20.047 -8.594 1 97.62 177 LYS A C 1
ATOM 1454 O O . LYS A 1 177 ? -12.102 -19.078 -7.84 1 97.62 177 LYS A O 1
ATOM 1459 N N . TYR A 1 178 ? -12.938 -20.734 -9.133 1 96.75 178 TYR A N 1
ATOM 1460 C CA . TYR A 1 178 ? -14.328 -20.422 -8.805 1 96.75 178 TYR A CA 1
ATOM 1461 C C . TYR A 1 178 ? -14.781 -21.219 -7.582 1 96.75 178 TYR A C 1
ATOM 1463 O O . TYR A 1 178 ? -14.633 -22.438 -7.539 1 96.75 178 TYR A O 1
ATOM 1471 N N . GLU A 1 179 ? -15.203 -20.562 -6.52 1 96.25 179 GLU A N 1
ATOM 1472 C CA . GLU A 1 179 ? -15.766 -21.141 -5.301 1 96.25 179 GLU A CA 1
ATOM 1473 C C . GLU A 1 179 ? -14.773 -22.094 -4.637 1 96.25 179 GLU A C 1
ATOM 1475 O O . GLU A 1 179 ? -15.141 -23.188 -4.195 1 96.25 179 GLU A O 1
ATOM 1480 N N . CYS A 1 180 ? -13.516 -21.688 -4.711 1 96.75 180 CYS A N 1
ATOM 1481 C CA . CYS A 1 180 ? -12.484 -22.422 -3.982 1 96.75 180 CYS A CA 1
ATOM 1482 C C . CYS A 1 180 ? -12.641 -22.219 -2.479 1 96.75 180 CYS A C 1
ATOM 1484 O O . CYS A 1 180 ? -12.805 -21.094 -2.012 1 96.75 180 CYS A O 1
ATOM 1486 N N . PRO A 1 181 ? -12.648 -23.297 -1.734 1 96.44 181 PRO A N 1
ATOM 1487 C CA . PRO A 1 181 ? -12.867 -23.172 -0.291 1 96.44 181 PRO A CA 1
ATOM 1488 C C . PRO A 1 181 ? -11.766 -22.375 0.403 1 96.44 181 PRO A C 1
ATOM 1490 O O . PRO A 1 181 ? -10.594 -22.484 0.039 1 96.44 181 PRO A O 1
ATOM 1493 N N . LEU A 1 182 ? -12.172 -21.562 1.316 1 97 182 LEU A N 1
ATOM 1494 C CA . LEU A 1 182 ? -11.297 -20.734 2.154 1 97 182 LEU A CA 1
ATOM 1495 C C . LEU A 1 182 ? -11.594 -20.969 3.633 1 97 182 LEU A C 1
ATOM 1497 O O . LEU A 1 182 ? -12.688 -20.625 4.109 1 97 182 LEU A O 1
ATOM 1501 N N . VAL A 1 183 ? -10.672 -21.469 4.324 1 95.75 183 VAL A N 1
ATOM 1502 C CA . VAL A 1 183 ? -10.852 -21.703 5.754 1 95.75 183 VAL A CA 1
ATOM 1503 C C . VAL A 1 183 ? -10.562 -20.422 6.527 1 95.75 183 VAL A C 1
ATOM 1505 O O . VAL A 1 183 ? -9.438 -19.922 6.516 1 95.75 183 VAL A O 1
ATOM 1508 N N . ILE A 1 184 ? -11.492 -19.859 7.16 1 95.19 184 ILE A N 1
ATOM 1509 C CA . ILE A 1 184 ? -11.375 -18.609 7.91 1 95.19 184 ILE A CA 1
ATOM 1510 C C . ILE A 1 184 ? -10.867 -18.906 9.32 1 95.19 184 ILE A C 1
ATOM 1512 O O . ILE A 1 184 ? -9.953 -18.25 9.805 1 95.19 184 ILE A O 1
ATOM 1516 N N . ASP A 1 185 ? -11.5 -19.844 9.906 1 91.56 185 ASP A N 1
ATOM 1517 C CA . ASP A 1 185 ? -11.094 -20.359 11.211 1 91.56 185 ASP A CA 1
ATOM 1518 C C . ASP A 1 185 ? -11.57 -21.797 11.398 1 91.56 185 ASP A C 1
ATOM 1520 O O . ASP A 1 185 ? -12.016 -22.438 10.453 1 91.56 185 ASP A O 1
ATOM 1524 N N . LYS A 1 186 ? -11.484 -22.391 12.648 1 91 186 LYS A N 1
ATOM 1525 C CA . LYS A 1 186 ? -11.758 -23.797 12.953 1 91 186 LYS A CA 1
ATOM 1526 C C . LYS A 1 186 ? -13.195 -24.172 12.594 1 91 186 LYS A C 1
ATOM 1528 O O . LYS A 1 186 ? -13.469 -25.297 12.211 1 91 186 LYS A O 1
ATOM 1533 N N . TYR A 1 187 ? -14.117 -23.172 12.57 1 91.25 187 TYR A N 1
ATOM 1534 C CA . TYR A 1 187 ? -15.539 -23.5 12.445 1 91.25 187 TYR A CA 1
ATOM 1535 C C . TYR A 1 187 ? -16.141 -22.812 11.219 1 91.25 187 TYR A C 1
ATOM 1537 O O . TYR A 1 187 ? -17.297 -23.062 10.883 1 91.25 187 TYR A O 1
ATOM 1545 N N . THR A 1 188 ? -15.336 -22 10.578 1 93.5 188 THR A N 1
ATOM 1546 C CA . THR A 1 188 ? -15.914 -21.172 9.516 1 93.5 188 THR A CA 1
ATOM 1547 C C . THR A 1 188 ? -15.172 -21.391 8.195 1 93.5 188 THR A C 1
ATOM 1549 O O . THR A 1 188 ? -13.953 -21.25 8.133 1 93.5 188 THR A O 1
ATOM 1552 N N . LYS A 1 189 ? -15.969 -21.812 7.242 1 94.5 189 LYS A N 1
ATOM 1553 C CA . LYS A 1 189 ? -15.492 -22 5.879 1 94.5 189 LYS A CA 1
ATOM 1554 C C . LYS A 1 189 ? -16.312 -21.188 4.887 1 94.5 189 LYS A C 1
ATOM 1556 O O . LYS A 1 189 ? -17.547 -21.156 4.98 1 94.5 189 LYS A O 1
ATOM 1561 N N . PHE A 1 190 ? -15.586 -20.422 4.086 1 96.19 190 PHE A N 1
ATOM 1562 C CA . PHE A 1 190 ? -16.25 -19.656 3.045 1 96.19 190 PHE A CA 1
ATOM 1563 C C . PHE A 1 190 ? -15.906 -20.203 1.663 1 96.19 190 PHE A C 1
ATOM 1565 O O . PHE A 1 190 ? -14.961 -20.984 1.517 1 96.19 190 PHE A O 1
ATOM 1572 N N . TYR A 1 191 ? -16.703 -19.891 0.743 1 96.12 191 TYR A N 1
ATOM 1573 C CA . TYR A 1 191 ? -16.469 -20.156 -0.673 1 96.12 191 TYR A CA 1
ATOM 1574 C C . TYR A 1 191 ? -16.547 -18.875 -1.487 1 96.12 191 TYR A C 1
ATOM 1576 O O . TYR A 1 191 ? -17.562 -18.594 -2.123 1 96.12 191 TYR A O 1
ATOM 1584 N N . PRO A 1 192 ? -15.422 -18.094 -1.442 1 97.25 192 PRO A N 1
ATOM 1585 C CA . PRO A 1 192 ? -15.461 -16.875 -2.238 1 97.25 192 PRO A CA 1
ATOM 1586 C C . PRO A 1 192 ? -15.812 -17.125 -3.701 1 97.25 192 PRO A C 1
ATOM 1588 O O . PRO A 1 192 ? -15.492 -18.188 -4.242 1 97.25 192 PRO A O 1
ATOM 1591 N N . ASP A 1 193 ? -16.438 -16.156 -4.305 1 97.31 193 ASP A N 1
ATOM 1592 C CA . ASP A 1 193 ? -16.797 -16.312 -5.715 1 97.31 193 ASP A CA 1
ATOM 1593 C C . ASP A 1 193 ? -15.562 -16.578 -6.566 1 97.31 193 ASP A C 1
ATOM 1595 O O . ASP A 1 193 ? -15.562 -17.5 -7.391 1 97.31 193 ASP A O 1
ATOM 1599 N N . PHE A 1 194 ? -14.516 -15.812 -6.336 1 98.31 194 PHE A N 1
ATOM 1600 C CA . PHE A 1 194 ? -13.273 -16.016 -7.07 1 98.31 194 PHE A CA 1
ATOM 1601 C C . PHE A 1 194 ? -12.078 -15.969 -6.133 1 98.31 194 PHE A C 1
ATOM 1603 O O . PHE A 1 194 ? -11.953 -15.047 -5.316 1 98.31 194 PHE A O 1
ATOM 1610 N N . THR A 1 195 ? -11.266 -16.953 -6.141 1 98.44 195 THR A N 1
ATOM 1611 C CA . THR A 1 195 ? -9.93 -16.922 -5.559 1 98.44 195 THR A CA 1
ATOM 1612 C C . THR A 1 195 ? -8.883 -16.625 -6.629 1 98.44 195 THR A C 1
ATOM 1614 O O . THR A 1 195 ? -8.852 -17.281 -7.672 1 98.44 195 THR A O 1
ATOM 1617 N N . LEU A 1 196 ? -8.133 -15.641 -6.402 1 98 196 LEU A N 1
ATOM 1618 C CA . LEU A 1 196 ? -7.176 -15.141 -7.379 1 98 196 LEU A CA 1
ATOM 1619 C C . LEU A 1 196 ? -5.77 -15.102 -6.789 1 98 196 LEU A C 1
ATOM 1621 O O . LEU A 1 196 ? -5.574 -15.43 -5.613 1 98 196 LEU A O 1
ATOM 1625 N N . ILE A 1 197 ? -4.809 -14.734 -7.629 1 95.88 197 ILE A N 1
ATOM 1626 C CA . ILE A 1 197 ? -3.432 -14.508 -7.195 1 95.88 197 ILE A CA 1
ATOM 1627 C C . ILE A 1 197 ? -3.021 -13.07 -7.512 1 95.88 197 ILE A C 1
ATOM 1629 O O . ILE A 1 197 ? -3.178 -12.609 -8.641 1 95.88 197 ILE A O 1
ATOM 1633 N N . ASP A 1 198 ? -2.656 -12.406 -6.465 1 92.19 198 ASP A N 1
ATOM 1634 C CA . ASP A 1 198 ? -2.102 -11.078 -6.676 1 92.19 198 ASP A CA 1
ATOM 1635 C C . ASP A 1 198 ? -0.824 -11.133 -7.508 1 92.19 198 ASP A C 1
ATOM 1637 O O . ASP A 1 198 ? 0.161 -11.758 -7.102 1 92.19 198 ASP A O 1
ATOM 1641 N N . PRO A 1 199 ? -0.834 -10.477 -8.633 1 87.69 199 PRO A N 1
ATOM 1642 C CA . PRO A 1 199 ? 0.322 -10.602 -9.523 1 87.69 199 PRO A CA 1
ATOM 1643 C C . PRO A 1 199 ? 1.57 -9.922 -8.969 1 87.69 199 PRO A C 1
ATOM 1645 O O . PRO A 1 199 ? 2.682 -10.18 -9.438 1 87.69 199 PRO A O 1
ATOM 1648 N N . PHE A 1 200 ? 1.421 -9.18 -7.957 1 84.25 200 PHE A N 1
ATOM 1649 C CA . PHE A 1 200 ? 2.553 -8.422 -7.441 1 84.25 200 PHE A CA 1
ATOM 1650 C C . PHE A 1 200 ? 3.127 -9.086 -6.191 1 84.25 200 PHE A C 1
ATOM 1652 O O . PHE A 1 200 ? 4.34 -9.078 -5.98 1 84.25 200 PHE A O 1
ATOM 1659 N N . THR A 1 201 ? 2.291 -9.703 -5.438 1 85.94 201 THR A N 1
ATOM 1660 C CA . THR A 1 201 ? 2.766 -10.312 -4.199 1 85.94 201 THR A CA 1
ATOM 1661 C C . THR A 1 201 ? 2.779 -11.828 -4.309 1 85.94 201 THR A C 1
ATOM 1663 O O . THR A 1 201 ? 3.379 -12.516 -3.479 1 85.94 201 THR A O 1
ATOM 1666 N N . ASN A 1 202 ? 2.066 -12.336 -5.289 1 89.75 202 ASN A N 1
ATOM 1667 C CA . ASN A 1 202 ? 1.93 -13.773 -5.523 1 89.75 202 ASN A CA 1
ATOM 1668 C C . ASN A 1 202 ? 1.157 -14.445 -4.395 1 89.75 202 ASN A C 1
ATOM 1670 O O . ASN A 1 202 ? 1.32 -15.648 -4.156 1 89.75 202 ASN A O 1
ATOM 1674 N N . LYS A 1 203 ? 0.406 -13.664 -3.701 1 92.56 203 LYS A N 1
ATOM 1675 C CA . LYS A 1 203 ? -0.451 -14.195 -2.645 1 92.56 203 LYS A CA 1
ATOM 1676 C C . LYS A 1 203 ? -1.903 -14.273 -3.105 1 92.56 203 LYS A C 1
ATOM 1678 O O . LYS A 1 203 ? -2.312 -13.555 -4.02 1 92.56 203 LYS A O 1
ATOM 1683 N N . GLU A 1 204 ? -2.59 -15.078 -2.451 1 96.62 204 GLU A N 1
ATOM 1684 C CA . GLU A 1 204 ? -3.998 -15.219 -2.809 1 96.62 204 GLU A CA 1
ATOM 1685 C C . GLU A 1 204 ? -4.793 -13.977 -2.406 1 96.62 204 GLU A C 1
ATOM 1687 O O . GLU A 1 204 ? -4.488 -13.336 -1.398 1 96.62 204 GLU A O 1
ATOM 1692 N N . MET A 1 205 ? -5.719 -13.664 -3.189 1 96.69 205 MET A N 1
ATOM 1693 C CA . MET A 1 205 ? -6.742 -12.664 -2.906 1 96.69 205 MET A CA 1
ATOM 1694 C C . MET A 1 205 ? -8.125 -13.156 -3.318 1 96.69 205 MET A C 1
ATOM 1696 O O . MET A 1 205 ? -8.242 -14.164 -4.012 1 96.69 205 MET A O 1
ATOM 1700 N N . TYR A 1 206 ? -9.148 -12.445 -2.898 1 98.38 206 TYR A N 1
ATOM 1701 C CA . TYR A 1 206 ? -10.5 -12.969 -3.055 1 98.38 206 TYR A CA 1
ATOM 1702 C C . TYR A 1 206 ? -11.43 -11.898 -3.609 1 98.38 206 TYR A C 1
ATOM 1704 O O . TYR A 1 206 ? -11.266 -10.711 -3.324 1 98.38 206 TYR A O 1
ATOM 1712 N N . TRP A 1 207 ? -12.344 -12.32 -4.391 1 98.31 207 TRP A N 1
ATOM 1713 C CA . TRP A 1 207 ? -13.367 -11.438 -4.93 1 98.31 207 TRP A CA 1
ATOM 1714 C C . TRP A 1 207 ? -14.766 -11.945 -4.57 1 98.31 207 TRP A C 1
ATOM 1716 O O . TRP A 1 207 ? -15.133 -13.062 -4.922 1 98.31 207 TRP A O 1
ATOM 1726 N N . GLU A 1 208 ? -15.461 -11.164 -3.83 1 97.5 208 GLU A N 1
ATOM 1727 C CA . GLU A 1 208 ? -16.859 -11.414 -3.494 1 97.5 208 GLU A CA 1
ATOM 1728 C C . GLU A 1 208 ? -17.781 -10.461 -4.238 1 97.5 208 GLU A C 1
ATOM 1730 O O . GLU A 1 208 ? -17.625 -9.242 -4.152 1 97.5 208 GLU A O 1
ATOM 1735 N N . HIS A 1 209 ? -18.703 -11.008 -4.984 1 96.81 209 HIS A N 1
ATOM 1736 C CA . HIS A 1 209 ? -19.734 -10.211 -5.621 1 96.81 209 HIS A CA 1
ATOM 1737 C C . HIS A 1 209 ? -21.078 -10.375 -4.914 1 96.81 209 HIS A C 1
ATOM 1739 O O . HIS A 1 209 ? -21.641 -11.477 -4.883 1 96.81 209 HIS A O 1
ATOM 1745 N N . PHE A 1 210 ? -21.562 -9.297 -4.328 1 95.12 210 PHE A N 1
ATOM 1746 C CA . PHE A 1 210 ? -22.875 -9.305 -3.668 1 95.12 210 PHE A CA 1
ATOM 1747 C C . PHE A 1 210 ? -23.953 -8.781 -4.605 1 95.12 210 PHE A C 1
ATOM 1749 O O . PHE A 1 210 ? -24.156 -7.57 -4.715 1 95.12 210 PHE A O 1
ATOM 1756 N N . GLY A 1 211 ? -24.75 -9.703 -5.125 1 93.38 211 GLY A N 1
ATOM 1757 C CA . GLY A 1 211 ? -25.594 -9.406 -6.273 1 93.38 211 GLY A CA 1
ATOM 1758 C C . GLY A 1 211 ? -27.016 -9.023 -5.895 1 93.38 211 GLY A C 1
ATOM 1759 O O . GLY A 1 211 ? -27.797 -8.617 -6.746 1 93.38 211 GLY A O 1
ATOM 1760 N N . MET A 1 212 ? -27.406 -9.148 -4.605 1 92.94 212 MET A N 1
ATOM 1761 C CA . MET A 1 212 ? -28.781 -8.891 -4.211 1 92.94 212 MET A CA 1
ATOM 1762 C C . MET A 1 212 ? -28.844 -8.016 -2.959 1 92.94 212 MET A C 1
ATOM 1764 O O . MET A 1 212 ? -29.516 -8.367 -1.987 1 92.94 212 MET A O 1
ATOM 1768 N N . ILE A 1 213 ? -28.172 -6.891 -3.035 1 91.5 213 ILE A N 1
ATOM 1769 C CA . ILE A 1 213 ? -27.969 -6.125 -1.812 1 91.5 213 ILE A CA 1
ATOM 1770 C C . ILE A 1 213 ? -29.266 -5.434 -1.406 1 91.5 213 ILE A C 1
ATOM 1772 O O . ILE A 1 213 ? -29.391 -4.926 -0.289 1 91.5 213 ILE A O 1
ATOM 1776 N N . ASP A 1 214 ? -30.234 -5.379 -2.369 1 90.62 214 ASP A N 1
ATOM 1777 C CA . ASP A 1 214 ? -31.516 -4.773 -2.023 1 90.62 214 ASP A CA 1
ATOM 1778 C C . ASP A 1 214 ? -32.438 -5.773 -1.317 1 90.62 214 ASP A C 1
ATOM 1780 O O . ASP A 1 214 ? -33.531 -5.426 -0.883 1 90.62 214 ASP A O 1
ATOM 1784 N N . ASN A 1 215 ? -32.062 -7.043 -1.248 1 93.19 215 ASN A N 1
ATOM 1785 C CA . ASN A 1 215 ? -32.688 -8.023 -0.374 1 93.19 215 ASN A CA 1
ATOM 1786 C C . ASN A 1 215 ? -32.188 -7.902 1.063 1 93.19 215 ASN A C 1
ATOM 1788 O O . ASN A 1 215 ? -31 -8.078 1.328 1 93.19 215 ASN A O 1
ATOM 1792 N N . PRO A 1 216 ? -33.094 -7.602 1.987 1 93.31 216 PRO A N 1
ATOM 1793 C CA . PRO A 1 216 ? -32.688 -7.289 3.357 1 93.31 216 PRO A CA 1
ATOM 1794 C C . PRO A 1 216 ? -31.891 -8.422 4.008 1 93.31 216 PRO A C 1
ATOM 1796 O O . PRO A 1 216 ? -30.859 -8.18 4.629 1 93.31 216 PRO A O 1
ATOM 1799 N N . GLU A 1 217 ? -32.438 -9.625 3.832 1 93 217 GLU A N 1
ATOM 1800 C CA . GLU A 1 217 ? -31.734 -10.766 4.445 1 93 217 GLU A CA 1
ATOM 1801 C C . GLU A 1 217 ? -30.375 -10.992 3.809 1 93 217 GLU A C 1
ATOM 1803 O O . GLU A 1 217 ? -29.406 -11.281 4.508 1 93 217 GLU A O 1
ATOM 1808 N N . TYR A 1 218 ? -30.344 -10.836 2.557 1 92.62 218 TYR A N 1
ATOM 1809 C CA . TYR A 1 218 ? -29.094 -11 1.81 1 92.62 218 TYR A CA 1
ATOM 1810 C C . TYR A 1 218 ? -28.078 -9.93 2.195 1 92.62 218 TYR A C 1
ATOM 1812 O O . TYR A 1 218 ? -26.906 -10.227 2.42 1 92.62 218 TYR A O 1
ATOM 1820 N N . ALA A 1 219 ? -28.547 -8.734 2.309 1 92.38 219 ALA A N 1
ATOM 1821 C CA . ALA A 1 219 ? -27.688 -7.609 2.672 1 92.38 219 ALA A CA 1
ATOM 1822 C C . ALA A 1 219 ? -27.094 -7.797 4.07 1 92.38 219 ALA A C 1
ATOM 1824 O O . ALA A 1 219 ? -25.906 -7.57 4.281 1 92.38 219 ALA A O 1
ATOM 1825 N N . ALA A 1 220 ? -27.891 -8.234 4.953 1 91.81 220 ALA A N 1
ATOM 1826 C CA . ALA A 1 220 ? -27.438 -8.469 6.324 1 91.81 220 ALA A CA 1
ATOM 1827 C C . ALA A 1 220 ? -26.375 -9.562 6.371 1 91.81 220 ALA A C 1
ATOM 1829 O O . ALA A 1 220 ? -25.375 -9.43 7.074 1 91.81 220 ALA A O 1
ATOM 1830 N N . ALA A 1 221 ? -26.594 -10.57 5.609 1 92.56 221 ALA A N 1
ATOM 1831 C CA . ALA A 1 221 ? -25.625 -11.664 5.551 1 92.56 221 ALA A CA 1
ATOM 1832 C C . ALA A 1 221 ? -24.312 -11.203 4.91 1 92.56 221 ALA A C 1
ATOM 1834 O O . ALA A 1 221 ? -23.234 -11.625 5.324 1 92.56 221 ALA A O 1
ATOM 1835 N N . ALA A 1 222 ? -24.422 -10.359 3.932 1 92.62 222 ALA A N 1
ATOM 1836 C CA . ALA A 1 222 ? -23.266 -9.844 3.209 1 92.62 222 ALA A CA 1
ATOM 1837 C C . ALA A 1 222 ? -22.359 -9.047 4.133 1 92.62 222 ALA A C 1
ATOM 1839 O O . ALA A 1 222 ? -21.141 -9.25 4.145 1 92.62 222 ALA A O 1
ATOM 1840 N N . ILE A 1 223 ? -22.922 -8.148 4.926 1 91.69 223 ILE A N 1
ATOM 1841 C CA . ILE A 1 223 ? -22.109 -7.285 5.773 1 91.69 223 ILE A CA 1
ATOM 1842 C C . ILE A 1 223 ? -21.484 -8.109 6.895 1 91.69 223 ILE A C 1
ATOM 1844 O O . ILE A 1 223 ? -20.359 -7.824 7.328 1 91.69 223 ILE A O 1
ATOM 1848 N N . LYS A 1 224 ? -22.203 -9.133 7.324 1 92.25 224 LYS A N 1
ATOM 1849 C CA . LYS A 1 224 ? -21.625 -10.039 8.32 1 92.25 224 LYS A CA 1
ATOM 1850 C C . LYS A 1 224 ? -20.422 -10.773 7.754 1 92.25 224 LYS A C 1
ATOM 1852 O O . LYS A 1 224 ? -19.391 -10.906 8.43 1 92.25 224 LYS A O 1
ATOM 1857 N N . LYS A 1 225 ? -20.578 -11.258 6.574 1 94 225 LYS A N 1
ATOM 1858 C CA . LYS A 1 225 ? -19.5 -11.953 5.895 1 94 225 LYS A CA 1
ATOM 1859 C C . LYS A 1 225 ? -18.281 -11.039 5.73 1 94 225 LYS A C 1
ATOM 1861 O O . LYS A 1 225 ? -17.156 -11.445 6.004 1 94 225 LYS A O 1
ATOM 1866 N N . ILE A 1 226 ? -18.469 -9.789 5.359 1 93.25 226 ILE A N 1
ATOM 1867 C CA . ILE A 1 226 ? -17.406 -8.812 5.168 1 93.25 226 ILE A CA 1
ATOM 1868 C C . ILE A 1 226 ? -16.688 -8.562 6.492 1 93.25 226 ILE A C 1
ATOM 1870 O O . ILE A 1 226 ? -15.461 -8.516 6.531 1 93.25 226 ILE A O 1
ATOM 1874 N N . ALA A 1 227 ? -17.453 -8.445 7.559 1 91.75 227 ALA A N 1
ATOM 1875 C CA . ALA A 1 227 ? -16.859 -8.219 8.883 1 91.75 227 ALA A CA 1
ATOM 1876 C C . ALA A 1 227 ? -15.992 -9.398 9.297 1 91.75 227 ALA A C 1
ATOM 1878 O O . ALA A 1 227 ? -14.906 -9.211 9.859 1 91.75 227 ALA A O 1
ATOM 1879 N N . ILE A 1 228 ? -16.453 -10.586 9.031 1 93.44 228 ILE A N 1
ATOM 1880 C CA . ILE A 1 228 ? -15.695 -11.789 9.367 1 93.44 228 ILE A CA 1
ATOM 1881 C C . ILE A 1 228 ? -14.391 -11.812 8.578 1 93.44 228 ILE A C 1
ATOM 1883 O O . ILE A 1 228 ? -13.328 -12.102 9.133 1 93.44 228 ILE A O 1
ATOM 1887 N N . TYR A 1 229 ? -14.43 -11.461 7.297 1 94.88 229 TYR A N 1
ATOM 1888 C CA . TYR A 1 229 ? -13.219 -11.375 6.484 1 94.88 229 TYR A CA 1
ATOM 1889 C C . TYR A 1 229 ? -12.211 -10.414 7.109 1 94.88 229 TYR A C 1
ATOM 1891 O O . TYR A 1 229 ? -11.062 -10.797 7.363 1 94.88 229 TYR A O 1
ATOM 1899 N N . GL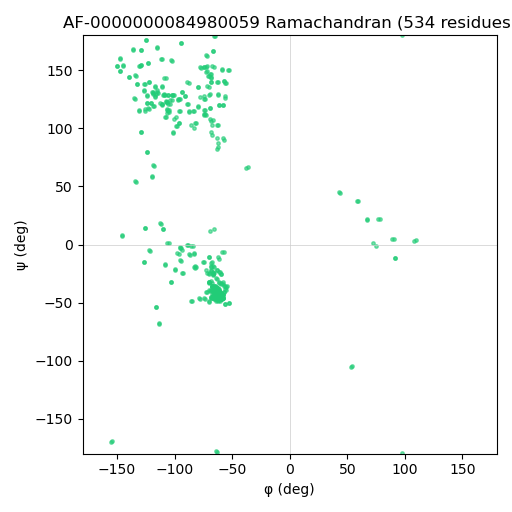U A 1 230 ? -12.703 -9.227 7.41 1 91.31 230 GLU A N 1
ATOM 1900 C CA . GLU A 1 230 ? -11.836 -8.172 7.926 1 91.31 230 GLU A CA 1
ATOM 1901 C C . GLU A 1 230 ? -11.188 -8.586 9.242 1 91.31 230 GLU A C 1
ATOM 1903 O O . GLU A 1 230 ? -9.984 -8.398 9.43 1 91.31 230 GLU A O 1
ATOM 1908 N N . LYS A 1 231 ? -11.969 -9.156 10.094 1 91.06 231 LYS A N 1
ATOM 1909 C CA . LYS A 1 231 ? -11.5 -9.547 11.414 1 91.06 231 LYS A CA 1
ATOM 1910 C C . LYS A 1 231 ? -10.492 -10.695 11.32 1 91.06 231 LYS A C 1
ATOM 1912 O O . LYS A 1 231 ? -9.766 -10.969 12.273 1 91.06 231 LYS A O 1
ATOM 1917 N N . ASN A 1 232 ? -10.461 -11.336 10.156 1 93 232 ASN A N 1
ATOM 1918 C CA . ASN A 1 232 ? -9.547 -12.461 9.977 1 93 232 ASN A CA 1
ATOM 1919 C C . ASN A 1 232 ? -8.438 -12.141 8.977 1 93 232 ASN A C 1
ATOM 1921 O O . ASN A 1 232 ? -7.863 -13.039 8.367 1 93 232 ASN A O 1
ATOM 1925 N N . GLY A 1 233 ? -8.203 -10.93 8.688 1 90.19 233 GLY A N 1
ATOM 1926 C CA . GLY A 1 233 ? -7.043 -10.492 7.934 1 90.19 233 GLY A CA 1
ATOM 1927 C C . GLY A 1 233 ? -7.289 -10.445 6.438 1 90.19 233 GLY A C 1
ATOM 1928 O O . GLY A 1 233 ? -6.352 -10.289 5.652 1 90.19 233 GLY A O 1
ATOM 1929 N N . ILE A 1 234 ? -8.484 -10.703 6.055 1 94.44 234 ILE A N 1
ATOM 1930 C CA . ILE A 1 234 ? -8.875 -10.547 4.66 1 94.44 234 ILE A CA 1
ATOM 1931 C C . ILE A 1 234 ? -9.586 -9.203 4.469 1 94.44 234 ILE A C 1
ATOM 1933 O O . ILE A 1 234 ? -10.766 -9.07 4.789 1 94.44 234 ILE A O 1
ATOM 1937 N N . GLN A 1 235 ? -8.828 -8.336 3.947 1 91.81 235 GLN A N 1
ATOM 1938 C CA . GLN A 1 235 ? -9.18 -6.922 4.074 1 91.81 235 GLN A CA 1
ATOM 1939 C C . GLN A 1 235 ? -9.594 -6.34 2.725 1 91.81 235 GLN A C 1
ATOM 1941 O O . GLN A 1 235 ? -8.891 -6.504 1.728 1 91.81 235 GLN A O 1
ATOM 1946 N N . MET A 1 236 ? -10.672 -5.586 2.826 1 91.31 236 MET A N 1
ATOM 1947 C CA . MET A 1 236 ? -11.188 -4.93 1.627 1 91.31 236 MET A CA 1
ATOM 1948 C C . MET A 1 236 ? -10.164 -3.941 1.068 1 91.31 236 MET A C 1
ATOM 1950 O O . MET A 1 236 ? -9.609 -3.131 1.812 1 91.31 236 MET A O 1
ATOM 1954 N N . GLY A 1 237 ? -9.898 -4.066 -0.195 1 87.88 237 GLY A N 1
ATOM 1955 C CA . GLY A 1 237 ? -8.977 -3.145 -0.84 1 87.88 237 GLY A CA 1
ATOM 1956 C C . GLY A 1 237 ? -7.539 -3.633 -0.832 1 87.88 237 GLY A C 1
ATOM 1957 O O . GLY A 1 237 ? -6.684 -3.068 -1.518 1 87.88 237 GLY A O 1
ATOM 1958 N N . ILE A 1 238 ? -7.293 -4.656 -0.064 1 89.25 238 ILE A N 1
ATOM 1959 C CA . ILE A 1 238 ? -5.945 -5.207 -0.002 1 89.25 238 ILE A CA 1
ATOM 1960 C C . ILE A 1 238 ? -5.934 -6.609 -0.607 1 89.25 238 ILE A C 1
ATOM 1962 O O . ILE A 1 238 ? -5.48 -6.797 -1.74 1 89.25 238 ILE A O 1
ATOM 1966 N N . ASN A 1 239 ? -6.609 -7.504 0.111 1 93.88 239 ASN A N 1
ATOM 1967 C CA . ASN A 1 239 ? -6.656 -8.852 -0.442 1 93.88 239 ASN A CA 1
ATOM 1968 C C . ASN A 1 239 ? -8.094 -9.352 -0.576 1 93.88 239 ASN A C 1
ATOM 1970 O O . ASN A 1 239 ? -8.328 -10.555 -0.746 1 93.88 239 ASN A O 1
ATOM 1974 N N . LEU A 1 240 ? -9.07 -8.43 -0.471 1 96.25 240 LEU A N 1
ATOM 1975 C CA . LEU A 1 240 ? -10.484 -8.719 -0.702 1 96.25 240 LEU A CA 1
ATOM 1976 C C . LEU A 1 240 ? -11.109 -7.691 -1.64 1 96.25 240 LEU A C 1
ATOM 1978 O O . LEU A 1 240 ? -11.172 -6.508 -1.311 1 96.25 240 LEU A O 1
ATOM 1982 N N . ILE A 1 241 ? -11.508 -8.117 -2.738 1 96.19 241 ILE A N 1
ATOM 1983 C CA . ILE A 1 241 ? -12.273 -7.305 -3.682 1 96.19 241 ILE A CA 1
ATOM 1984 C C . ILE A 1 241 ? -13.766 -7.523 -3.459 1 96.19 241 ILE A C 1
ATOM 1986 O O . ILE A 1 241 ? -14.219 -8.656 -3.305 1 96.19 241 ILE A O 1
ATOM 1990 N N . VAL A 1 242 ? -14.492 -6.473 -3.365 1 95.25 242 VAL A N 1
ATOM 1991 C CA . VAL A 1 242 ? -15.93 -6.566 -3.164 1 95.25 242 VAL A CA 1
ATOM 1992 C C . VAL A 1 242 ? -16.656 -5.746 -4.23 1 95.25 242 VAL A C 1
ATOM 1994 O O . VAL A 1 242 ? -16.25 -4.621 -4.535 1 95.25 242 VAL A O 1
ATOM 1997 N N . SER A 1 243 ? -17.656 -6.309 -4.855 1 95 243 SER A N 1
ATOM 1998 C CA . SER A 1 243 ? -18.547 -5.621 -5.777 1 95 243 SER A CA 1
ATOM 1999 C C . SER A 1 243 ? -20.016 -5.895 -5.434 1 95 243 SER A C 1
ATOM 2001 O O . SER A 1 243 ? -20.328 -6.91 -4.812 1 95 243 SER A O 1
ATOM 2003 N N . PHE A 1 244 ? -20.875 -4.941 -5.809 1 93.5 244 PHE A N 1
ATOM 2004 C CA . PHE A 1 244 ? -22.266 -4.996 -5.41 1 93.5 244 PHE A CA 1
ATOM 2005 C C . PHE A 1 244 ? -23.188 -4.816 -6.621 1 93.5 244 PHE A C 1
ATOM 2007 O O . PHE A 1 244 ? -22.781 -4.242 -7.633 1 93.5 244 PHE A O 1
ATOM 2014 N N . GLU A 1 245 ? -24.344 -5.363 -6.43 1 93.5 245 GLU A N 1
ATOM 2015 C CA . GLU A 1 245 ? -25.438 -5.152 -7.371 1 93.5 245 GLU A CA 1
ATOM 2016 C C . GLU A 1 245 ? -26.797 -5.148 -6.656 1 93.5 245 GLU A C 1
ATOM 2018 O O . GLU A 1 245 ? -26.906 -5.668 -5.547 1 93.5 245 GLU A O 1
ATOM 2023 N N . SER A 1 246 ? -27.688 -4.391 -7.219 1 91.38 246 SER A N 1
ATOM 2024 C CA . SER A 1 246 ? -29.078 -4.406 -6.773 1 91.38 246 SER A CA 1
ATOM 2025 C C . SER A 1 246 ? -30.031 -4.602 -7.945 1 91.38 246 SER A C 1
ATOM 2027 O O . SER A 1 246 ? -29.625 -4.555 -9.102 1 91.38 246 SER A O 1
ATOM 2029 N N . SER A 1 247 ? -31.266 -4.891 -7.59 1 87.5 247 SER A N 1
ATOM 2030 C CA . SER A 1 247 ? -32.281 -5.039 -8.641 1 87.5 247 SER A CA 1
ATOM 2031 C C . SER A 1 247 ? -32.438 -3.746 -9.43 1 87.5 247 SER A C 1
ATOM 2033 O O . SER A 1 247 ? -32.781 -3.777 -10.609 1 87.5 247 SER A O 1
ATOM 2035 N N . LYS A 1 248 ? -32.094 -2.643 -8.852 1 84.38 248 LYS A N 1
ATOM 2036 C CA . LYS A 1 248 ? -32.25 -1.332 -9.484 1 84.38 248 LYS A CA 1
ATOM 2037 C C . LYS A 1 248 ? -30.984 -0.915 -10.195 1 84.38 248 LYS A C 1
ATOM 2039 O O . LYS A 1 248 ? -31.016 -0.074 -11.102 1 84.38 248 LYS A O 1
ATOM 2044 N N . SER A 1 249 ? -29.922 -1.476 -9.727 1 82.62 249 SER A N 1
ATOM 2045 C CA . SER A 1 249 ? -28.609 -1.179 -10.289 1 82.62 249 SER A CA 1
ATOM 2046 C C . SER A 1 249 ? -27.859 -2.457 -10.633 1 82.62 249 SER A C 1
ATOM 2048 O O . SER A 1 249 ? -27.234 -3.062 -9.758 1 82.62 249 SER A O 1
ATOM 2050 N N . GLY A 1 250 ? -27.969 -2.807 -11.906 1 83.94 250 GLY A N 1
ATOM 2051 C CA . GLY A 1 250 ? -27.266 -3.998 -12.336 1 83.94 250 GLY A CA 1
ATOM 2052 C C . GLY A 1 250 ? -25.75 -3.85 -12.266 1 83.94 250 GLY A C 1
ATOM 2053 O O . GLY A 1 250 ? -25.25 -2.848 -11.75 1 83.94 250 GLY A O 1
ATOM 2054 N N . LEU A 1 251 ? -25.109 -4.875 -12.625 1 88.88 251 LEU A N 1
ATOM 2055 C CA . LEU A 1 251 ? -23.656 -4.875 -12.57 1 88.88 251 LEU A CA 1
ATOM 2056 C C . LEU A 1 251 ? -23.078 -3.748 -13.422 1 88.88 251 LEU A C 1
ATOM 2058 O O . LEU A 1 251 ? -23.422 -3.609 -14.594 1 88.88 251 LEU A O 1
ATOM 2062 N N . ASP A 1 252 ? -22.375 -2.889 -12.844 1 89.75 252 ASP A N 1
ATOM 2063 C CA . ASP A 1 252 ? -21.688 -1.797 -13.531 1 89.75 252 ASP A CA 1
ATOM 2064 C C . ASP A 1 252 ? -20.375 -2.268 -14.141 1 89.75 252 ASP A C 1
ATOM 2066 O O . ASP A 1 252 ? -19.359 -2.387 -13.445 1 89.75 252 ASP A O 1
ATOM 2070 N N . ASN A 1 253 ? -20.406 -2.438 -15.469 1 91.06 253 ASN A N 1
ATOM 2071 C CA . ASN A 1 253 ? -19.234 -2.961 -16.172 1 91.06 253 ASN A CA 1
ATOM 2072 C C . ASN A 1 253 ? -18.031 -2.045 -16 1 91.06 253 ASN A C 1
ATOM 2074 O O . ASN A 1 253 ? -16.891 -2.521 -15.867 1 91.06 253 ASN A O 1
ATOM 2078 N N . SER A 1 254 ? -18.297 -0.775 -16.047 1 91.31 254 SER A N 1
ATOM 2079 C CA . SER A 1 254 ? -17.203 0.185 -15.898 1 91.31 254 SER A CA 1
ATOM 2080 C C . SER A 1 254 ? -16.578 0.1 -14.508 1 91.31 254 SER A C 1
ATOM 2082 O O . SER A 1 254 ? -15.367 0.246 -14.367 1 91.31 254 SER A O 1
ATOM 2084 N N . TYR A 1 255 ? -17.438 -0.146 -13.578 1 90.88 255 TYR A N 1
ATOM 2085 C CA . TYR A 1 255 ? -16.938 -0.31 -12.219 1 90.88 255 TYR A CA 1
ATOM 2086 C C . TYR A 1 255 ? -16.094 -1.564 -12.086 1 90.88 255 TYR A C 1
ATOM 2088 O O . TYR A 1 255 ? -15.008 -1.531 -11.484 1 90.88 255 TYR A O 1
ATOM 2096 N N . ILE A 1 256 ? -16.547 -2.648 -12.695 1 94.19 256 ILE A N 1
ATOM 2097 C CA . ILE A 1 256 ? -15.82 -3.912 -12.672 1 94.19 256 ILE A CA 1
ATOM 2098 C C . ILE A 1 256 ? -14.461 -3.738 -13.352 1 94.19 256 ILE A C 1
ATOM 2100 O O . ILE A 1 256 ? -13.438 -4.207 -12.852 1 94.19 256 ILE A O 1
ATOM 2104 N N . ASP A 1 257 ? -14.43 -3.043 -14.438 1 93.94 257 ASP A N 1
ATOM 2105 C CA . ASP A 1 257 ? -13.188 -2.775 -15.156 1 93.94 257 ASP A CA 1
ATOM 2106 C C . ASP A 1 257 ? -12.219 -1.965 -14.289 1 93.94 257 ASP A C 1
ATOM 2108 O O . ASP A 1 257 ? -11.016 -2.215 -14.297 1 93.94 257 ASP A O 1
ATOM 2112 N N . CYS A 1 258 ? -12.797 -1.03 -13.602 1 91.81 258 CYS A N 1
ATOM 2113 C CA . CYS A 1 258 ? -11.992 -0.205 -12.703 1 91.81 258 CYS A CA 1
ATOM 2114 C C . CYS A 1 258 ? -11.328 -1.056 -11.633 1 91.81 258 CYS A C 1
ATOM 2116 O O . CYS A 1 258 ? -10.141 -0.893 -11.352 1 91.81 258 CYS A O 1
ATOM 2118 N N . LEU A 1 259 ? -12.055 -1.985 -11.086 1 92.75 259 LEU A N 1
ATOM 2119 C CA . LEU A 1 259 ? -11.516 -2.869 -10.062 1 92.75 259 LEU A CA 1
ATOM 2120 C C . LEU A 1 259 ? -10.406 -3.75 -10.633 1 92.75 259 LEU A C 1
ATOM 2122 O O . LEU A 1 259 ? -9.359 -3.912 -10.016 1 92.75 259 LEU A O 1
ATOM 2126 N N . ILE A 1 260 ? -10.648 -4.289 -11.812 1 94.25 260 ILE A N 1
ATOM 2127 C CA . ILE A 1 260 ? -9.664 -5.172 -12.43 1 94.25 260 ILE A CA 1
ATOM 2128 C C . ILE A 1 260 ? -8.383 -4.395 -12.711 1 94.25 260 ILE A C 1
ATOM 2130 O O . ILE A 1 260 ? -7.281 -4.887 -12.453 1 94.25 260 ILE A O 1
ATOM 2134 N N . LYS A 1 261 ? -8.5 -3.23 -13.195 1 91.19 261 LYS A N 1
ATOM 2135 C CA . LYS A 1 261 ? -7.336 -2.396 -13.477 1 91.19 261 LYS A CA 1
ATOM 2136 C C . LYS A 1 261 ? -6.574 -2.074 -12.195 1 91.19 261 LYS A C 1
ATOM 2138 O O . LYS A 1 261 ? -5.344 -2.148 -12.164 1 91.19 261 LYS A O 1
ATOM 2143 N N . ARG A 1 262 ? -7.316 -1.774 -11.188 1 89.44 262 ARG A N 1
ATOM 2144 C CA . ARG A 1 262 ? -6.723 -1.387 -9.914 1 89.44 262 ARG A CA 1
ATOM 2145 C C . ARG A 1 262 ? -5.906 -2.531 -9.312 1 89.44 262 ARG A C 1
ATOM 2147 O O . ARG A 1 262 ? -4.801 -2.32 -8.82 1 89.44 262 ARG A O 1
ATOM 2154 N N . TYR A 1 263 ? -6.379 -3.729 -9.398 1 91.19 263 TYR A N 1
ATOM 2155 C CA . TYR A 1 263 ? -5.793 -4.82 -8.633 1 91.19 263 TYR A CA 1
ATOM 2156 C C . TYR A 1 263 ? -4.852 -5.648 -9.492 1 91.19 263 TYR A C 1
ATOM 2158 O O . TYR A 1 263 ? -3.943 -6.309 -8.984 1 91.19 263 TYR A O 1
ATOM 2166 N N . PHE A 1 264 ? -5.016 -5.59 -10.836 1 91.62 264 PHE A N 1
ATOM 2167 C CA . PHE A 1 264 ? -4.281 -6.582 -11.609 1 91.62 264 PHE A CA 1
ATOM 2168 C C . PHE A 1 264 ? -3.447 -5.914 -12.695 1 91.62 264 PHE A C 1
ATOM 2170 O O . PHE A 1 264 ? -2.59 -6.555 -13.312 1 91.62 264 PHE A O 1
ATOM 2177 N N . ILE A 1 265 ? -3.74 -4.625 -12.977 1 80.06 265 ILE A N 1
ATOM 2178 C CA . ILE A 1 265 ? -3.01 -3.98 -14.062 1 80.06 265 ILE A CA 1
ATOM 2179 C C . ILE A 1 265 ? -2.244 -2.771 -13.531 1 80.06 265 ILE A C 1
ATOM 2181 O O . ILE A 1 265 ? -2.846 -1.835 -13 1 80.06 265 ILE A O 1
ATOM 2185 N N . LYS A 1 266 ? -1.395 -2.789 -12.656 1 61.25 266 LYS A N 1
ATOM 2186 C CA . LYS A 1 266 ? -0.785 -1.625 -12.023 1 61.25 266 LYS A CA 1
ATOM 2187 C C . LYS A 1 266 ? -0.119 -0.722 -13.055 1 61.25 266 LYS A C 1
ATOM 2189 O O . LYS A 1 266 ? 0.629 -1.196 -13.914 1 61.25 266 LYS A O 1
ATOM 2194 N N . HIS A 1 267 ? -0.909 0.227 -13.57 1 50.84 267 HIS A N 1
ATOM 2195 C CA . HIS A 1 267 ? -0.433 1.238 -14.508 1 50.84 267 HIS A CA 1
ATOM 2196 C C . HIS A 1 267 ? 0.629 2.125 -13.867 1 50.84 267 HIS A C 1
ATOM 2198 O O . HIS A 1 267 ? 0.452 2.602 -12.742 1 50.84 267 HIS A O 1
ATOM 2204 N N . VAL A 1 268 ? 1.88 1.748 -13.805 1 42.06 268 VAL A N 1
ATOM 2205 C CA . VAL A 1 268 ? 2.797 2.865 -13.609 1 42.06 268 VAL A CA 1
ATOM 2206 C C . VAL A 1 268 ? 2.303 4.086 -14.383 1 42.06 268 VAL A C 1
ATOM 2208 O O . VAL A 1 268 ? 2.234 4.062 -15.609 1 42.06 268 VAL A O 1
ATOM 2211 N N . GLU A 1 269 ? 1.154 4.691 -14.008 1 33.44 269 GLU A N 1
ATOM 2212 C CA . GLU A 1 269 ? 1.043 5.973 -14.695 1 33.44 269 GLU A CA 1
ATOM 2213 C C . GLU A 1 269 ? 2.115 6.949 -14.219 1 33.44 269 GLU A C 1
ATOM 2215 O O . GLU A 1 269 ? 2.508 6.926 -13.055 1 33.44 269 GLU A O 1
ATOM 2220 N N . MET B 1 1 ? -2.299 0.75 4.594 1 66.38 1 MET B N 1
ATOM 2221 C CA . MET B 1 1 ? -1.257 0.957 3.59 1 66.38 1 MET B CA 1
ATOM 2222 C C . MET B 1 1 ? 0.129 0.832 4.211 1 66.38 1 MET B C 1
ATOM 2224 O O . MET B 1 1 ? 0.333 1.211 5.367 1 66.38 1 MET B O 1
ATOM 2228 N N . VAL B 1 2 ? 1.008 0.101 3.582 1 78.38 2 VAL B N 1
ATOM 2229 C CA . VAL B 1 2 ? 2.361 -0.161 4.062 1 78.38 2 VAL B CA 1
ATOM 2230 C C . VAL B 1 2 ? 3.225 1.084 3.875 1 78.38 2 VAL B C 1
ATOM 2232 O O . VAL B 1 2 ? 3.152 1.747 2.838 1 78.38 2 VAL B O 1
ATOM 2235 N N . THR B 1 3 ? 3.846 1.565 4.953 1 88.38 3 THR B N 1
ATOM 2236 C CA . THR B 1 3 ? 4.766 2.697 4.875 1 88.38 3 THR B CA 1
ATOM 2237 C C . THR B 1 3 ? 6.012 2.328 4.074 1 88.38 3 THR B C 1
ATOM 2239 O O . THR B 1 3 ? 6.242 1.152 3.787 1 88.38 3 THR B O 1
ATOM 2242 N N . PHE B 1 4 ? 6.719 3.367 3.746 1 94.12 4 PHE B N 1
ATOM 2243 C CA . PHE B 1 4 ? 7.953 3.109 3.016 1 94.12 4 PHE B CA 1
ATOM 2244 C C . PHE B 1 4 ? 8.922 2.283 3.857 1 94.12 4 PHE B C 1
ATOM 2246 O O . PHE B 1 4 ? 9.523 1.327 3.363 1 94.12 4 PHE B O 1
ATOM 2253 N N . LYS B 1 5 ? 9.047 2.604 5.07 1 94.62 5 LYS B N 1
ATOM 2254 C CA . LYS B 1 5 ? 9.93 1.854 5.957 1 94.62 5 LYS B CA 1
ATOM 2255 C C . LYS B 1 5 ? 9.5 0.394 6.059 1 94.62 5 LYS B C 1
ATOM 2257 O O . LYS B 1 5 ? 10.336 -0.51 5.992 1 94.62 5 LYS B O 1
ATOM 2262 N N . GLU B 1 6 ? 8.25 0.167 6.23 1 92.25 6 GLU B N 1
ATOM 2263 C CA . GLU B 1 6 ? 7.727 -1.193 6.301 1 92.25 6 GLU B CA 1
ATOM 2264 C C . GLU B 1 6 ? 8.008 -1.961 5.016 1 92.25 6 GLU B C 1
ATOM 2266 O O . GLU B 1 6 ? 8.336 -3.15 5.051 1 92.25 6 GLU B O 1
ATOM 2271 N N . MET B 1 7 ? 7.82 -1.296 3.906 1 94 7 MET B N 1
ATOM 2272 C CA . MET B 1 7 ? 8.094 -1.93 2.621 1 94 7 MET B CA 1
ATOM 2273 C C . MET B 1 7 ? 9.57 -2.303 2.5 1 94 7 MET B C 1
ATOM 2275 O O . MET B 1 7 ? 9.906 -3.367 1.978 1 94 7 MET B O 1
ATOM 2279 N N . LEU B 1 8 ? 10.414 -1.37 2.969 1 97.31 8 LEU B N 1
ATOM 2280 C CA . LEU B 1 8 ? 11.844 -1.67 2.99 1 97.31 8 LEU B CA 1
ATOM 2281 C C . LEU B 1 8 ? 12.125 -2.92 3.816 1 97.31 8 LEU B C 1
ATOM 2283 O O . LEU B 1 8 ? 12.898 -3.783 3.402 1 97.31 8 LEU B O 1
ATOM 2287 N N . ILE B 1 9 ? 11.5 -3.004 4.918 1 96.94 9 ILE B N 1
ATOM 2288 C CA . ILE B 1 9 ? 11.711 -4.125 5.824 1 96.94 9 ILE B CA 1
ATOM 2289 C C . ILE B 1 9 ? 11.203 -5.414 5.18 1 96.94 9 ILE B C 1
ATOM 2291 O O . ILE B 1 9 ? 11.875 -6.449 5.238 1 96.94 9 ILE B O 1
ATOM 2295 N N . LEU B 1 10 ? 10.078 -5.336 4.602 1 94.81 10 LEU B N 1
ATOM 2296 C CA . LEU B 1 10 ? 9.508 -6.5 3.934 1 94.81 10 LEU B CA 1
ATOM 2297 C C . LEU B 1 10 ? 10.422 -6.977 2.805 1 94.81 10 LEU B C 1
ATOM 2299 O O . LEU B 1 10 ? 10.633 -8.18 2.643 1 94.81 10 LEU B O 1
ATOM 2303 N N . GLU B 1 11 ? 10.875 -6.031 2.033 1 96.81 11 GLU B N 1
ATOM 2304 C CA . GLU B 1 11 ? 11.789 -6.379 0.945 1 96.81 11 GLU B CA 1
ATOM 2305 C C . GLU B 1 11 ? 13.078 -6.992 1.481 1 96.81 11 GLU B C 1
ATOM 2307 O O . GLU B 1 11 ? 13.586 -7.969 0.927 1 96.81 11 GLU B O 1
ATOM 2312 N N . LYS B 1 12 ? 13.539 -6.406 2.506 1 98.19 12 LYS B N 1
ATOM 2313 C CA . LYS B 1 12 ? 14.742 -6.957 3.133 1 98.19 12 LYS B CA 1
ATOM 2314 C C . LYS B 1 12 ? 14.508 -8.391 3.594 1 98.19 12 LYS B C 1
ATOM 2316 O O . LYS B 1 12 ? 15.359 -9.266 3.385 1 98.19 12 LYS B O 1
ATOM 2321 N N . GLN B 1 13 ? 13.438 -8.594 4.227 1 97.75 13 GLN B N 1
ATOM 2322 C CA . GLN B 1 13 ? 13.109 -9.938 4.695 1 97.75 13 GLN B CA 1
ATOM 2323 C C . GLN B 1 13 ? 13.047 -10.922 3.537 1 97.75 13 GLN B C 1
ATOM 2325 O O . GLN B 1 13 ? 13.469 -12.07 3.668 1 97.75 13 GLN B O 1
ATOM 2330 N N . LYS B 1 14 ? 12.445 -10.492 2.484 1 96.5 14 LYS B N 1
ATOM 2331 C CA . LYS B 1 14 ? 12.391 -11.312 1.279 1 96.5 14 LYS B CA 1
ATOM 2332 C C . LYS B 1 14 ? 13.781 -11.766 0.859 1 96.5 14 LYS B C 1
ATOM 2334 O O . LYS B 1 14 ? 14.023 -12.953 0.645 1 96.5 14 LYS B O 1
ATOM 2339 N N . TYR B 1 15 ? 14.703 -10.859 0.767 1 98.25 15 TYR B N 1
ATOM 2340 C CA . TYR B 1 15 ? 16.062 -11.188 0.344 1 98.25 15 TYR B CA 1
ATOM 2341 C C . TYR B 1 15 ? 16.781 -11.992 1.412 1 98.25 15 TYR B C 1
ATOM 2343 O O . TYR B 1 15 ? 17.609 -12.852 1.094 1 98.25 15 TYR B O 1
ATOM 2351 N N . LEU B 1 16 ? 16.453 -11.734 2.629 1 98.25 16 LEU B N 1
ATOM 2352 C CA . LEU B 1 16 ? 17.047 -12.523 3.705 1 98.25 16 LEU B CA 1
ATOM 2353 C C . LEU B 1 16 ? 16.609 -13.977 3.613 1 98.25 16 LEU B C 1
ATOM 2355 O O . LEU B 1 16 ? 17.406 -14.891 3.834 1 98.25 16 LEU B O 1
ATOM 2359 N N . ASN B 1 17 ? 15.398 -14.156 3.348 1 97.38 17 ASN B N 1
ATOM 2360 C CA . ASN B 1 17 ? 14.891 -15.516 3.188 1 97.38 17 ASN B CA 1
ATOM 2361 C C . ASN B 1 17 ? 15.578 -16.234 2.031 1 97.38 17 ASN B C 1
ATOM 2363 O O . ASN B 1 17 ? 15.891 -17.422 2.135 1 97.38 17 ASN B O 1
ATOM 2367 N N . ILE B 1 18 ? 15.758 -15.547 0.981 1 97.62 18 ILE B N 1
ATOM 2368 C CA . ILE B 1 18 ? 16.438 -16.125 -0.167 1 97.62 18 ILE B CA 1
ATOM 2369 C C . ILE B 1 18 ? 17.891 -16.453 0.204 1 97.62 18 ILE B C 1
ATOM 2371 O O . ILE B 1 18 ? 18.406 -17.516 -0.152 1 97.62 18 ILE B O 1
ATOM 2375 N N . LYS B 1 19 ? 18.516 -15.57 0.893 1 97.44 19 LYS B N 1
ATOM 2376 C CA . LYS B 1 19 ? 19.891 -15.805 1.35 1 97.44 19 LYS B CA 1
ATOM 2377 C C . LYS B 1 19 ? 19.969 -17.062 2.221 1 97.44 19 LYS B C 1
ATOM 2379 O O . LYS B 1 19 ? 20.875 -17.875 2.059 1 97.44 19 LYS B O 1
ATOM 2384 N N . LYS B 1 20 ? 19.031 -17.188 3.102 1 96.94 20 LYS B N 1
ATOM 2385 C CA . LYS B 1 20 ? 18.984 -18.359 3.965 1 96.94 20 LYS B CA 1
ATOM 2386 C C . LYS B 1 20 ? 18.844 -19.641 3.145 1 96.94 20 LYS B C 1
ATOM 2388 O O . LYS B 1 20 ? 19.5 -20.641 3.424 1 96.94 20 LYS B O 1
ATOM 2393 N N . ALA B 1 21 ? 18 -19.562 2.176 1 95.38 21 ALA B N 1
ATOM 2394 C CA . ALA B 1 21 ? 17.797 -20.719 1.297 1 95.38 21 ALA B CA 1
ATOM 2395 C C . ALA B 1 21 ? 19.062 -21.016 0.5 1 95.38 21 ALA B C 1
ATOM 2397 O O . ALA B 1 21 ? 19.406 -22.188 0.291 1 95.38 21 ALA B O 1
ATOM 2398 N N . LEU B 1 22 ? 19.734 -20 0.034 1 94.38 22 LEU B N 1
ATOM 2399 C CA . LEU B 1 22 ? 21 -20.125 -0.69 1 94.38 22 LEU B CA 1
ATOM 2400 C C . LEU B 1 22 ? 22.062 -20.797 0.18 1 94.38 22 LEU B C 1
ATOM 2402 O O . LEU B 1 22 ? 22.781 -21.672 -0.289 1 94.38 22 LEU B O 1
ATOM 2406 N N . ASP B 1 23 ? 22.062 -20.406 1.425 1 91.88 23 ASP B N 1
ATOM 2407 C CA . ASP B 1 23 ? 23.062 -20.906 2.355 1 91.88 23 ASP B CA 1
ATOM 2408 C C . ASP B 1 23 ? 22.828 -22.375 2.678 1 91.88 23 ASP B C 1
ATOM 2410 O O . ASP B 1 23 ? 23.766 -23.109 3.025 1 91.88 23 ASP B O 1
ATOM 2414 N N . LYS B 1 24 ? 21.641 -22.797 2.543 1 89.25 24 LYS B N 1
ATOM 2415 C CA . LYS B 1 24 ? 21.297 -24.188 2.822 1 89.25 24 LYS B CA 1
ATOM 2416 C C . LYS B 1 24 ? 21.641 -25.078 1.635 1 89.25 24 LYS B C 1
ATOM 2418 O O . LYS B 1 24 ? 21.703 -26.297 1.773 1 89.25 24 LYS B O 1
ATOM 2423 N N . LYS B 1 25 ? 21.766 -24.359 0.518 1 83.31 25 LYS B N 1
ATOM 2424 C CA . LYS B 1 25 ? 22.094 -25.141 -0.667 1 83.31 25 LYS B CA 1
ATOM 2425 C C . LYS B 1 25 ? 23.547 -25.609 -0.645 1 83.31 25 LYS B C 1
ATOM 2427 O O . LYS B 1 25 ? 24.438 -24.828 -0.303 1 83.31 25 LYS B O 1
ATOM 2432 N N . GLU B 1 26 ? 23.75 -26.891 -0.58 1 70.19 26 GLU B N 1
ATOM 2433 C CA . GLU B 1 26 ? 25.078 -27.484 -0.606 1 70.19 26 GLU B CA 1
ATOM 2434 C C . GLU B 1 26 ? 25.797 -27.172 -1.915 1 70.19 26 GLU B C 1
ATOM 2436 O O . GLU B 1 26 ? 25.266 -27.406 -2.998 1 70.19 26 GLU B O 1
ATOM 2441 N N . VAL B 1 27 ? 26.734 -26.234 -1.913 1 66.31 27 VAL B N 1
ATOM 2442 C CA . VAL B 1 27 ? 27.5 -25.891 -3.105 1 66.31 27 VAL B CA 1
ATOM 2443 C C . VAL B 1 27 ? 28.672 -26.859 -3.271 1 66.31 27 VAL B C 1
ATOM 2445 O O . VAL B 1 27 ? 29.516 -26.969 -2.389 1 66.31 27 VAL B O 1
ATOM 2448 N N . ASP B 1 28 ? 28.438 -27.797 -4.145 1 69.69 28 ASP B N 1
ATOM 2449 C CA . ASP B 1 28 ? 29.609 -28.594 -4.477 1 69.69 28 ASP B CA 1
ATOM 2450 C C . ASP B 1 28 ? 30.594 -27.812 -5.348 1 69.69 28 ASP B C 1
ATOM 2452 O O . ASP B 1 28 ? 30.203 -27.234 -6.363 1 69.69 28 ASP B O 1
ATOM 2456 N N . PHE B 1 29 ? 31.719 -27.5 -4.777 1 72.62 29 PHE B N 1
ATOM 2457 C CA . PHE B 1 29 ? 32.781 -26.828 -5.539 1 72.62 29 PHE B CA 1
ATOM 2458 C C . PHE B 1 29 ? 33.344 -27.75 -6.605 1 72.62 29 PHE B C 1
ATOM 2460 O O . PHE B 1 29 ? 33.938 -28.781 -6.281 1 72.62 29 PHE B O 1
ATOM 2467 N N . VAL B 1 30 ? 32.781 -27.609 -7.785 1 82.75 30 VAL B N 1
ATOM 2468 C CA . VAL B 1 30 ? 33.312 -28.359 -8.914 1 82.75 30 VAL B CA 1
ATOM 2469 C C . VAL B 1 30 ? 34.031 -27.406 -9.867 1 82.75 30 VAL B C 1
ATOM 2471 O O . VAL B 1 30 ? 33.562 -26.297 -10.117 1 82.75 30 VAL B O 1
ATOM 2474 N N . GLU B 1 31 ? 35.281 -27.797 -10.18 1 85.56 31 GLU B N 1
ATOM 2475 C CA . GLU B 1 31 ? 36.031 -26.953 -11.094 1 85.56 31 GLU B CA 1
ATOM 2476 C C . GLU B 1 31 ? 35.5 -27.062 -12.523 1 85.56 31 GLU B C 1
ATOM 2478 O O . GLU B 1 31 ? 34.969 -28.109 -12.906 1 85.56 31 GLU B O 1
ATOM 2483 N N . GLY B 1 32 ? 35.656 -25.891 -13.25 1 88.25 32 GLY B N 1
ATOM 2484 C CA . GLY B 1 32 ? 35.281 -25.906 -14.656 1 88.25 32 GLY B CA 1
ATOM 2485 C C . GLY B 1 32 ? 33.906 -25.375 -14.93 1 88.25 32 GLY B C 1
ATOM 2486 O O . GLY B 1 32 ? 33.25 -24.828 -14.031 1 88.25 32 GLY B O 1
ATOM 2487 N N . ARG B 1 33 ? 33.562 -25.391 -16.25 1 89.94 33 ARG B N 1
ATOM 2488 C CA . ARG B 1 33 ? 32.25 -24.938 -16.672 1 89.94 33 ARG B CA 1
ATOM 2489 C C . ARG B 1 33 ? 31.5 -26.031 -17.453 1 89.94 33 ARG B C 1
ATOM 2491 O O . ARG B 1 33 ? 32.125 -26.938 -18 1 89.94 33 ARG B O 1
ATOM 2498 N N . LEU B 1 34 ? 30.25 -25.906 -17.438 1 90.12 34 LEU B N 1
ATOM 2499 C CA . LEU B 1 34 ? 29.422 -26.875 -18.141 1 90.12 34 LEU B CA 1
ATOM 2500 C C . LEU B 1 34 ? 29.156 -26.422 -19.578 1 90.12 34 LEU B C 1
ATOM 2502 O O . LEU B 1 34 ? 28.797 -25.266 -19.812 1 90.12 34 LEU B O 1
ATOM 2506 N N . VAL B 1 35 ? 29.422 -27.25 -20.484 1 90.75 35 VAL B N 1
ATOM 2507 C CA . VAL B 1 35 ? 29.078 -27.031 -21.891 1 90.75 35 VAL B CA 1
ATOM 2508 C C . VAL B 1 35 ? 28.078 -28.109 -22.344 1 90.75 35 VAL B C 1
ATOM 2510 O O . VAL B 1 35 ? 28.312 -29.297 -22.141 1 90.75 35 VAL B O 1
ATOM 2513 N N . ILE B 1 36 ? 27.031 -27.703 -22.875 1 89 36 ILE B N 1
ATOM 2514 C CA . ILE B 1 36 ? 26 -28.625 -23.328 1 89 36 ILE B CA 1
ATOM 2515 C C . ILE B 1 36 ? 25.938 -28.609 -24.859 1 89 36 ILE B C 1
ATOM 2517 O O . ILE B 1 36 ? 25.75 -27.547 -25.469 1 89 36 ILE B O 1
ATOM 2521 N N . LYS B 1 37 ? 26.141 -29.688 -25.5 1 87.25 37 LYS B N 1
ATOM 2522 C CA . LYS B 1 37 ? 26 -29.844 -26.953 1 87.25 37 LYS B CA 1
ATOM 2523 C C . LYS B 1 37 ? 24.75 -30.641 -27.297 1 87.25 37 LYS B C 1
ATOM 2525 O O . LYS B 1 37 ? 24.547 -31.734 -26.797 1 87.25 37 LYS B O 1
ATOM 2530 N N . SER B 1 38 ? 23.844 -29.984 -27.984 1 83.12 38 SER B N 1
ATOM 2531 C CA . SER B 1 38 ? 22.609 -30.656 -28.359 1 83.12 38 SER B CA 1
ATOM 2532 C C . SER B 1 38 ? 22.578 -30.953 -29.859 1 83.12 38 SER B C 1
ATOM 2534 O O . SER B 1 38 ? 22.922 -30.078 -30.672 1 83.12 38 SER B O 1
ATOM 2536 N N . ASN B 1 39 ? 22.688 -32.156 -30.203 1 77.81 39 ASN B N 1
ATOM 2537 C CA . ASN B 1 39 ? 22.453 -32.594 -31.578 1 77.81 39 ASN B CA 1
ATOM 2538 C C . ASN B 1 39 ? 21.125 -33.312 -31.734 1 77.81 39 ASN B C 1
ATOM 2540 O O . ASN B 1 39 ? 21.016 -34.469 -31.344 1 77.81 39 ASN B O 1
ATOM 2544 N N . LYS B 1 40 ? 20.141 -32.938 -32.375 1 76.5 40 LYS B N 1
ATOM 2545 C CA . LYS B 1 40 ? 18.797 -33.5 -32.562 1 76.5 40 LYS B CA 1
ATOM 2546 C C . LYS B 1 40 ? 18.125 -33.781 -31.219 1 76.5 40 LYS B C 1
ATOM 2548 O O . LYS B 1 40 ? 18 -32.906 -30.391 1 76.5 40 LYS B O 1
ATOM 2553 N N . SER B 1 41 ? 18.031 -35.062 -30.812 1 76.56 41 SER B N 1
ATOM 2554 C CA . SER B 1 41 ? 17.281 -35.5 -29.641 1 76.56 41 SER B CA 1
ATOM 2555 C C . SER B 1 41 ? 18.234 -35.844 -28.5 1 76.56 41 SER B C 1
ATOM 2557 O O . SER B 1 41 ? 17.781 -36.219 -27.406 1 76.56 41 SER B O 1
ATOM 2559 N N . ILE B 1 42 ? 19.578 -35.656 -28.75 1 80.31 42 ILE B N 1
ATOM 2560 C CA . ILE B 1 42 ? 20.516 -36.125 -27.734 1 80.31 42 ILE B CA 1
ATOM 2561 C C . ILE B 1 42 ? 21.266 -34.938 -27.156 1 80.31 42 ILE B C 1
ATOM 2563 O O . ILE B 1 42 ? 21.703 -34.031 -27.891 1 80.31 42 ILE B O 1
ATOM 2567 N N . LYS B 1 43 ? 21.312 -34.812 -25.75 1 86.31 43 LYS B N 1
ATOM 2568 C CA . LYS B 1 43 ? 22.109 -33.812 -25.047 1 86.31 43 LYS B CA 1
ATOM 2569 C C . LYS B 1 43 ? 23.375 -34.438 -24.469 1 86.31 43 LYS B C 1
ATOM 2571 O O . LYS B 1 43 ? 23.328 -35.5 -23.844 1 86.31 43 LYS B O 1
ATOM 2576 N N . GLU B 1 44 ? 24.516 -33.875 -24.828 1 88.69 44 GLU B N 1
ATOM 2577 C CA . GLU B 1 44 ? 25.797 -34.25 -24.25 1 88.69 44 GLU B CA 1
ATOM 2578 C C . GLU B 1 44 ? 26.328 -33.156 -23.312 1 88.69 44 GLU B C 1
ATOM 2580 O O . GLU B 1 44 ? 26.156 -31.984 -23.578 1 88.69 44 GLU B O 1
ATOM 2585 N N . TYR B 1 45 ? 26.953 -33.656 -22.266 1 91.31 45 TYR B N 1
ATOM 2586 C CA . TYR B 1 45 ? 27.469 -32.75 -21.25 1 91.31 45 TYR B CA 1
ATOM 2587 C C . TYR B 1 45 ? 28.984 -32.844 -21.141 1 91.31 45 TYR B C 1
ATOM 2589 O O . TYR B 1 45 ? 29.531 -33.938 -21.156 1 91.31 45 TYR B O 1
ATOM 2597 N N . TYR B 1 46 ? 29.562 -31.688 -21.062 1 91.81 46 TYR B N 1
ATOM 2598 C CA . TYR B 1 46 ? 31.016 -31.625 -20.969 1 91.81 46 TYR B CA 1
ATOM 2599 C C . TYR B 1 46 ? 31.438 -30.672 -19.859 1 91.81 46 TYR B C 1
ATOM 2601 O O . TYR B 1 46 ? 30.828 -29.609 -19.672 1 91.81 46 TYR B O 1
ATOM 2609 N N . GLN B 1 47 ? 32.438 -31.094 -19.125 1 91.81 47 GLN B N 1
ATOM 2610 C CA . GLN B 1 47 ? 33.094 -30.203 -18.188 1 91.81 47 GLN B CA 1
ATOM 2611 C C . GLN B 1 47 ? 34.375 -29.594 -18.812 1 91.81 47 GLN B C 1
ATOM 2613 O O . GLN B 1 47 ? 35.25 -30.312 -19.281 1 91.81 47 GLN B O 1
ATOM 2618 N N . VAL B 1 48 ? 34.469 -28.281 -18.844 1 92.75 48 VAL B N 1
ATOM 2619 C CA . VAL B 1 48 ? 35.594 -27.578 -19.422 1 92.75 48 VAL B CA 1
ATOM 2620 C C . VAL B 1 48 ? 36.406 -26.891 -18.312 1 92.75 48 VAL B C 1
ATOM 2622 O O . VAL B 1 48 ? 35.844 -26.109 -17.531 1 92.75 48 VAL B O 1
ATOM 2625 N N . LYS B 1 49 ? 37.656 -27.266 -18.234 1 90.56 49 LYS B N 1
ATOM 2626 C CA . LYS B 1 49 ? 38.562 -26.688 -17.25 1 90.56 49 LYS B CA 1
ATOM 2627 C C . LYS B 1 49 ? 39.781 -26.047 -17.938 1 90.56 49 LYS B C 1
ATOM 2629 O O . LYS B 1 49 ? 40.188 -26.469 -19.016 1 90.56 49 LYS B O 1
ATOM 2634 N N . HIS B 1 50 ? 40.094 -24.906 -17.328 1 85.44 50 HIS B N 1
ATOM 2635 C CA . HIS B 1 50 ? 41.344 -24.312 -17.781 1 85.44 50 HIS B CA 1
ATOM 2636 C C . HIS B 1 50 ? 42.469 -24.594 -16.797 1 85.44 50 HIS B C 1
ATOM 2638 O O . HIS B 1 50 ? 42.438 -24.141 -15.656 1 85.44 50 HIS B O 1
ATOM 2644 N N . LEU B 1 51 ? 43.219 -25.562 -17.031 1 77.94 51 LEU B N 1
ATOM 2645 C CA . LEU B 1 51 ? 44.375 -25.906 -16.234 1 77.94 51 LEU B CA 1
ATOM 2646 C C . LEU B 1 51 ? 45.656 -25.531 -16.969 1 77.94 51 LEU B C 1
ATOM 2648 O O . LEU B 1 51 ? 45.938 -26.031 -18.062 1 77.94 51 LEU B O 1
ATOM 2652 N N . ASN B 1 52 ? 46.531 -24.797 -16.297 1 80.75 52 ASN B N 1
ATOM 2653 C CA . ASN B 1 52 ? 47.844 -24.375 -16.797 1 80.75 52 ASN B CA 1
ATOM 2654 C C . ASN B 1 52 ? 47.75 -23.891 -18.234 1 80.75 52 ASN B C 1
ATOM 2656 O O . ASN B 1 52 ? 48.531 -24.344 -19.094 1 80.75 52 ASN B O 1
ATOM 2660 N N . ASN B 1 53 ? 46.75 -23.047 -18.688 1 77.31 53 ASN B N 1
ATOM 2661 C CA . ASN B 1 53 ? 46.562 -22.391 -19.969 1 77.31 53 ASN B CA 1
ATOM 2662 C C . ASN B 1 53 ? 46.094 -23.391 -21.031 1 77.31 53 ASN B C 1
ATOM 2664 O O . ASN B 1 53 ? 46.219 -23.125 -22.234 1 77.31 53 ASN B O 1
ATOM 2668 N N . LYS B 1 54 ? 45.969 -24.547 -20.672 1 83.38 54 LYS B N 1
ATOM 2669 C CA . LYS B 1 54 ? 45.406 -25.516 -21.609 1 83.38 54 LYS B CA 1
ATOM 2670 C C . LYS B 1 54 ? 43.938 -25.828 -21.281 1 83.38 54 LYS B C 1
ATOM 2672 O O . LYS B 1 54 ? 43.594 -26.016 -20.109 1 83.38 54 LYS B O 1
ATOM 2677 N N . LYS B 1 55 ? 43.125 -25.719 -22.25 1 85.25 55 LYS B N 1
ATOM 2678 C CA . LYS B 1 55 ? 41.688 -26.047 -22.156 1 85.25 55 LYS B CA 1
ATOM 2679 C C . LYS B 1 55 ? 41.469 -27.547 -22.109 1 85.25 55 LYS B C 1
ATOM 2681 O O . LYS B 1 55 ? 41.906 -28.281 -23 1 85.25 55 LYS B O 1
ATOM 2686 N N . GLU B 1 56 ? 41 -28.109 -20.984 1 89.94 56 GLU B N 1
ATOM 2687 C CA . GLU B 1 56 ? 40.656 -29.516 -20.844 1 89.94 56 GLU B CA 1
ATOM 2688 C C . GLU B 1 56 ? 39.156 -29.719 -20.938 1 89.94 56 GLU B C 1
ATOM 2690 O O . GLU B 1 56 ? 38.375 -29.062 -20.234 1 89.94 56 GLU B O 1
ATOM 2695 N N . VAL B 1 57 ? 38.844 -30.641 -21.812 1 91.12 57 VAL B N 1
ATOM 2696 C CA . VAL B 1 57 ? 37.438 -30.953 -22 1 91.12 57 VAL B CA 1
ATOM 2697 C C . VAL B 1 57 ? 37.156 -32.406 -21.641 1 91.12 57 VAL B C 1
ATOM 2699 O O . VAL B 1 57 ? 37.812 -33.312 -22.172 1 91.12 57 VAL B O 1
ATOM 2702 N N . LYS B 1 58 ? 36.312 -32.562 -20.688 1 91.31 58 LYS B N 1
ATOM 2703 C CA . LYS B 1 58 ? 35.969 -33.906 -20.25 1 91.31 58 LYS B CA 1
ATOM 2704 C C . LYS B 1 58 ? 34.469 -34.188 -20.438 1 91.31 58 LYS B C 1
ATOM 2706 O O . LYS B 1 58 ? 33.625 -33.438 -19.984 1 91.31 58 LYS B O 1
ATOM 2711 N N . TYR B 1 59 ? 34.156 -35.281 -21.047 1 91.88 59 TYR B N 1
ATOM 2712 C CA . TYR B 1 59 ? 32.75 -35.719 -21.219 1 91.88 59 TYR B CA 1
ATOM 2713 C C . TYR B 1 59 ? 32.188 -36.188 -19.891 1 91.88 59 TYR B C 1
ATOM 2715 O O . TYR B 1 59 ? 32.844 -36.875 -19.125 1 91.88 59 TYR B O 1
ATOM 2723 N N . ILE B 1 60 ? 30.984 -35.75 -19.656 1 90.31 60 ILE B N 1
ATOM 2724 C CA . ILE B 1 60 ? 30.297 -36.188 -18.453 1 90.31 60 ILE B CA 1
ATOM 2725 C C . ILE B 1 60 ? 29.188 -37.188 -18.812 1 90.31 60 ILE B C 1
ATOM 2727 O O . ILE B 1 60 ? 28.281 -36.844 -19.578 1 90.31 60 ILE B O 1
ATOM 2731 N N . SER B 1 61 ? 29.281 -38.375 -18.219 1 86.62 61 SER B N 1
ATOM 2732 C CA . SER B 1 61 ? 28.266 -39.406 -18.469 1 86.62 61 SER B CA 1
ATOM 2733 C C . SER B 1 61 ? 26.938 -39 -17.828 1 86.62 61 SER B C 1
ATOM 2735 O O . SER B 1 61 ? 26.906 -38.375 -16.766 1 86.62 61 SER B O 1
ATOM 2737 N N . LYS B 1 62 ? 25.828 -39.375 -18.469 1 81.81 62 LYS B N 1
ATOM 2738 C CA . LYS B 1 62 ? 24.484 -39.094 -17.969 1 81.81 62 LYS B CA 1
ATOM 2739 C C . LYS B 1 62 ? 24.25 -39.781 -16.625 1 81.81 62 LYS B C 1
ATOM 2741 O O . LYS B 1 62 ? 23.344 -39.406 -15.875 1 81.81 62 LYS B O 1
ATOM 2746 N N . ASP B 1 63 ? 25.188 -40.656 -16.281 1 80.25 63 ASP B N 1
ATOM 2747 C CA . ASP B 1 63 ? 25.078 -41.406 -15.039 1 80.25 63 ASP B CA 1
ATOM 2748 C C . ASP B 1 63 ? 25.641 -40.625 -13.859 1 80.25 63 ASP B C 1
ATOM 2750 O O . ASP B 1 63 ? 25.609 -41.094 -12.719 1 80.25 63 ASP B O 1
ATOM 2754 N N . ASN B 1 64 ? 26.125 -39.469 -14.172 1 84.5 64 ASN B N 1
ATOM 2755 C CA . ASN B 1 64 ? 26.625 -38.594 -13.102 1 84.5 64 ASN B CA 1
ATOM 2756 C C . ASN B 1 64 ? 25.828 -37.281 -13.031 1 84.5 64 ASN B C 1
ATOM 2758 O O . ASN B 1 64 ? 26.391 -36.219 -13.227 1 84.5 64 ASN B O 1
ATOM 2762 N N . PRO B 1 65 ? 24.625 -37.469 -12.656 1 85.69 65 PRO B N 1
ATOM 2763 C CA . PRO B 1 65 ? 23.766 -36.281 -12.656 1 85.69 65 PRO B CA 1
ATOM 2764 C C . PRO B 1 65 ? 24.188 -35.25 -11.617 1 85.69 65 PRO B C 1
ATOM 2766 O O . PRO B 1 65 ? 24 -34.031 -11.82 1 85.69 65 PRO B O 1
ATOM 2769 N N . LYS B 1 66 ? 24.828 -35.688 -10.617 1 87.56 66 LYS B N 1
ATOM 2770 C CA . LYS B 1 66 ? 25.266 -34.781 -9.562 1 87.56 66 LYS B CA 1
ATOM 2771 C C . LYS B 1 66 ? 26.297 -33.781 -10.094 1 87.56 66 LYS B C 1
ATOM 2773 O O . LYS B 1 66 ? 26.234 -32.594 -9.797 1 87.56 66 LYS B O 1
ATOM 2778 N N . LEU B 1 67 ? 27.219 -34.312 -10.797 1 88.62 67 LEU B N 1
ATOM 2779 C CA . LEU B 1 67 ? 28.25 -33.438 -11.367 1 88.62 67 LEU B CA 1
ATOM 2780 C C . LEU B 1 67 ? 27.656 -32.438 -12.352 1 88.62 67 LEU B C 1
ATOM 2782 O O . LEU B 1 67 ? 28.016 -31.266 -12.344 1 88.62 67 LEU B O 1
ATOM 2786 N N . ILE B 1 68 ? 26.75 -32.875 -13.148 1 89.12 68 ILE B N 1
ATOM 2787 C CA . ILE B 1 68 ? 26.109 -32 -14.141 1 89.12 68 ILE B CA 1
ATOM 2788 C C . ILE B 1 68 ? 25.344 -30.891 -13.445 1 89.12 68 ILE B C 1
ATOM 2790 O O . ILE B 1 68 ? 25.484 -29.719 -13.805 1 89.12 68 ILE B O 1
ATOM 2794 N N . LYS B 1 69 ? 24.641 -31.297 -12.445 1 88.69 69 LYS B N 1
ATOM 2795 C CA . LYS B 1 69 ? 23.844 -30.328 -11.711 1 88.69 69 LYS B CA 1
ATOM 2796 C C . LYS B 1 69 ? 24.734 -29.312 -10.992 1 88.69 69 LYS B C 1
ATOM 2798 O O . LYS B 1 69 ? 24.438 -28.125 -10.953 1 88.69 69 LYS B O 1
ATOM 2803 N N . SER B 1 70 ? 25.75 -29.781 -10.453 1 89.19 70 SER B N 1
ATOM 2804 C CA . SER B 1 70 ? 26.688 -28.906 -9.758 1 89.19 70 SER B CA 1
ATOM 2805 C C . SER B 1 70 ? 27.297 -27.891 -10.703 1 89.19 70 SER B C 1
ATOM 2807 O O . SER B 1 70 ? 27.406 -26.703 -10.375 1 89.19 70 SER B O 1
ATOM 2809 N N . LEU B 1 71 ? 27.641 -28.328 -11.828 1 89.19 71 LEU B N 1
ATOM 2810 C CA . LEU B 1 71 ? 28.234 -27.438 -12.828 1 89.19 71 LEU B CA 1
ATOM 2811 C C . LEU B 1 71 ? 27.188 -26.469 -13.359 1 89.19 71 LEU B C 1
ATOM 2813 O O . LEU B 1 71 ? 27.484 -25.297 -13.617 1 89.19 71 LEU B O 1
ATOM 2817 N N . ALA B 1 72 ? 26.016 -26.938 -13.555 1 89.12 72 ALA B N 1
ATOM 2818 C CA . ALA B 1 72 ? 24.938 -26.078 -14.047 1 89.12 72 ALA B CA 1
ATOM 2819 C C . ALA B 1 72 ? 24.641 -24.953 -13.062 1 89.12 72 ALA B C 1
ATOM 2821 O O . ALA B 1 72 ? 24.375 -23.812 -13.477 1 89.12 72 ALA B O 1
ATOM 2822 N N . ASN B 1 73 ? 24.688 -25.188 -11.844 1 90.94 73 ASN B N 1
ATOM 2823 C CA . ASN B 1 73 ? 24.375 -24.234 -10.781 1 90.94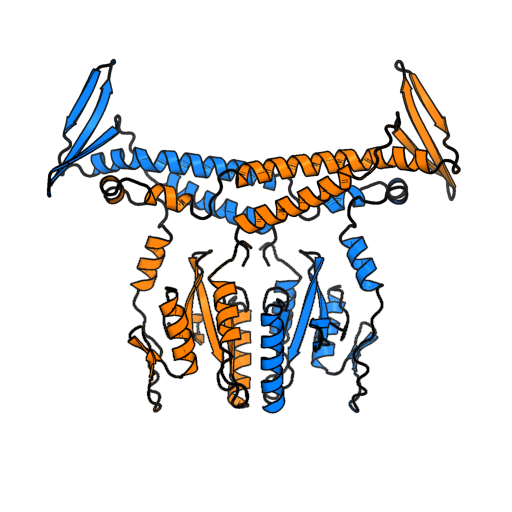 73 ASN B CA 1
ATOM 2824 C C . ASN B 1 73 ? 25.391 -23.094 -10.75 1 90.94 73 ASN B C 1
ATOM 2826 O O . ASN B 1 73 ? 25.125 -22.031 -10.18 1 90.94 73 ASN B O 1
ATOM 2830 N N . LYS B 1 74 ? 26.516 -23.297 -11.344 1 88.94 74 LYS B N 1
ATOM 2831 C CA . LYS B 1 74 ? 27.547 -22.266 -11.352 1 88.94 74 LYS B CA 1
ATOM 2832 C C . LYS B 1 74 ? 27.109 -21.047 -12.156 1 88.94 74 LYS B C 1
ATOM 2834 O O . LYS B 1 74 ? 27.609 -19.953 -11.938 1 88.94 74 LYS B O 1
ATOM 2839 N N . SER B 1 75 ? 26.188 -21.266 -13.055 1 88.44 75 SER B N 1
ATOM 2840 C CA . SER B 1 75 ? 25.672 -20.156 -13.852 1 88.44 75 SER B CA 1
ATOM 2841 C C . SER B 1 75 ? 24.516 -19.469 -13.148 1 88.44 75 SER B C 1
ATOM 2843 O O . SER B 1 75 ? 24.047 -18.422 -13.609 1 88.44 75 SER B O 1
ATOM 2845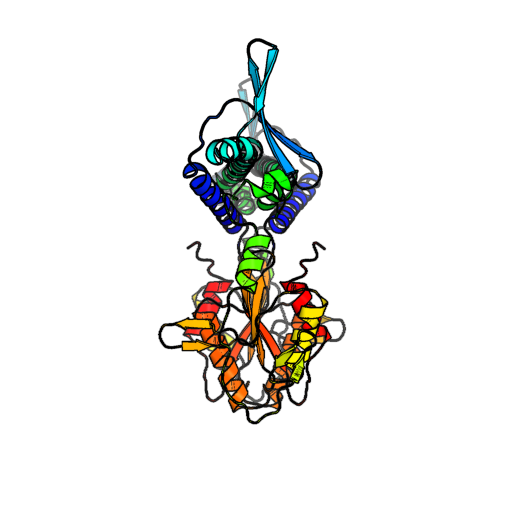 N N . TYR B 1 76 ? 24.078 -20.047 -12.094 1 93.5 76 TYR B N 1
ATOM 2846 C CA . TYR B 1 76 ? 22.859 -19.562 -11.445 1 93.5 76 TYR B CA 1
ATOM 2847 C C . TYR B 1 76 ? 23.156 -19.047 -10.039 1 93.5 76 TYR B C 1
ATOM 2849 O O . TYR B 1 76 ? 22.906 -17.875 -9.742 1 93.5 76 TYR B O 1
ATOM 2857 N N . LEU B 1 77 ? 23.75 -19.734 -9.18 1 94 77 LEU B N 1
ATOM 2858 C CA . LEU B 1 77 ? 23.859 -19.469 -7.754 1 94 77 LEU B CA 1
ATOM 2859 C C . LEU B 1 77 ? 24.719 -18.234 -7.5 1 94 77 LEU B C 1
ATOM 2861 O O . LEU B 1 77 ? 24.344 -17.359 -6.703 1 94 77 LEU B O 1
ATOM 2865 N N . PRO B 1 78 ? 25.906 -18.078 -8.188 1 93.5 78 PRO B N 1
ATOM 2866 C CA . PRO B 1 78 ? 26.703 -16.891 -7.934 1 93.5 78 PRO B CA 1
ATOM 2867 C C . PRO B 1 78 ? 26 -15.602 -8.328 1 93.5 78 PRO B C 1
ATOM 2869 O O . PRO B 1 78 ? 26.125 -14.578 -7.645 1 93.5 78 PRO B O 1
ATOM 2872 N N . LYS B 1 79 ? 25.266 -15.703 -9.43 1 95.69 79 LYS B N 1
ATOM 2873 C CA . LYS B 1 79 ? 24.516 -14.523 -9.867 1 95.69 79 LYS B CA 1
ATOM 2874 C C . LYS B 1 79 ? 23.438 -14.141 -8.859 1 95.69 79 LYS B C 1
ATOM 2876 O O . LYS B 1 79 ? 23.266 -12.961 -8.547 1 95.69 79 LYS B O 1
ATOM 2881 N N . LEU B 1 80 ? 22.734 -15.109 -8.383 1 96.94 80 LEU B N 1
ATOM 2882 C CA . LEU B 1 80 ? 21.703 -14.867 -7.387 1 96.94 80 LEU B CA 1
ATOM 2883 C C . LEU B 1 80 ? 22.297 -14.336 -6.09 1 96.94 80 LEU B C 1
ATOM 2885 O O . LEU B 1 80 ? 21.781 -13.391 -5.496 1 96.94 80 LEU B O 1
ATOM 2889 N N . LYS B 1 81 ? 23.375 -14.953 -5.688 1 96.69 81 LYS B N 1
ATOM 2890 C CA . LYS B 1 81 ? 24.047 -14.516 -4.469 1 96.69 81 LYS B CA 1
ATOM 2891 C C . LYS B 1 81 ? 24.5 -13.062 -4.578 1 96.69 81 LYS B C 1
ATOM 2893 O O . LYS B 1 81 ? 24.344 -12.281 -3.639 1 96.69 81 LYS B O 1
ATOM 2898 N N . LYS B 1 82 ? 25.078 -12.734 -5.723 1 97.81 82 LYS B N 1
ATOM 2899 C CA . LYS B 1 82 ? 25.547 -11.367 -5.953 1 97.81 82 LYS B CA 1
ATOM 2900 C C . LYS B 1 82 ? 24.391 -10.375 -5.871 1 97.81 82 LYS B C 1
ATOM 2902 O O . LYS B 1 82 ? 24.516 -9.328 -5.234 1 97.81 82 LYS B O 1
ATOM 2907 N N . LEU B 1 83 ? 23.297 -10.734 -6.516 1 98.31 83 LEU B N 1
ATOM 2908 C CA . LEU B 1 83 ? 22.125 -9.859 -6.512 1 98.31 83 LEU B CA 1
ATOM 2909 C C . LEU B 1 83 ? 21.578 -9.68 -5.094 1 98.31 83 LEU B C 1
ATOM 2911 O O . LEU B 1 83 ? 21.312 -8.555 -4.672 1 98.31 83 LEU B O 1
ATOM 2915 N N . VAL B 1 84 ? 21.422 -10.766 -4.352 1 98.5 84 VAL B N 1
ATOM 2916 C CA . VAL B 1 84 ? 20.859 -10.758 -3.004 1 98.5 84 VAL B CA 1
ATOM 2917 C C . VAL B 1 84 ? 21.734 -9.914 -2.086 1 98.5 84 VAL B C 1
ATOM 2919 O O . VAL B 1 84 ? 21.234 -9.07 -1.338 1 98.5 84 VAL B O 1
ATOM 2922 N N . ASN B 1 85 ? 23.047 -10.102 -2.205 1 98.5 85 ASN B N 1
ATOM 2923 C CA . ASN B 1 85 ? 23.969 -9.336 -1.376 1 98.5 85 ASN B CA 1
ATOM 2924 C C . ASN B 1 85 ? 23.906 -7.844 -1.704 1 98.5 85 ASN B C 1
ATOM 2926 O O . ASN B 1 85 ? 23.938 -7.004 -0.804 1 98.5 85 ASN B O 1
ATOM 2930 N N . LYS B 1 86 ? 23.859 -7.605 -2.965 1 98.69 86 LYS B N 1
ATOM 2931 C CA . LYS B 1 86 ? 23.766 -6.215 -3.408 1 98.69 86 LYS B CA 1
ATOM 2932 C C . LYS B 1 86 ? 22.516 -5.535 -2.852 1 98.69 86 LYS B C 1
ATOM 2934 O O . LYS B 1 86 ? 22.609 -4.438 -2.299 1 98.69 86 LYS B O 1
ATOM 2939 N N . ARG B 1 87 ? 21.391 -6.191 -2.955 1 98.81 87 ARG B N 1
ATOM 2940 C CA . ARG B 1 87 ? 20.141 -5.609 -2.504 1 98.81 87 ARG B CA 1
ATOM 2941 C C . ARG B 1 87 ? 20.109 -5.48 -0.985 1 98.81 87 ARG B C 1
ATOM 2943 O O . ARG B 1 87 ? 19.641 -4.465 -0.452 1 98.81 87 ARG B O 1
ATOM 2950 N N . LEU B 1 88 ? 20.516 -6.504 -0.317 1 98.69 88 LEU B N 1
ATOM 2951 C CA . LEU B 1 88 ? 20.562 -6.434 1.139 1 98.69 88 LEU B CA 1
ATOM 2952 C C . LEU B 1 88 ? 21.422 -5.273 1.604 1 98.69 88 LEU B C 1
ATOM 2954 O O . LEU B 1 88 ? 21.078 -4.57 2.557 1 98.69 88 LEU B O 1
ATOM 2958 N N . TYR B 1 89 ? 22.531 -5.098 0.926 1 98.69 89 TYR B N 1
ATOM 2959 C CA . TYR B 1 89 ? 23.406 -3.98 1.263 1 98.69 89 TYR B CA 1
ATOM 2960 C C . TYR B 1 89 ? 22.703 -2.648 1.074 1 98.69 89 TYR B C 1
ATOM 2962 O O . TYR B 1 89 ? 22.719 -1.794 1.963 1 98.69 89 TYR B O 1
ATOM 2970 N N . GLN B 1 90 ? 22.078 -2.5 -0.041 1 98.69 90 GLN B N 1
ATOM 2971 C CA . GLN B 1 90 ? 21.391 -1.259 -0.368 1 98.69 90 GLN B CA 1
ATOM 2972 C C . GLN B 1 90 ? 20.25 -0.992 0.61 1 98.69 90 GLN B C 1
ATOM 2974 O O . GLN B 1 90 ? 20.078 0.131 1.091 1 98.69 90 GLN B O 1
ATOM 2979 N N . LEU B 1 91 ? 19.453 -2.025 0.914 1 98.75 91 LEU B N 1
ATOM 2980 C CA . LEU B 1 91 ? 18.328 -1.889 1.832 1 98.75 91 LEU B CA 1
ATOM 2981 C C . LEU B 1 91 ? 18.812 -1.574 3.242 1 98.75 91 LEU B C 1
ATOM 2983 O O . LEU B 1 91 ? 18.25 -0.721 3.924 1 98.75 91 LEU B O 1
ATOM 2987 N N . ASN B 1 92 ? 19.875 -2.217 3.645 1 98.5 92 ASN B N 1
ATOM 2988 C CA . ASN B 1 92 ? 20.422 -1.972 4.969 1 98.5 92 ASN B CA 1
ATOM 2989 C C . ASN B 1 92 ? 20.953 -0.545 5.102 1 98.5 92 ASN B C 1
ATOM 2991 O O . ASN B 1 92 ? 20.828 0.07 6.164 1 98.5 92 ASN B O 1
ATOM 2995 N N . ASN B 1 93 ? 21.5 -0.064 4.043 1 98.19 93 ASN B N 1
ATOM 2996 C CA . ASN B 1 93 ? 22.047 1.292 4.059 1 98.19 93 ASN B CA 1
ATOM 2997 C C . ASN B 1 93 ? 20.953 2.328 4.293 1 98.19 93 ASN B C 1
ATOM 2999 O O . ASN B 1 93 ? 21.156 3.301 5.02 1 98.19 93 ASN B O 1
ATOM 3003 N N . ILE B 1 94 ? 19.844 2.127 3.709 1 98.56 94 ILE B N 1
ATOM 3004 C CA . ILE B 1 94 ? 18.734 3.059 3.9 1 98.56 94 ILE B CA 1
ATOM 3005 C C . ILE B 1 94 ? 18.125 2.861 5.289 1 98.56 94 ILE B C 1
ATOM 3007 O O . ILE B 1 94 ? 17.938 3.824 6.031 1 98.56 94 ILE B O 1
ATOM 3011 N N . LEU B 1 95 ? 17.891 1.606 5.668 1 98.5 95 LEU B N 1
ATOM 3012 C CA . LEU B 1 95 ? 17.156 1.271 6.887 1 98.5 95 LEU B CA 1
ATOM 3013 C C . LEU B 1 95 ? 17.969 1.646 8.125 1 98.5 95 LEU B C 1
ATOM 3015 O O . LEU B 1 95 ? 17.422 1.771 9.219 1 98.5 95 LEU B O 1
ATOM 3019 N N . LYS B 1 96 ? 19.219 1.811 7.945 1 98.06 96 LYS B N 1
ATOM 3020 C CA . LYS B 1 96 ? 20.109 2.078 9.07 1 98.06 96 LYS B CA 1
ATOM 3021 C C . LYS B 1 96 ? 19.688 3.336 9.82 1 98.06 96 LYS B C 1
ATOM 3023 O O . LYS B 1 96 ? 19.797 3.396 11.047 1 98.06 96 LYS B O 1
ATOM 3028 N N . ASP B 1 97 ? 19.125 4.324 9.086 1 97.94 97 ASP B N 1
ATOM 3029 C CA . ASP B 1 97 ? 18.828 5.574 9.781 1 97.94 97 ASP B CA 1
ATOM 3030 C C . ASP B 1 97 ? 17.562 6.219 9.219 1 97.94 97 ASP B C 1
ATOM 3032 O O . ASP B 1 97 ? 17.188 7.324 9.617 1 97.94 97 ASP B O 1
ATOM 3036 N N . TYR B 1 98 ? 16.938 5.508 8.398 1 97.81 98 TYR B N 1
ATOM 3037 C CA . TYR B 1 98 ? 15.727 6.066 7.805 1 97.81 98 TYR B CA 1
ATOM 3038 C C . TYR B 1 98 ? 14.625 6.203 8.844 1 97.81 98 TYR B C 1
ATOM 3040 O O . TYR B 1 98 ? 14.422 5.309 9.672 1 97.81 98 TYR B O 1
ATOM 3048 N N . SER B 1 99 ? 13.953 7.289 8.719 1 95.5 99 SER B N 1
ATOM 3049 C CA . SER B 1 99 ? 12.734 7.523 9.5 1 95.5 99 SER B CA 1
ATOM 3050 C C . SER B 1 99 ? 11.656 8.188 8.648 1 95.5 99 SER B C 1
ATOM 3052 O O . SER B 1 99 ? 11.953 9.062 7.832 1 95.5 99 SER B O 1
ATOM 3054 N N . GLU B 1 100 ? 10.484 7.777 8.938 1 93 100 GLU B N 1
ATOM 3055 C CA . GLU B 1 100 ? 9.367 8.352 8.188 1 93 100 GLU B CA 1
ATOM 3056 C C . GLU B 1 100 ? 9.25 9.852 8.438 1 93 100 GLU B C 1
ATOM 3058 O O . GLU B 1 100 ? 8.695 10.578 7.609 1 93 100 GLU B O 1
ATOM 3063 N N . THR B 1 101 ? 9.781 10.289 9.516 1 94.81 101 THR B N 1
ATOM 3064 C CA . THR B 1 101 ? 9.602 11.68 9.906 1 94.81 101 THR B CA 1
ATOM 3065 C C . THR B 1 101 ? 10.906 12.453 9.773 1 94.81 101 THR B C 1
ATOM 3067 O O . THR B 1 101 ? 11.031 13.578 10.266 1 94.81 101 THR B O 1
ATOM 3070 N N . GLU B 1 102 ? 11.852 11.906 9.125 1 97.19 102 GLU B N 1
ATOM 3071 C CA . GLU B 1 102 ? 13.203 12.445 9.125 1 97.19 102 GLU B CA 1
ATOM 3072 C C . GLU B 1 102 ? 13.227 13.867 8.578 1 97.19 102 GLU B C 1
ATOM 3074 O O . GLU B 1 102 ? 13.984 14.719 9.062 1 97.19 102 GLU B O 1
ATOM 3079 N N . ILE B 1 103 ? 12.391 14.18 7.637 1 97 103 ILE B N 1
ATOM 3080 C CA . ILE B 1 103 ? 12.344 15.523 7.074 1 97 103 ILE B CA 1
ATOM 3081 C C . ILE B 1 103 ? 11.773 16.5 8.109 1 97 103 ILE B C 1
ATOM 3083 O O . ILE B 1 103 ? 12.367 17.547 8.375 1 97 103 ILE B O 1
ATOM 3087 N N . ASP B 1 104 ? 10.703 16.094 8.648 1 96.38 104 ASP B N 1
ATOM 3088 C CA . ASP B 1 104 ? 10.055 16.906 9.672 1 96.38 104 ASP B CA 1
ATOM 3089 C C . ASP B 1 104 ? 10.969 17.094 10.883 1 96.38 104 ASP B C 1
ATOM 3091 O O . ASP B 1 104 ? 11.008 18.172 11.484 1 96.38 104 ASP B O 1
ATOM 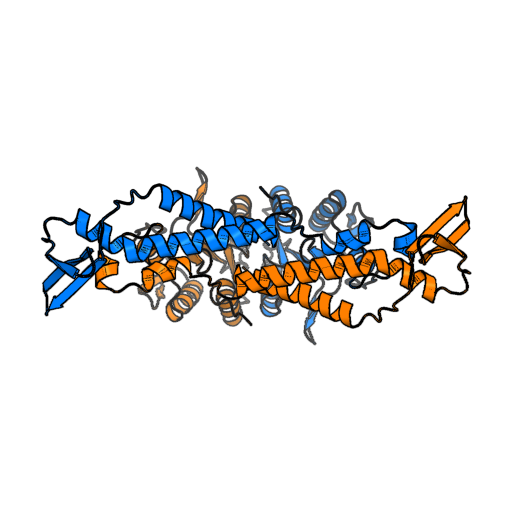3095 N N . ASP B 1 105 ? 11.641 16.062 11.227 1 97.06 105 ASP B N 1
ATOM 3096 C CA . ASP B 1 105 ? 12.461 16.047 12.438 1 97.06 105 ASP B CA 1
ATOM 3097 C C . ASP B 1 105 ? 13.562 17.094 12.367 1 97.06 105 ASP B C 1
ATOM 3099 O O . ASP B 1 105 ? 13.945 17.672 13.391 1 97.06 105 ASP B O 1
ATOM 3103 N N . ILE B 1 106 ? 14.07 17.375 11.227 1 97.12 106 ILE B N 1
ATOM 3104 C CA . ILE B 1 106 ? 15.133 18.359 11.078 1 97.12 106 ILE B CA 1
ATOM 3105 C C . ILE B 1 106 ? 14.641 19.719 11.555 1 97.12 106 ILE B C 1
ATOM 3107 O O . ILE B 1 106 ? 15.359 20.453 12.242 1 97.12 106 ILE B O 1
ATOM 3111 N N . TYR B 1 107 ? 13.477 20.062 11.258 1 96.81 107 TYR B N 1
ATOM 3112 C CA . TYR B 1 107 ? 12.891 21.328 11.695 1 96.81 107 TYR B CA 1
ATOM 3113 C C . TYR B 1 107 ? 12.422 21.234 13.141 1 96.81 107 TYR B C 1
ATOM 3115 O O . TYR B 1 107 ? 12.734 22.109 13.953 1 96.81 107 TYR B O 1
ATOM 3123 N N . GLU B 1 108 ? 11.727 20.125 13.422 1 95.62 108 GLU B N 1
ATOM 3124 C CA . GLU B 1 108 ? 11.062 19.984 14.711 1 95.62 108 GLU B CA 1
ATOM 3125 C C . GLU B 1 108 ? 12.078 19.891 15.844 1 95.62 108 GLU B C 1
ATOM 3127 O O . GLU B 1 108 ? 11.781 20.25 16.984 1 95.62 108 GLU B O 1
ATOM 3132 N N . ASN B 1 109 ? 13.227 19.453 15.555 1 94.88 109 ASN B N 1
ATOM 3133 C CA . ASN B 1 109 ? 14.242 19.266 16.594 1 94.88 109 ASN B CA 1
ATOM 3134 C C . ASN B 1 109 ? 15.07 20.531 16.812 1 94.88 109 ASN B C 1
ATOM 3136 O O . ASN B 1 109 ? 15.93 20.562 17.703 1 94.88 109 ASN B O 1
ATOM 3140 N N . LEU B 1 110 ? 14.836 21.562 16.125 1 94.12 110 LEU B N 1
ATOM 3141 C CA . LEU B 1 110 ? 15.523 22.828 16.328 1 94.12 110 LEU B CA 1
ATOM 3142 C C . LEU B 1 110 ? 15.148 23.438 17.672 1 94.12 110 LEU B C 1
ATOM 3144 O O . LEU B 1 110 ? 14.086 23.156 18.219 1 94.12 110 LEU B O 1
ATOM 3148 N N . ASN B 1 111 ? 16.141 24.25 18.141 1 91.81 111 ASN B N 1
ATOM 3149 C CA . ASN B 1 111 ? 15.82 25.062 19.312 1 91.81 111 ASN B CA 1
ATOM 3150 C C . ASN B 1 111 ? 14.586 25.922 19.078 1 91.81 111 ASN B C 1
ATOM 3152 O O . ASN B 1 111 ? 14.422 26.5 18 1 91.81 111 ASN B O 1
ATOM 3156 N N . PRO B 1 112 ? 13.789 25.984 20.109 1 90.69 112 PRO B N 1
ATOM 3157 C CA . PRO B 1 112 ? 12.523 26.703 19.938 1 90.69 112 PRO B CA 1
ATOM 3158 C C . PRO B 1 112 ? 12.734 28.141 19.453 1 90.69 112 PRO B C 1
ATOM 3160 O O . PRO B 1 112 ? 11.953 28.641 18.656 1 90.69 112 PRO B O 1
ATOM 3163 N N . TYR B 1 113 ? 13.711 28.828 19.844 1 88.62 113 TYR B N 1
ATOM 3164 C CA . TYR B 1 113 ? 13.961 30.219 19.453 1 88.62 113 TYR B CA 1
ATOM 3165 C C . TYR B 1 113 ? 14.414 30.297 18.016 1 88.62 113 TYR B C 1
ATOM 3167 O O . TYR B 1 113 ? 14.031 31.219 17.281 1 88.62 113 TYR B O 1
ATOM 3175 N N . ARG B 1 114 ? 15.258 29.359 17.641 1 89.88 114 ARG B N 1
ATOM 3176 C CA . ARG B 1 114 ? 15.695 29.312 16.25 1 89.88 114 ARG B CA 1
ATOM 3177 C C . ARG B 1 114 ? 14.539 28.922 15.328 1 89.88 114 ARG B C 1
ATOM 3179 O O . ARG B 1 114 ? 14.406 29.469 14.234 1 89.88 114 ARG B O 1
ATOM 3186 N N . LYS B 1 115 ? 13.734 27.984 15.82 1 91.94 115 LYS B N 1
ATOM 3187 C CA . LYS B 1 115 ? 12.594 27.484 15.055 1 91.94 115 LYS B CA 1
ATOM 3188 C C . LYS B 1 115 ? 11.656 28.609 14.648 1 91.94 115 LYS B C 1
ATOM 3190 O O . LYS B 1 115 ? 11.125 28.609 13.531 1 91.94 115 LYS B O 1
ATOM 3195 N N . GLU B 1 116 ? 11.508 29.531 15.453 1 91.38 116 GLU B N 1
ATOM 3196 C CA . GLU B 1 116 ? 10.617 30.656 15.211 1 91.38 116 GLU B CA 1
ATOM 3197 C C . GLU B 1 116 ? 11.125 31.547 14.078 1 91.38 116 GLU B C 1
ATOM 3199 O O . GLU B 1 116 ? 10.359 32.281 13.461 1 91.38 116 GLU B O 1
ATOM 3204 N N . LEU B 1 117 ? 12.375 31.5 13.797 1 91.19 117 LEU B N 1
ATOM 3205 C CA . LEU B 1 117 ? 13.008 32.375 12.82 1 91.19 117 LEU B CA 1
ATOM 3206 C C . LEU B 1 117 ? 13.07 31.719 11.445 1 91.19 117 LEU B C 1
ATOM 3208 O O . LEU B 1 117 ? 13.453 32.344 10.461 1 91.19 117 LEU B O 1
ATOM 3212 N N . ILE B 1 118 ? 12.633 30.453 11.398 1 92 118 ILE B N 1
ATOM 3213 C CA . ILE B 1 118 ? 12.82 29.672 10.18 1 92 118 ILE B CA 1
ATOM 3214 C C . ILE B 1 118 ? 11.461 29.25 9.625 1 92 118 ILE B C 1
ATOM 3216 O O . ILE B 1 118 ? 10.586 28.797 10.367 1 92 118 ILE B O 1
ATOM 3220 N N . THR B 1 119 ? 11.273 29.469 8.336 1 92.31 119 THR B N 1
ATOM 3221 C CA . THR B 1 119 ? 10.164 28.859 7.605 1 92.31 119 THR B CA 1
ATOM 3222 C C . THR B 1 119 ? 10.625 27.578 6.91 1 92.31 119 THR B C 1
ATOM 3224 O O . THR B 1 119 ? 11.469 27.625 6.008 1 92.31 119 THR B O 1
ATOM 3227 N N . PRO B 1 120 ? 10.07 26.5 7.34 1 94.88 120 PRO B N 1
ATOM 3228 C CA . PRO B 1 120 ? 10.539 25.25 6.73 1 94.88 120 PRO B CA 1
ATOM 3229 C C . PRO B 1 120 ? 10.336 25.219 5.219 1 94.88 120 PRO B C 1
ATOM 3231 O O . PRO B 1 120 ? 9.398 25.828 4.703 1 94.88 120 PRO B O 1
ATOM 3234 N N . VAL B 1 121 ? 11.203 24.5 4.578 1 94.81 121 VAL B N 1
ATOM 3235 C CA . VAL B 1 121 ? 11.18 24.406 3.123 1 94.81 121 VAL B CA 1
ATOM 3236 C C . VAL B 1 121 ? 9.859 23.781 2.664 1 94.81 121 VAL B C 1
ATOM 3238 O O . VAL B 1 121 ? 9.289 24.203 1.653 1 94.81 121 VAL B O 1
ATOM 3241 N N . VAL B 1 122 ? 9.43 22.766 3.357 1 94.5 122 VAL B N 1
ATOM 3242 C CA . VAL B 1 122 ? 8.109 22.156 3.203 1 94.5 122 VAL B CA 1
ATOM 3243 C C . VAL B 1 122 ? 7.398 22.125 4.555 1 94.5 122 VAL B C 1
ATOM 3245 O O . VAL B 1 122 ? 8.016 21.828 5.582 1 94.5 122 VAL B O 1
ATOM 3248 N N . PRO B 1 123 ? 6.129 22.453 4.48 1 94.81 123 PRO B N 1
ATOM 3249 C CA . PRO B 1 123 ? 5.418 22.391 5.762 1 94.81 123 PRO B CA 1
ATOM 3250 C C . PRO B 1 123 ? 5.504 21.016 6.41 1 94.81 123 PRO B C 1
ATOM 3252 O O . PRO B 1 123 ? 5.453 20 5.715 1 94.81 123 PRO B O 1
ATOM 3255 N N . THR B 1 124 ? 5.66 20.984 7.727 1 95.44 124 THR B N 1
ATOM 3256 C CA . THR B 1 124 ? 5.691 19.719 8.453 1 95.44 124 THR B CA 1
ATOM 3257 C C . THR B 1 124 ? 4.297 19.094 8.523 1 95.44 124 THR B C 1
ATOM 3259 O O . THR B 1 124 ? 3.299 19.766 8.266 1 95.44 124 THR B O 1
ATOM 3262 N N . ALA B 1 125 ? 4.25 17.828 8.828 1 94.69 125 ALA B N 1
ATOM 3263 C CA . ALA B 1 125 ? 2.975 17.141 9.023 1 94.69 125 ALA B CA 1
ATOM 3264 C C . ALA B 1 125 ? 2.131 17.844 10.086 1 94.69 125 ALA B C 1
ATOM 3266 O O . ALA B 1 125 ? 0.914 17.969 9.938 1 94.69 125 ALA B O 1
ATOM 3267 N N . LYS B 1 126 ? 2.799 18.297 11.117 1 94.56 126 LYS B N 1
ATOM 3268 C CA . LYS B 1 126 ? 2.113 19.016 12.188 1 94.56 126 LYS B CA 1
ATOM 3269 C C . LYS B 1 126 ? 1.495 20.312 11.672 1 94.56 126 LYS B C 1
ATOM 3271 O O . LYS B 1 126 ? 0.338 20.609 11.969 1 94.56 126 LYS B O 1
ATOM 3276 N N . GLN B 1 127 ? 2.279 21.016 10.969 1 95.31 127 GLN B N 1
ATOM 3277 C CA . GLN B 1 127 ? 1.796 22.281 10.398 1 95.31 127 GLN B CA 1
ATOM 3278 C C . GLN B 1 127 ? 0.623 22.031 9.453 1 95.31 127 GLN B C 1
ATOM 3280 O O . GLN B 1 127 ? -0.372 22.766 9.492 1 95.31 127 GLN B O 1
ATOM 3285 N N . ASN B 1 128 ? 0.763 21.016 8.641 1 95.56 128 ASN B N 1
ATOM 3286 C CA . ASN B 1 128 ? -0.304 20.656 7.715 1 95.56 128 ASN B CA 1
ATOM 3287 C C . ASN B 1 128 ? -1.584 20.281 8.453 1 95.56 128 ASN B C 1
ATOM 3289 O O . ASN B 1 128 ? -2.68 20.672 8.047 1 95.56 128 ASN B O 1
ATOM 3293 N N . LEU B 1 129 ? -1.414 19.516 9.445 1 95.94 129 LEU B N 1
ATOM 3294 C CA . LEU B 1 129 ? -2.561 19.094 10.242 1 95.94 129 LEU B CA 1
ATOM 3295 C C . LEU B 1 129 ? -3.256 20.297 10.883 1 95.94 129 LEU B C 1
ATOM 3297 O O . LEU B 1 129 ? -4.488 20.375 10.883 1 95.94 129 LEU B O 1
ATOM 3301 N N . GLU B 1 130 ? -2.467 21.188 11.406 1 95.94 130 GLU B N 1
ATOM 3302 C CA . GLU B 1 130 ? -3.027 22.391 12.023 1 95.94 130 GLU B CA 1
ATOM 3303 C C . GLU B 1 130 ? -3.783 23.234 11 1 95.94 130 GLU B C 1
ATOM 3305 O O . GLU B 1 130 ? -4.875 23.719 11.281 1 95.94 130 GLU B O 1
ATOM 3310 N N . THR B 1 131 ? -3.186 23.391 9.922 1 96.62 131 THR B N 1
ATOM 3311 C CA . THR B 1 131 ? -3.834 24.125 8.844 1 96.62 131 THR B CA 1
ATOM 3312 C C . THR B 1 131 ? -5.137 23.453 8.43 1 96.62 131 THR B C 1
ATOM 3314 O O . THR B 1 131 ? -6.16 24.125 8.25 1 96.62 131 THR B O 1
ATOM 3317 N N . TRP B 1 132 ? -5.113 22.156 8.297 1 97.12 132 TRP B N 1
ATOM 3318 C CA . TRP B 1 132 ? -6.281 21.375 7.914 1 97.12 132 TRP B CA 1
ATOM 3319 C C . TRP B 1 132 ? -7.395 21.516 8.953 1 97.12 132 TRP B C 1
ATOM 3321 O O . TRP B 1 132 ? -8.555 21.734 8.602 1 97.12 132 TRP B O 1
ATOM 3331 N N . LYS B 1 133 ? -7.023 21.5 10.188 1 96 133 LYS B N 1
ATOM 3332 C CA . LYS B 1 133 ? -7.984 21.625 11.273 1 96 133 LYS B CA 1
ATOM 3333 C C . LYS B 1 133 ? -8.617 23.016 11.289 1 96 133 LYS B C 1
ATOM 3335 O O . LYS B 1 133 ? -9.812 23.156 11.547 1 96 133 LYS B O 1
ATOM 3340 N N . ALA B 1 134 ? -7.832 23.969 10.961 1 96.44 134 ALA B N 1
ATOM 3341 C CA . ALA B 1 134 ? -8.258 25.359 11.086 1 96.44 134 ALA B CA 1
ATOM 3342 C C . ALA B 1 134 ? -9.094 25.797 9.883 1 96.44 134 ALA B C 1
ATOM 3344 O O . ALA B 1 134 ? -9.789 26.812 9.93 1 96.44 134 ALA B O 1
ATOM 3345 N N . THR B 1 135 ? -8.961 25.078 8.828 1 96.62 135 THR B N 1
ATOM 3346 C CA . THR B 1 135 ? -9.703 25.453 7.629 1 96.62 135 THR B CA 1
ATOM 3347 C C . THR B 1 135 ? -11.203 25.219 7.828 1 96.62 135 THR B C 1
ATOM 3349 O O . THR B 1 135 ? -11.641 24.094 8.055 1 96.62 135 THR B O 1
ATOM 3352 N N . PRO B 1 136 ? -11.938 26.25 7.77 1 95.06 136 PRO B N 1
ATOM 3353 C CA . PRO B 1 136 ? -13.375 26.109 7.98 1 95.06 136 PRO B CA 1
ATOM 3354 C C . PRO B 1 136 ? -14.078 25.438 6.801 1 95.06 136 PRO B C 1
ATOM 3356 O O . PRO B 1 136 ? -13.539 25.406 5.691 1 95.06 136 PRO B O 1
ATOM 3359 N N . TYR B 1 137 ? -15.203 24.766 7.117 1 94.5 137 TYR B N 1
ATOM 3360 C CA . TYR B 1 137 ? -16.062 24.172 6.094 1 94.5 137 TYR B CA 1
ATOM 3361 C C . TYR B 1 137 ? -17.531 24.25 6.484 1 94.5 137 TYR B C 1
ATOM 3363 O O . TYR B 1 137 ? -17.844 24.469 7.656 1 94.5 137 TYR B O 1
ATOM 3371 N N . SER B 1 138 ? -18.359 24.266 5.422 1 90.19 138 SER B N 1
ATOM 3372 C CA . SER B 1 138 ? -19.812 24.203 5.656 1 90.19 138 SER B CA 1
ATOM 3373 C C . SER B 1 138 ? -20.344 22.797 5.465 1 90.19 138 SER B C 1
ATOM 3375 O O . SER B 1 138 ? -20.328 22.266 4.355 1 90.19 138 SER B O 1
ATOM 3377 N N . GLY B 1 139 ? -20.703 22.234 6.562 1 86.69 139 GLY B N 1
ATOM 3378 C CA . GLY B 1 139 ? -21.266 20.891 6.492 1 86.69 139 GLY B CA 1
ATOM 3379 C C . GLY B 1 139 ? -22.578 20.828 5.742 1 86.69 139 GLY B C 1
ATOM 3380 O O . GLY B 1 139 ? -22.984 21.797 5.113 1 86.69 139 GLY B O 1
ATOM 3381 N N . ASN B 1 140 ? -23.109 19.641 5.719 1 80.31 140 ASN B N 1
ATOM 3382 C CA . ASN B 1 140 ? -24.391 19.453 5.07 1 80.31 140 ASN B CA 1
ATOM 3383 C C . ASN B 1 140 ? -25.516 20.141 5.84 1 80.31 140 ASN B C 1
ATOM 3385 O O . ASN B 1 140 ? -25.766 19.828 7.008 1 80.31 140 ASN B O 1
ATOM 3389 N N . GLU B 1 141 ? -26.016 21.266 5.32 1 71.38 141 GLU B N 1
ATOM 3390 C CA . GLU B 1 141 ? -27.047 22.062 5.977 1 71.38 141 GLU B CA 1
ATOM 3391 C C . GLU B 1 141 ? -28.391 21.328 5.992 1 71.38 141 GLU B C 1
ATOM 3393 O O . GLU B 1 141 ? -29.391 21.875 6.457 1 71.38 141 GLU B O 1
ATOM 3398 N N . PHE B 1 142 ? -28.312 20.094 5.66 1 62.53 142 PHE B N 1
ATOM 3399 C CA . PHE B 1 142 ? -29.609 19.422 5.574 1 62.53 142 PHE B CA 1
ATOM 3400 C C . PHE B 1 142 ? -30.25 19.312 6.953 1 62.53 142 PHE B C 1
ATOM 3402 O O . PHE B 1 142 ? -29.609 18.828 7.898 1 62.53 142 PHE B O 1
ATOM 3409 N N . VAL B 1 143 ? -31.328 20.125 7.215 1 59.09 143 VAL B N 1
ATOM 3410 C CA . VAL B 1 143 ? -32.188 20.078 8.398 1 59.09 143 VAL B CA 1
ATOM 3411 C C . VAL B 1 143 ? -32.906 18.734 8.453 1 59.09 143 VAL B C 1
ATOM 3413 O O . VAL B 1 143 ? -33.625 18.359 7.508 1 59.09 143 VAL B O 1
ATOM 3416 N N . THR B 1 144 ? -32.25 17.766 9.172 1 64.81 144 THR B N 1
ATOM 3417 C CA . THR B 1 144 ? -33 16.547 9.43 1 64.81 144 THR B CA 1
ATOM 3418 C C . THR B 1 144 ? -34 16.75 10.547 1 64.81 144 THR B C 1
ATOM 3420 O O . THR B 1 144 ? -33.781 17.562 11.453 1 64.81 144 THR B O 1
ATOM 3423 N N . ASN B 1 145 ? -35.219 16.406 10.234 1 66.88 145 ASN B N 1
ATOM 3424 C CA . ASN B 1 145 ? -36.219 16.453 11.289 1 66.88 145 ASN B CA 1
ATOM 3425 C C . ASN B 1 145 ? -35.844 15.555 12.461 1 66.88 145 ASN B C 1
ATOM 3427 O O . ASN B 1 145 ? -36.5 15.547 13.492 1 66.88 145 ASN B O 1
ATOM 3431 N N . ALA B 1 146 ? -34.781 14.812 12.273 1 66.38 146 ALA B N 1
ATOM 3432 C CA . ALA B 1 146 ? -34.406 13.875 13.32 1 66.38 146 ALA B CA 1
ATOM 3433 C C . ALA B 1 146 ? -33.469 14.539 14.328 1 66.38 146 ALA B C 1
ATOM 3435 O O . ALA B 1 146 ? -32.688 15.422 13.969 1 66.38 146 ALA B O 1
ATOM 3436 N N . PRO B 1 147 ? -33.688 14.242 15.539 1 78.69 147 PRO B N 1
ATOM 3437 C CA . PRO B 1 147 ? -32.812 14.805 16.594 1 78.69 147 PRO B CA 1
ATOM 3438 C C . PRO B 1 147 ? -31.344 14.492 16.375 1 78.69 147 PRO B C 1
ATOM 3440 O O . PRO B 1 147 ? -31 13.383 15.961 1 78.69 147 PRO B O 1
ATOM 3443 N N . LEU B 1 148 ? -30.531 15.5 16.391 1 88 148 LEU B N 1
ATOM 3444 C CA . LEU B 1 148 ? -29.078 15.352 16.312 1 88 148 LEU B CA 1
ATOM 3445 C C . LEU B 1 148 ? -28.516 14.852 17.641 1 88 148 LEU B C 1
ATOM 3447 O O . LEU B 1 148 ? -29.156 15 18.688 1 88 148 LEU B O 1
ATOM 3451 N N . ILE B 1 149 ? -27.406 14.172 17.609 1 93.62 149 ILE B N 1
ATOM 3452 C CA . ILE B 1 149 ? -26.766 13.547 18.766 1 93.62 149 ILE B CA 1
ATOM 3453 C C . ILE B 1 149 ? -25.422 14.203 19.031 1 93.62 149 ILE B C 1
ATOM 3455 O O . ILE B 1 149 ? -24.594 14.344 18.125 1 93.62 149 ILE B O 1
ATOM 3459 N N . ASP B 1 150 ? -25.219 14.539 20.234 1 95.44 150 ASP B N 1
ATOM 3460 C CA . ASP B 1 150 ? -23.969 15.18 20.625 1 95.44 150 ASP B CA 1
ATOM 3461 C C . ASP B 1 150 ? -22.844 14.156 20.781 1 95.44 150 ASP B C 1
ATOM 3463 O O . ASP B 1 150 ? -23.047 13.102 21.375 1 95.44 150 ASP B O 1
ATOM 3467 N N . THR B 1 151 ? -21.688 14.453 20.266 1 97.31 151 THR B N 1
ATOM 3468 C CA . THR B 1 151 ? -20.5 13.633 20.469 1 97.31 151 THR B CA 1
ATOM 3469 C C . THR B 1 151 ? -19.688 14.156 21.641 1 97.31 151 THR B C 1
ATOM 3471 O O . THR B 1 151 ? -19.969 15.227 22.172 1 97.31 151 THR B O 1
ATOM 3474 N N . ASN B 1 152 ? -18.656 13.406 22 1 96.75 152 ASN B N 1
ATOM 3475 C CA . ASN B 1 152 ? -17.766 13.836 23.062 1 96.75 152 ASN B CA 1
ATOM 3476 C C . ASN B 1 152 ? -16.938 15.055 22.656 1 96.75 152 ASN B C 1
ATOM 3478 O O . ASN B 1 152 ? -16.594 15.883 23.484 1 96.75 152 ASN B O 1
ATOM 3482 N N . LYS B 1 153 ? -16.625 15.164 21.406 1 95.56 153 LYS B N 1
ATOM 3483 C CA . LYS B 1 153 ? -15.875 16.297 20.875 1 95.56 153 LYS B CA 1
ATOM 3484 C C . LYS B 1 153 ? -16.75 17.562 20.828 1 95.56 153 LYS B C 1
ATOM 3486 O O . LYS B 1 153 ? -16.234 18.672 20.766 1 95.56 153 LYS B O 1
ATOM 3491 N N . GLY B 1 154 ? -18.094 17.359 20.812 1 94.44 154 GLY B N 1
ATOM 3492 C CA . GLY B 1 154 ? -19.016 18.484 20.75 1 94.44 154 GLY B CA 1
ATOM 3493 C C . GLY B 1 154 ? -19.703 18.609 19.406 1 94.44 154 GLY B C 1
ATOM 3494 O O . GLY B 1 154 ? -20.5 19.531 19.188 1 94.44 154 GLY B O 1
ATOM 3495 N N . ASP B 1 155 ? -19.453 17.688 18.5 1 93.5 155 ASP B N 1
ATOM 3496 C CA . ASP B 1 155 ? -20.141 17.672 17.219 1 93.5 155 ASP B CA 1
ATOM 3497 C C . ASP B 1 155 ? -21.562 17.109 17.359 1 93.5 155 ASP B C 1
ATOM 3499 O O . ASP B 1 155 ? -21.844 16.359 18.297 1 93.5 155 ASP B O 1
ATOM 3503 N N . GLN B 1 156 ? -22.375 17.562 16.5 1 93.75 156 GLN B N 1
ATOM 3504 C CA . GLN B 1 156 ? -23.703 16.953 16.391 1 93.75 156 GLN B CA 1
ATOM 3505 C C . GLN B 1 156 ? -23.797 16.047 15.156 1 93.75 156 GLN B C 1
ATOM 3507 O O . GLN B 1 156 ? -23.578 16.516 14.031 1 93.75 156 GLN B O 1
ATOM 3512 N N . VAL B 1 157 ? -24.078 14.836 15.445 1 95 157 VAL B N 1
ATOM 3513 C CA . VAL B 1 157 ? -24.078 13.867 14.352 1 95 157 VAL B CA 1
ATOM 3514 C C . VAL B 1 157 ? -25.5 13.312 14.156 1 95 157 VAL B C 1
ATOM 3516 O O . VAL B 1 157 ? -26.359 13.5 15.008 1 95 157 VAL B O 1
ATOM 3519 N N . LYS B 1 158 ? -25.719 12.594 13.086 1 92.25 158 LYS B N 1
ATOM 3520 C CA . LYS B 1 158 ? -27.062 12.242 12.625 1 92.25 158 LYS B CA 1
ATOM 3521 C C . LYS B 1 158 ? -27.484 10.867 13.141 1 92.25 158 LYS B C 1
ATOM 3523 O O . LYS B 1 158 ? -28.672 10.516 13.094 1 92.25 158 LYS B O 1
ATOM 3528 N N . SER B 1 159 ? -26.547 10.047 13.672 1 92.62 159 SER B N 1
ATOM 3529 C CA . SER B 1 159 ? -26.891 8.703 14.117 1 92.62 159 SER B CA 1
ATOM 3530 C C . SER B 1 159 ? -26.047 8.273 15.305 1 92.62 159 SER B C 1
ATOM 3532 O O . SER B 1 159 ? -24.984 8.859 15.562 1 92.62 159 SER B O 1
ATOM 3534 N N . LYS B 1 160 ? -26.531 7.305 16.016 1 93.38 160 LYS B N 1
ATOM 3535 C CA . LYS B 1 160 ? -25.797 6.742 17.141 1 93.38 160 LYS B CA 1
ATOM 3536 C C . LYS B 1 160 ? -24.484 6.098 16.672 1 93.38 160 LYS B C 1
ATOM 3538 O O . LYS B 1 160 ? -23.469 6.176 17.359 1 93.38 160 LYS B O 1
ATOM 3543 N N . SER B 1 161 ? -24.516 5.457 15.5 1 95.56 161 SER B N 1
ATOM 3544 C CA . SER B 1 161 ? -23.312 4.824 14.961 1 95.56 161 SER B CA 1
ATOM 3545 C C . SER B 1 161 ? -22.234 5.859 14.633 1 95.56 161 SER B C 1
ATOM 3547 O O . SER B 1 161 ? -21.062 5.648 14.914 1 95.56 161 SER B O 1
ATOM 3549 N N . GLU B 1 162 ? -22.672 6.969 14.102 1 96.06 162 GLU B N 1
ATOM 3550 C CA . GLU B 1 162 ? -21.734 8.047 13.82 1 96.06 162 GLU B CA 1
ATOM 3551 C C . GLU B 1 162 ? -21.125 8.602 15.109 1 96.06 162 GLU B C 1
ATOM 3553 O O . GLU B 1 162 ? -19.938 8.945 15.148 1 96.06 162 GLU B O 1
ATOM 3558 N N . LYS B 1 163 ? -21.984 8.688 16.141 1 96.81 163 LYS B N 1
ATOM 3559 C CA . LYS B 1 163 ? -21.453 9.125 17.438 1 96.81 163 LYS B CA 1
ATOM 3560 C C . LYS B 1 163 ? -20.375 8.164 17.938 1 96.81 163 LYS B C 1
ATOM 3562 O O . LYS B 1 163 ? -19.328 8.602 18.406 1 96.81 163 LYS B O 1
ATOM 3567 N N . ILE B 1 164 ? -20.625 6.91 17.844 1 97 164 ILE B N 1
ATOM 3568 C CA . ILE B 1 164 ? -19.688 5.898 18.312 1 97 164 ILE B CA 1
ATOM 3569 C C . ILE B 1 164 ? -18.359 6.043 17.562 1 97 164 ILE B C 1
ATOM 3571 O O . ILE B 1 164 ? -17.297 6.047 18.172 1 97 164 ILE B O 1
ATOM 3575 N N . ILE B 1 165 ? -18.391 6.18 16.219 1 97.69 165 ILE B N 1
ATOM 3576 C CA . ILE B 1 165 ? -17.188 6.328 15.398 1 97.69 165 ILE B CA 1
ATOM 3577 C C . ILE B 1 165 ? -16.469 7.613 15.789 1 97.69 165 ILE B C 1
ATOM 3579 O O . ILE B 1 165 ? -15.25 7.598 16.031 1 97.69 165 ILE B O 1
ATOM 3583 N N . ALA B 1 166 ? -17.281 8.688 15.922 1 97.88 166 ALA B N 1
ATOM 3584 C CA . ALA B 1 166 ? -16.703 9.984 16.281 1 97.88 166 ALA B CA 1
ATOM 3585 C C . ALA B 1 166 ? -16.016 9.922 17.641 1 97.88 166 ALA B C 1
ATOM 3587 O O . ALA B 1 166 ? -14.906 10.414 17.812 1 97.88 166 ALA B O 1
ATOM 3588 N N . ASP B 1 167 ? -16.688 9.312 18.562 1 98.19 167 ASP B N 1
ATOM 3589 C CA . ASP B 1 167 ? -16.156 9.242 19.922 1 98.19 167 ASP B CA 1
ATOM 3590 C C . ASP B 1 167 ? -14.914 8.367 19.984 1 98.19 167 ASP B C 1
ATOM 3592 O O . ASP B 1 167 ? -13.984 8.664 20.75 1 98.19 167 ASP B O 1
ATOM 3596 N N . LYS B 1 168 ? -14.844 7.316 19.219 1 97.31 168 LYS B N 1
ATOM 3597 C CA . LYS B 1 168 ? -13.648 6.484 19.156 1 97.31 168 LYS B CA 1
ATOM 3598 C C . LYS B 1 168 ? -12.469 7.242 18.562 1 97.31 168 LYS B C 1
ATOM 3600 O O . LYS B 1 168 ? -11.359 7.199 19.078 1 97.31 168 LYS B O 1
ATOM 3605 N N . LEU B 1 169 ? -12.734 7.926 17.453 1 97.5 169 LEU B N 1
ATOM 3606 C CA . LEU B 1 169 ? -11.695 8.734 16.812 1 97.5 169 LEU B CA 1
ATOM 3607 C C . LEU B 1 169 ? -11.172 9.797 17.781 1 97.5 169 LEU B C 1
ATOM 3609 O O . LEU B 1 169 ? -9.961 9.961 17.922 1 97.5 169 LEU B O 1
ATOM 3613 N N . TYR B 1 170 ? -12.125 10.422 18.469 1 97.62 170 TYR B N 1
ATOM 3614 C CA . TYR B 1 170 ? -11.773 11.484 19.406 1 97.62 170 TYR B CA 1
ATOM 3615 C C . TYR B 1 170 ? -10.961 10.938 20.562 1 97.62 170 TYR B C 1
ATOM 3617 O O . TYR B 1 170 ? -9.953 11.531 20.969 1 97.62 170 TYR B O 1
ATOM 3625 N N . ALA B 1 171 ? -11.336 9.828 21.062 1 96.94 171 ALA B N 1
ATOM 3626 C CA . ALA B 1 171 ? -10.656 9.203 22.203 1 96.94 171 ALA B CA 1
ATOM 3627 C C . ALA B 1 171 ? -9.227 8.82 21.844 1 96.94 171 ALA B C 1
ATOM 3629 O O . ALA B 1 171 ? -8.336 8.844 22.703 1 96.94 171 ALA B O 1
ATOM 3630 N N . LEU B 1 172 ? -8.969 8.531 20.609 1 95.5 172 LEU B N 1
ATOM 3631 C CA . LEU B 1 172 ? -7.656 8.102 20.156 1 95.5 172 LEU B CA 1
ATOM 3632 C C . LEU B 1 172 ? -6.848 9.273 19.625 1 95.5 172 LEU B C 1
ATOM 3634 O O . LEU B 1 172 ? -5.719 9.102 19.156 1 95.5 172 LEU B O 1
ATOM 3638 N N . GLY B 1 173 ? -7.461 10.414 19.609 1 95.31 173 GLY B N 1
ATOM 3639 C CA . GLY B 1 173 ? -6.773 11.609 19.156 1 95.31 173 GLY B CA 1
ATOM 3640 C C . GLY B 1 173 ? -6.672 11.695 17.641 1 95.31 173 GLY B C 1
ATOM 3641 O O . GLY B 1 173 ? -5.766 12.344 17.109 1 95.31 173 GLY B O 1
ATOM 3642 N N . ILE B 1 174 ? -7.484 11.039 16.906 1 96.31 174 ILE B N 1
ATOM 3643 C CA . ILE B 1 174 ? -7.504 11.078 15.445 1 96.31 174 ILE B CA 1
ATOM 3644 C C . ILE B 1 174 ? -8.391 12.227 14.969 1 96.31 174 ILE B C 1
ATOM 3646 O O . ILE B 1 174 ? -9.602 12.211 15.195 1 96.31 174 ILE B O 1
ATOM 3650 N N . PRO B 1 175 ? -7.812 13.172 14.352 1 96.31 175 PRO B N 1
ATOM 3651 C CA . PRO B 1 175 ? -8.617 14.312 13.898 1 96.31 175 PRO B CA 1
ATOM 3652 C C . PRO B 1 175 ? -9.586 13.945 12.781 1 96.31 175 PRO B C 1
ATOM 3654 O O . PRO B 1 175 ? -9.266 13.109 11.93 1 96.31 175 PRO B O 1
ATOM 3657 N N . TYR B 1 176 ? -10.773 14.57 12.82 1 98.06 176 TYR B N 1
ATOM 3658 C CA . TYR B 1 176 ? -11.742 14.352 11.758 1 98.06 176 TYR B CA 1
ATOM 3659 C C . TYR B 1 176 ? -12.617 15.578 11.555 1 98.06 176 TYR B C 1
ATOM 3661 O O . TYR B 1 176 ? -12.727 16.422 12.445 1 98.06 176 TYR B O 1
ATOM 3669 N N . LYS B 1 177 ? -13.125 15.727 10.375 1 97.69 177 LYS B N 1
ATOM 3670 C CA . LYS B 1 177 ? -14.188 16.672 10.039 1 97.69 177 LYS B CA 1
ATOM 3671 C C . LYS B 1 177 ? -15.484 15.938 9.727 1 97.69 177 LYS B C 1
ATOM 3673 O O . LYS B 1 177 ? -15.484 14.953 8.977 1 97.69 177 LYS B O 1
ATOM 3678 N N . TYR B 1 178 ? -16.562 16.359 10.375 1 96.88 178 TYR B N 1
ATOM 3679 C CA . TYR B 1 178 ? -17.859 15.719 10.188 1 96.88 178 TYR B CA 1
ATOM 3680 C C . TYR B 1 178 ? -18.609 16.359 9.023 1 96.88 178 TYR B C 1
ATOM 3682 O O . TYR B 1 178 ? -18.781 17.578 8.984 1 96.88 178 TYR B O 1
ATOM 3690 N N . GLU B 1 179 ? -18.969 15.609 8.008 1 96.38 179 GLU B N 1
ATOM 3691 C CA . GLU B 1 179 ? -19.766 16.016 6.855 1 96.38 179 GLU B CA 1
ATOM 3692 C C . GLU B 1 179 ? -19.109 17.172 6.105 1 96.38 179 GLU B C 1
ATOM 3694 O O . GLU B 1 179 ? -19.781 18.125 5.715 1 96.38 179 GLU B O 1
ATOM 3699 N N . CYS B 1 180 ? -17.797 17.094 6.051 1 96.81 180 CYS B N 1
ATOM 3700 C CA . CYS B 1 180 ? -17.062 18.047 5.23 1 96.81 180 CYS B CA 1
ATOM 3701 C C . CYS B 1 180 ? -17.297 17.797 3.746 1 96.81 180 CYS B C 1
ATOM 3703 O O . CYS B 1 180 ? -17.234 16.656 3.285 1 96.81 180 CYS B O 1
ATOM 3705 N N . PRO B 1 181 ? -17.656 18.828 3.021 1 96.44 181 PRO B N 1
ATOM 3706 C CA . PRO B 1 181 ? -17.984 18.641 1.607 1 96.44 181 PRO B CA 1
ATOM 3707 C C . PRO B 1 181 ? -16.797 18.125 0.795 1 96.44 181 PRO B C 1
ATOM 3709 O O . PRO B 1 181 ? -15.656 18.531 1.041 1 96.44 181 PRO B O 1
ATOM 3712 N N . LEU B 1 182 ? -17.078 17.219 -0.097 1 97 182 LEU B N 1
ATOM 3713 C CA . LEU B 1 182 ? -16.125 16.625 -1.03 1 97 182 LEU B CA 1
ATOM 3714 C C . LEU B 1 182 ? -16.609 16.766 -2.467 1 97 182 LEU B C 1
ATOM 3716 O O . LEU B 1 182 ? -17.625 16.172 -2.834 1 97 182 LEU B O 1
ATOM 3720 N N . VAL B 1 183 ? -15.914 17.484 -3.236 1 95.69 183 VAL B N 1
ATOM 3721 C CA . VAL B 1 183 ? -16.297 17.656 -4.637 1 95.69 183 VAL B CA 1
ATOM 3722 C C . VAL B 1 183 ? -15.789 16.469 -5.453 1 95.69 183 VAL B C 1
ATOM 3724 O O . VAL B 1 183 ? -14.578 16.234 -5.555 1 95.69 183 VAL B O 1
ATOM 3727 N N . ILE B 1 184 ? -16.609 15.688 -6 1 95.12 184 ILE B N 1
ATOM 3728 C CA . ILE B 1 184 ? -16.281 14.5 -6.777 1 95.12 184 ILE B CA 1
ATOM 3729 C C . ILE B 1 184 ? -16.016 14.891 -8.227 1 95.12 184 ILE B C 1
ATOM 3731 O O . ILE B 1 184 ? -15.016 14.461 -8.82 1 95.12 184 ILE B O 1
ATOM 3735 N N . ASP B 1 185 ? -16.891 15.641 -8.734 1 91.44 185 ASP B N 1
ATOM 3736 C CA . ASP B 1 185 ? -16.766 16.234 -10.07 1 91.44 185 ASP B CA 1
ATOM 3737 C C . ASP B 1 185 ? -17.594 17.516 -10.188 1 91.44 185 ASP B C 1
ATOM 3739 O O . ASP B 1 185 ? -18.078 18.031 -9.18 1 91.44 185 ASP B O 1
ATOM 3743 N N . LYS B 1 186 ? -17.766 18.078 -11.422 1 91.06 186 LYS B N 1
ATOM 3744 C CA . LYS B 1 186 ? -18.406 19.375 -11.672 1 91.06 186 LYS B CA 1
ATOM 3745 C C . LYS B 1 186 ? -19.844 19.391 -11.164 1 91.06 186 LYS B C 1
ATOM 3747 O O . LYS B 1 186 ? -20.344 20.422 -10.719 1 91.06 186 LYS B O 1
ATOM 3752 N N . TYR B 1 187 ? -20.484 18.203 -11.07 1 91.06 187 TYR B N 1
ATOM 3753 C CA . TYR B 1 187 ? -21.922 18.172 -10.797 1 91.06 187 TYR B CA 1
ATOM 3754 C C . TYR B 1 187 ? -22.219 17.391 -9.523 1 91.06 187 TYR B C 1
ATOM 3756 O O . TYR B 1 187 ? -23.359 17.359 -9.055 1 91.06 187 TYR B O 1
ATOM 3764 N N . THR B 1 188 ? -21.172 16.797 -8.977 1 93.44 188 THR B N 1
ATOM 3765 C CA . THR B 1 188 ? -21.422 15.867 -7.875 1 93.44 188 THR B CA 1
ATOM 3766 C C . THR B 1 188 ? -20.625 16.266 -6.637 1 93.44 188 THR B C 1
ATOM 3768 O O . THR B 1 188 ? -19.406 16.438 -6.699 1 93.44 188 THR B O 1
ATOM 3771 N N . LYS B 1 189 ? -21.406 16.484 -5.59 1 94.44 189 LYS B N 1
ATOM 3772 C CA . LYS B 1 189 ? -20.844 16.797 -4.277 1 94.44 189 LYS B CA 1
ATOM 3773 C C . LYS B 1 189 ? -21.344 15.82 -3.221 1 94.44 189 LYS B C 1
ATOM 3775 O O . LYS B 1 189 ? -22.531 15.484 -3.186 1 94.44 189 LYS B O 1
ATOM 3780 N N . PHE B 1 190 ? -20.375 15.273 -2.512 1 96.25 190 PHE B N 1
ATOM 3781 C CA . PHE B 1 190 ? -20.734 14.375 -1.419 1 96.25 190 PHE B CA 1
ATOM 3782 C C . PHE B 1 190 ? -20.375 15 -0.073 1 96.25 190 PHE B C 1
ATOM 3784 O O . PHE B 1 190 ? -19.641 15.984 -0.01 1 96.25 190 PHE B O 1
ATOM 3791 N N . TYR B 1 191 ? -20.984 14.516 0.92 1 96.19 191 TYR B N 1
ATOM 3792 C CA . TYR B 1 191 ? -20.672 14.844 2.309 1 96.19 191 TYR B CA 1
ATOM 3793 C C . TYR B 1 191 ? -20.359 13.594 3.107 1 96.19 191 TYR B C 1
ATOM 3795 O O . TYR B 1 191 ? -21.203 13.086 3.846 1 96.19 191 TYR B O 1
ATOM 3803 N N . PRO B 1 192 ? -19.094 13.109 2.93 1 97.25 192 PRO B N 1
ATOM 3804 C CA . PRO B 1 192 ? -18.734 11.914 3.709 1 97.25 192 PRO B CA 1
ATOM 3805 C C . PRO B 1 192 ? -19 12.094 5.203 1 97.25 192 PRO B C 1
ATOM 3807 O O . PRO B 1 192 ? -18.891 13.211 5.723 1 97.25 192 PRO B O 1
ATOM 3810 N N . ASP B 1 193 ? -19.297 11.016 5.863 1 97.31 193 ASP B N 1
ATOM 3811 C CA . ASP B 1 193 ? -19.547 11.094 7.301 1 97.31 193 ASP B CA 1
ATOM 3812 C C . ASP B 1 193 ? -18.328 11.68 8.031 1 97.31 193 ASP B C 1
ATOM 3814 O O . ASP B 1 193 ? -18.469 12.578 8.859 1 97.31 193 ASP B O 1
ATOM 3818 N N . PHE B 1 194 ? -17.172 11.18 7.688 1 98.31 194 PHE B N 1
ATOM 3819 C CA . PHE B 1 194 ? -15.945 11.688 8.297 1 98.31 194 PHE B CA 1
ATOM 3820 C C . PHE B 1 194 ? -14.867 11.922 7.242 1 98.31 194 PHE B C 1
ATOM 3822 O O . PHE B 1 194 ? -14.609 11.055 6.41 1 98.31 194 PHE B O 1
ATOM 3829 N N . THR B 1 195 ? -14.336 13.078 7.176 1 98.44 195 THR B N 1
ATOM 3830 C CA . THR B 1 195 ? -13.102 13.367 6.465 1 98.44 195 THR B CA 1
ATOM 3831 C C . THR B 1 195 ? -11.906 13.352 7.422 1 98.44 195 THR B C 1
ATOM 3833 O O . THR B 1 195 ? -11.938 14 8.469 1 98.44 195 THR B O 1
ATOM 3836 N N . LEU B 1 196 ? -10.961 12.578 7.109 1 98 196 LEU B N 1
ATOM 3837 C CA . LEU B 1 196 ? -9.812 12.344 7.977 1 98 196 LEU B CA 1
ATOM 3838 C C . LEU B 1 196 ? -8.508 12.641 7.246 1 98 196 LEU B C 1
ATOM 3840 O O . LEU B 1 196 ? -8.516 12.992 6.062 1 98 196 LEU B O 1
ATOM 3844 N N . ILE B 1 197 ? -7.402 12.531 7.98 1 95.88 197 ILE B N 1
ATOM 3845 C CA . ILE B 1 197 ? -6.066 12.641 7.406 1 95.88 197 ILE B CA 1
ATOM 3846 C C . ILE B 1 197 ? -5.285 11.352 7.656 1 95.88 197 ILE B C 1
ATOM 3848 O O . ILE B 1 197 ? -5.207 10.883 8.789 1 95.88 197 ILE B O 1
ATOM 3852 N N . ASP B 1 198 ? -4.879 10.789 6.566 1 92.19 198 ASP B N 1
ATOM 3853 C CA . ASP B 1 198 ? -3.994 9.633 6.699 1 92.19 198 ASP B CA 1
ATOM 3854 C C . ASP B 1 198 ? -2.693 10.016 7.402 1 92.19 198 ASP B C 1
ATOM 3856 O O . ASP B 1 198 ? -1.937 10.852 6.906 1 92.19 198 ASP B O 1
ATOM 3860 N N . PRO B 1 199 ? -2.426 9.383 8.523 1 87.81 199 PRO B N 1
ATOM 3861 C CA . PRO B 1 199 ? -1.251 9.797 9.289 1 87.81 199 PRO B CA 1
ATOM 3862 C C . PRO B 1 199 ? 0.063 9.438 8.602 1 87.81 199 PRO B C 1
ATOM 3864 O O . PRO B 1 199 ? 1.118 9.969 8.961 1 87.81 199 PRO B O 1
ATOM 3867 N N . PHE B 1 200 ? -0.002 8.672 7.594 1 84.25 200 PHE B N 1
ATOM 3868 C CA . PHE B 1 200 ? 1.222 8.203 6.953 1 84.25 200 PHE B CA 1
ATOM 3869 C C . PHE B 1 200 ? 1.486 8.969 5.664 1 84.25 200 PHE B C 1
ATOM 3871 O O . PHE B 1 200 ? 2.639 9.25 5.324 1 84.25 200 PHE B O 1
ATOM 3878 N N . THR B 1 201 ? 0.451 9.359 5.012 1 86 201 THR B N 1
ATOM 3879 C CA . THR B 1 201 ? 0.636 10.047 3.742 1 86 201 THR B CA 1
ATOM 38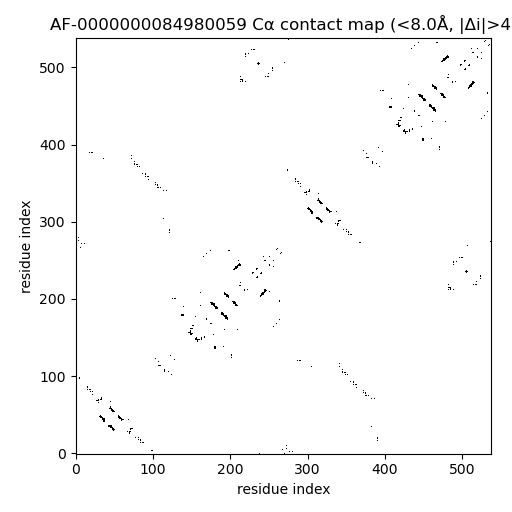80 C C . THR B 1 201 ? 0.287 11.531 3.873 1 86 201 THR B C 1
ATOM 3882 O O . THR B 1 201 ? 0.614 12.328 2.994 1 86 201 THR B O 1
ATOM 3885 N N . ASN B 1 202 ? -0.427 11.859 4.926 1 89.81 202 ASN B N 1
ATOM 3886 C CA . ASN B 1 202 ? -0.887 13.219 5.191 1 89.81 202 ASN B CA 1
ATOM 3887 C C . ASN B 1 202 ? -1.915 13.672 4.16 1 89.81 202 ASN B C 1
ATOM 3889 O O . ASN B 1 202 ? -2.076 14.867 3.924 1 89.81 202 ASN B O 1
ATOM 3893 N N . LYS B 1 203 ? -2.508 12.711 3.529 1 92.56 203 LYS B N 1
ATOM 3894 C CA . LYS B 1 203 ? -3.572 13.008 2.572 1 92.56 203 LYS B CA 1
ATOM 3895 C C . LYS B 1 203 ? -4.945 12.734 3.18 1 92.56 203 LYS B C 1
ATOM 3897 O O . LYS B 1 203 ? -5.07 11.953 4.121 1 92.56 203 LYS B O 1
ATOM 3902 N N . GLU B 1 204 ? -5.875 13.352 2.609 1 96.62 204 GLU B N 1
ATOM 3903 C CA . GLU B 1 204 ? -7.23 13.141 3.109 1 96.62 204 GLU B CA 1
ATOM 3904 C C . GLU B 1 204 ? -7.734 11.742 2.775 1 96.62 204 GLU B C 1
ATOM 3906 O O . GLU B 1 204 ? -7.387 11.18 1.735 1 96.62 204 GLU B O 1
ATOM 3911 N N . MET B 1 205 ? -8.469 11.219 3.643 1 96.69 205 MET B N 1
ATOM 3912 C CA . MET B 1 205 ? -9.234 9.992 3.451 1 96.69 205 MET B CA 1
ATOM 3913 C C . MET B 1 205 ? -10.648 10.133 4.008 1 96.69 205 MET B C 1
ATOM 3915 O O . MET B 1 205 ? -10.945 11.094 4.727 1 96.69 205 MET B O 1
ATOM 3919 N N . TYR B 1 206 ? -11.508 9.203 3.674 1 98.44 206 TYR B N 1
ATOM 3920 C CA . TYR B 1 206 ? -12.922 9.375 3.971 1 98.44 206 TYR B CA 1
ATOM 3921 C C . TYR B 1 206 ? -13.508 8.117 4.602 1 98.44 206 TYR B C 1
ATOM 3923 O O . TYR B 1 206 ? -13.086 7 4.281 1 98.44 206 TYR B O 1
ATOM 3931 N N . TRP B 1 207 ? -14.406 8.312 5.484 1 98.31 207 TRP B N 1
ATOM 3932 C CA . TRP B 1 207 ? -15.125 7.207 6.109 1 98.31 207 TRP B CA 1
ATOM 3933 C C . TRP B 1 207 ? -16.625 7.348 5.902 1 98.31 207 TRP B C 1
ATOM 3935 O O . TRP B 1 207 ? -17.219 8.352 6.305 1 98.31 207 TRP B O 1
ATOM 3945 N N . GLU B 1 208 ? -17.188 6.414 5.219 1 97.5 208 GLU B N 1
ATOM 3946 C CA . GLU B 1 208 ? -18.625 6.312 5.031 1 97.5 208 GLU B CA 1
ATOM 3947 C C . GLU B 1 208 ? -19.219 5.168 5.852 1 97.5 208 GLU B C 1
ATOM 3949 O O . GLU B 1 208 ? -18.766 4.023 5.734 1 97.5 208 GLU B O 1
ATOM 3954 N N . HIS B 1 209 ? -20.156 5.492 6.691 1 96.81 209 HIS B N 1
ATOM 3955 C CA . HIS B 1 209 ? -20.891 4.473 7.426 1 96.81 209 HIS B CA 1
ATOM 3956 C C . HIS B 1 209 ? -22.297 4.293 6.859 1 96.81 209 HIS B C 1
ATOM 3958 O O . HIS B 1 209 ? -23.109 5.219 6.906 1 96.81 209 HIS B O 1
ATOM 3964 N N . PHE B 1 210 ? -22.578 3.117 6.316 1 95.19 210 PHE B N 1
ATOM 3965 C CA . PHE B 1 210 ? -23.891 2.793 5.793 1 95.19 210 PHE B CA 1
ATOM 3966 C C . PHE B 1 210 ? -24.719 2.033 6.828 1 95.19 210 PHE B C 1
ATOM 3968 O O . PHE B 1 210 ? -24.609 0.812 6.945 1 95.19 210 PHE B O 1
ATOM 3975 N N . GLY B 1 211 ? -25.672 2.73 7.441 1 93.44 211 GLY B N 1
ATOM 3976 C CA . GLY B 1 211 ? -26.281 2.252 8.664 1 93.44 211 GLY B CA 1
ATOM 3977 C C . GLY B 1 211 ? -27.609 1.535 8.43 1 93.44 211 GLY B C 1
ATOM 3978 O O . GLY B 1 211 ? -28.172 0.958 9.352 1 93.44 211 GLY B O 1
ATOM 3979 N N . MET B 1 212 ? -28.141 1.547 7.199 1 93 212 MET B N 1
ATOM 3980 C CA . MET B 1 212 ? -29.453 0.958 6.945 1 93 212 MET B CA 1
ATOM 3981 C C . MET B 1 212 ? -29.422 0.087 5.695 1 93 212 MET B C 1
ATOM 3983 O O . MET B 1 212 ? -30.266 0.246 4.805 1 93 212 MET B O 1
ATOM 3987 N N . ILE B 1 213 ? -28.5 -0.847 5.691 1 91.5 213 ILE B N 1
ATOM 3988 C CA . ILE B 1 213 ? -28.234 -1.551 4.438 1 91.5 213 ILE B CA 1
ATOM 3989 C C . ILE B 1 213 ? -29.359 -2.545 4.164 1 91.5 213 ILE B C 1
ATOM 3991 O O . ILE B 1 213 ? -29.469 -3.08 3.057 1 91.5 213 ILE B O 1
ATOM 3995 N N . ASP B 1 214 ? -30.172 -2.822 5.211 1 90.62 214 ASP B N 1
ATOM 3996 C CA . ASP B 1 214 ? -31.297 -3.727 4.988 1 90.62 214 ASP B CA 1
ATOM 3997 C C . ASP B 1 214 ? -32.5 -2.986 4.391 1 90.62 214 ASP B C 1
ATOM 3999 O O . ASP B 1 214 ? -33.5 -3.598 4.07 1 90.62 214 ASP B O 1
ATOM 4003 N N . ASN B 1 215 ? -32.469 -1.669 4.293 1 93.19 215 ASN B N 1
ATOM 4004 C CA . ASN B 1 215 ? -33.406 -0.889 3.496 1 93.19 215 ASN B CA 1
ATOM 4005 C C . ASN B 1 215 ? -33.031 -0.904 2.018 1 93.19 215 ASN B C 1
ATOM 4007 O O . ASN B 1 215 ? -31.953 -0.44 1.638 1 93.19 215 ASN B O 1
ATOM 4011 N N . PRO B 1 216 ? -33.938 -1.432 1.188 1 93.38 216 PRO B N 1
ATOM 4012 C CA . PRO B 1 216 ? -33.594 -1.653 -0.219 1 93.38 216 PRO B CA 1
ATOM 4013 C C . PRO B 1 216 ? -33.156 -0.369 -0.934 1 93.38 216 PRO B C 1
ATOM 4015 O O . PRO B 1 216 ? -32.188 -0.358 -1.658 1 93.38 216 PRO B O 1
ATOM 4018 N N . GLU B 1 217 ? -33.969 0.676 -0.688 1 93.06 217 GLU B N 1
ATOM 4019 C CA . GLU B 1 217 ? -33.625 1.935 -1.355 1 93.06 217 GLU B CA 1
ATOM 4020 C C . GLU B 1 217 ? -32.312 2.502 -0.859 1 93.06 217 GLU B C 1
ATOM 4022 O O . GLU B 1 217 ? -31.516 3.012 -1.649 1 93.06 217 GLU B O 1
ATOM 4027 N N . TYR B 1 218 ? -32.125 2.381 0.381 1 92.69 218 TYR B N 1
ATOM 4028 C CA . TYR B 1 218 ? -30.875 2.854 1.003 1 92.69 218 TYR B CA 1
ATOM 4029 C C . TYR B 1 218 ? -29.672 2.059 0.507 1 92.69 218 TYR B C 1
ATOM 4031 O O . TYR B 1 218 ? -28.641 2.635 0.17 1 92.69 218 TYR B O 1
ATOM 4039 N N . ALA B 1 219 ? -29.828 0.793 0.42 1 92.38 219 ALA B N 1
ATOM 4040 C CA . ALA B 1 219 ? -28.766 -0.094 -0.038 1 92.38 219 ALA B CA 1
ATOM 4041 C C . ALA B 1 219 ? -28.391 0.208 -1.484 1 92.38 219 ALA B C 1
ATOM 4043 O O . ALA B 1 219 ? -27.203 0.281 -1.819 1 92.38 219 ALA B O 1
ATOM 4044 N N . ALA B 1 220 ? -29.344 0.426 -2.275 1 91.75 220 ALA B N 1
ATOM 4045 C CA . ALA B 1 220 ? -29.109 0.743 -3.682 1 91.75 220 ALA B CA 1
ATOM 4046 C C . ALA B 1 220 ? -28.359 2.064 -3.824 1 91.75 220 ALA B C 1
ATOM 4048 O O . ALA B 1 220 ? -27.422 2.174 -4.629 1 91.75 220 ALA B O 1
ATOM 4049 N N . ALA B 1 221 ? -28.734 2.996 -3.037 1 92.5 221 ALA B N 1
ATOM 4050 C CA . ALA B 1 221 ? -28.062 4.293 -3.064 1 92.5 221 ALA B CA 1
ATOM 4051 C C . ALA B 1 221 ? -26.625 4.18 -2.566 1 92.5 221 ALA B C 1
ATOM 4053 O O . ALA B 1 221 ? -25.734 4.848 -3.08 1 92.5 221 ALA B O 1
ATOM 4054 N N . ALA B 1 222 ? -26.438 3.346 -1.592 1 92.56 222 ALA B N 1
ATOM 4055 C CA . ALA B 1 222 ? -25.109 3.145 -0.997 1 92.56 222 ALA B CA 1
ATOM 4056 C C . ALA B 1 222 ? -24.125 2.578 -2.02 1 92.56 222 ALA B C 1
ATOM 4058 O O . ALA B 1 222 ? -23.016 3.074 -2.15 1 92.56 222 ALA B O 1
ATOM 4059 N N . ILE B 1 223 ? -24.531 1.56 -2.758 1 91.44 223 ILE B N 1
ATOM 4060 C CA . ILE B 1 223 ? -23.625 0.912 -3.693 1 91.44 223 ILE B CA 1
ATOM 4061 C C . ILE B 1 223 ? -23.328 1.85 -4.863 1 91.44 223 ILE B C 1
ATOM 4063 O O . ILE B 1 223 ? -22.219 1.847 -5.41 1 91.44 223 ILE B O 1
ATOM 4067 N N . LYS B 1 224 ? -24.328 2.664 -5.207 1 92.06 224 LYS B N 1
ATOM 4068 C CA . LYS B 1 224 ? -24.109 3.67 -6.242 1 92.06 224 LYS B CA 1
ATOM 4069 C C . LYS B 1 224 ? -23.062 4.691 -5.797 1 92.06 224 LYS B C 1
ATOM 4071 O O . LYS B 1 224 ? -22.172 5.059 -6.57 1 92.06 224 LYS B O 1
ATOM 4076 N N . LYS B 1 225 ? -23.219 5.125 -4.598 1 94 225 LYS B N 1
ATOM 4077 C CA . LYS B 1 225 ? -22.266 6.074 -4.023 1 94 225 LYS B CA 1
ATOM 4078 C C . LYS B 1 225 ? -20.859 5.488 -4 1 94 225 LYS B C 1
ATOM 4080 O O . LYS B 1 225 ? -19.891 6.16 -4.383 1 94 225 LYS B O 1
ATOM 4085 N N . ILE B 1 226 ? -20.703 4.242 -3.627 1 93.12 226 ILE B N 1
ATOM 4086 C CA . ILE B 1 226 ? -19.422 3.555 -3.559 1 93.12 226 ILE B CA 1
ATOM 4087 C C . ILE B 1 226 ? -18.797 3.477 -4.953 1 93.12 226 ILE B C 1
ATOM 4089 O O . ILE B 1 226 ? -17.594 3.73 -5.121 1 93.12 226 ILE B O 1
ATOM 4093 N N . ALA B 1 227 ? -19.609 3.158 -5.938 1 91.5 227 ALA B N 1
ATOM 4094 C CA . ALA B 1 227 ? -19.125 3.068 -7.312 1 91.5 227 ALA B CA 1
ATOM 4095 C C . ALA B 1 227 ? -18.625 4.418 -7.805 1 91.5 227 ALA B C 1
ATOM 4097 O O . ALA B 1 227 ? -17.578 4.492 -8.477 1 91.5 227 ALA B O 1
ATOM 4098 N N . ILE B 1 228 ? -19.328 5.461 -7.473 1 93.19 228 ILE B N 1
ATOM 4099 C CA . ILE B 1 228 ? -18.922 6.805 -7.875 1 93.19 228 ILE B CA 1
ATOM 4100 C C . ILE B 1 228 ? -17.594 7.16 -7.227 1 93.19 228 ILE B C 1
ATOM 4102 O O . ILE B 1 228 ? -16.688 7.695 -7.883 1 93.19 228 ILE B O 1
ATOM 4106 N N . TYR B 1 229 ? -17.406 6.828 -5.945 1 94.62 229 TYR B N 1
ATOM 4107 C CA . TYR B 1 229 ? -16.141 7.043 -5.262 1 94.62 229 TYR B CA 1
ATOM 4108 C C . TYR B 1 229 ? -15 6.355 -6 1 94.62 229 TYR B C 1
ATOM 4110 O O . TYR B 1 229 ? -14.016 7 -6.363 1 94.62 229 TYR B O 1
ATOM 4118 N N . GLU B 1 230 ? -15.219 5.082 -6.273 1 91 230 GLU B N 1
ATOM 4119 C CA . GLU B 1 230 ? -14.172 4.262 -6.887 1 91 230 GLU B CA 1
ATOM 4120 C C . GLU B 1 230 ? -13.789 4.805 -8.258 1 91 230 GLU B C 1
ATOM 4122 O O . GLU B 1 230 ? -12.602 4.918 -8.578 1 91 230 GLU B O 1
ATOM 4127 N N . LYS B 1 231 ? -14.766 5.152 -9.016 1 90.81 231 LYS B N 1
ATOM 4128 C CA . LYS B 1 231 ? -14.539 5.637 -10.375 1 90.81 231 LYS B CA 1
ATOM 4129 C C . LYS B 1 231 ? -13.836 6.996 -10.367 1 90.81 231 LYS B C 1
ATOM 4131 O O . LYS B 1 231 ? -13.297 7.43 -11.383 1 90.81 231 LYS B O 1
ATOM 4136 N N . ASN B 1 232 ? -13.836 7.641 -9.195 1 92.88 232 ASN B N 1
ATOM 4137 C CA . ASN B 1 232 ? -13.211 8.953 -9.094 1 92.88 232 ASN B CA 1
ATOM 4138 C C . ASN B 1 232 ? -11.969 8.922 -8.219 1 92.88 232 ASN B C 1
ATOM 4140 O O . ASN B 1 232 ? -11.57 9.945 -7.652 1 92.88 232 ASN B O 1
ATOM 4144 N N . GLY B 1 233 ? -11.406 7.812 -7.98 1 90 233 GLY B N 1
ATOM 4145 C CA . GLY B 1 233 ? -10.109 7.676 -7.348 1 90 233 GLY B CA 1
ATOM 4146 C C . GLY B 1 233 ? -10.18 7.598 -5.836 1 90 233 GLY B C 1
ATOM 4147 O O . GLY B 1 233 ? -9.156 7.676 -5.152 1 90 233 GLY B O 1
ATOM 4148 N N . ILE B 1 234 ? -11.359 7.562 -5.328 1 94.38 234 ILE B N 1
ATOM 4149 C CA . ILE B 1 234 ? -11.555 7.332 -3.9 1 94.38 234 ILE B CA 1
ATOM 4150 C C . ILE B 1 234 ? -11.883 5.863 -3.654 1 94.38 234 ILE B C 1
ATOM 4152 O O . ILE B 1 234 ? -13.023 5.434 -3.848 1 94.38 234 ILE B O 1
ATOM 4156 N N . GLN B 1 235 ? -10.883 5.211 -3.229 1 91.75 235 GLN B N 1
ATOM 4157 C CA . GLN B 1 235 ? -10.898 3.754 -3.336 1 91.75 235 GLN B CA 1
ATOM 4158 C C . GLN B 1 235 ? -11.008 3.102 -1.961 1 91.75 235 GLN B C 1
ATOM 4160 O O . GLN B 1 235 ? -10.273 3.449 -1.039 1 91.75 235 GLN B O 1
ATOM 4165 N N . MET B 1 236 ? -11.875 2.102 -1.952 1 91.25 236 MET B N 1
ATOM 4166 C CA . MET B 1 236 ? -12.078 1.349 -0.718 1 91.25 236 MET B CA 1
ATOM 4167 C C . MET B 1 236 ? -10.789 0.652 -0.286 1 91.25 236 MET B C 1
ATOM 4169 O O . MET B 1 236 ? -10.125 0.006 -1.098 1 91.25 236 MET B O 1
ATOM 4173 N N . GLY B 1 237 ? -10.438 0.846 0.942 1 87.81 237 GLY B N 1
ATOM 4174 C CA . GLY B 1 237 ? -9.258 0.187 1.47 1 87.81 237 GLY B CA 1
ATOM 4175 C C . GLY B 1 237 ? -7.992 1.018 1.321 1 87.81 237 GLY B C 1
ATOM 4176 O O . GLY B 1 237 ? -6.957 0.691 1.903 1 87.81 237 GLY B O 1
ATOM 4177 N N . ILE B 1 238 ? -8.086 2.064 0.55 1 89.19 238 ILE B N 1
ATOM 4178 C CA . ILE B 1 238 ? -6.934 2.936 0.357 1 89.19 238 ILE B CA 1
ATOM 4179 C C . ILE B 1 238 ? -7.211 4.305 0.98 1 89.19 238 ILE B C 1
ATOM 4181 O O . ILE B 1 238 ? -6.707 4.609 2.064 1 89.19 238 ILE B O 1
ATOM 4185 N N . ASN B 1 239 ? -8.148 5 0.351 1 93.88 239 ASN B N 1
ATOM 4186 C CA . ASN B 1 239 ? -8.477 6.301 0.927 1 93.88 239 ASN B CA 1
ATOM 4187 C C . ASN B 1 239 ? -9.969 6.43 1.216 1 93.88 239 ASN B C 1
ATOM 4189 O O . ASN B 1 239 ? -10.469 7.535 1.423 1 93.88 239 ASN B O 1
ATOM 4193 N N . LEU B 1 240 ? -10.695 5.293 1.194 1 96.25 240 LEU B N 1
ATOM 4194 C CA . LEU B 1 240 ? -12.102 5.23 1.57 1 96.25 240 LEU B CA 1
ATOM 4195 C C . LEU B 1 240 ? -12.359 4.094 2.553 1 96.25 240 LEU B C 1
ATOM 4197 O O . LEU B 1 240 ? -12.164 2.922 2.215 1 96.25 240 LEU B O 1
ATOM 4201 N N . ILE B 1 241 ? -12.734 4.414 3.695 1 96.25 241 ILE B N 1
ATOM 4202 C CA . ILE B 1 241 ? -13.18 3.451 4.699 1 96.25 241 ILE B CA 1
ATOM 4203 C C . ILE B 1 241 ? -14.695 3.297 4.629 1 96.25 241 ILE B C 1
ATOM 4205 O O . ILE B 1 241 ? -15.422 4.285 4.539 1 96.25 241 ILE B O 1
ATOM 4209 N N . VAL B 1 242 ? -15.148 2.105 4.598 1 95.38 242 VAL B N 1
ATOM 4210 C CA . VAL B 1 242 ? -16.578 1.844 4.551 1 95.38 242 VAL B CA 1
ATOM 4211 C C . VAL B 1 242 ? -16.969 0.885 5.672 1 95.38 242 VAL B C 1
ATOM 4213 O O . VAL B 1 242 ? -16.281 -0.105 5.922 1 95.38 242 VAL B O 1
ATOM 4216 N N . SER B 1 243 ? -18.016 1.188 6.402 1 95.06 243 SER B N 1
ATOM 4217 C CA . SER B 1 243 ? -18.625 0.314 7.402 1 95.06 243 SER B CA 1
ATOM 4218 C C . SER B 1 243 ? -20.125 0.217 7.215 1 95.06 243 SER B C 1
ATOM 4220 O O . SER B 1 243 ? -20.75 1.116 6.641 1 95.06 243 SER B O 1
ATOM 4222 N N . PHE B 1 244 ? -20.688 -0.914 7.66 1 93.69 244 PHE B N 1
ATOM 4223 C CA . PHE B 1 244 ? -22.094 -1.213 7.41 1 93.69 244 PHE B CA 1
ATOM 4224 C C . PHE B 1 244 ? -22.797 -1.602 8.703 1 93.69 244 PHE B C 1
ATOM 4226 O O . PHE B 1 244 ? -22.156 -2.045 9.656 1 93.69 244 PHE B O 1
ATOM 4233 N N . GLU B 1 245 ? -24.078 -1.362 8.641 1 93.62 245 GLU B N 1
ATOM 4234 C CA . GLU B 1 245 ? -24.984 -1.827 9.688 1 93.62 245 GLU B CA 1
ATOM 4235 C C . GLU B 1 245 ? -26.359 -2.166 9.117 1 93.62 245 GLU B C 1
ATOM 4237 O O . GLU B 1 245 ? -26.719 -1.701 8.031 1 93.62 245 GLU B O 1
ATOM 4242 N N . SER B 1 246 ? -27 -3.117 9.75 1 91.44 246 SER B N 1
ATOM 4243 C CA . SER B 1 246 ? -28.391 -3.443 9.453 1 91.44 246 SER B CA 1
ATOM 4244 C C . SER B 1 246 ? -29.234 -3.473 10.727 1 91.44 246 SER B C 1
ATOM 4246 O O . SER B 1 246 ? -28.688 -3.404 11.836 1 91.44 246 SER B O 1
ATOM 4248 N N . SER B 1 247 ? -30.516 -3.508 10.508 1 87.62 247 SER B N 1
ATOM 4249 C CA . SER B 1 247 ? -31.422 -3.598 11.656 1 87.62 247 SER B CA 1
ATOM 4250 C C . SER B 1 247 ? -31.188 -4.887 12.438 1 87.62 247 SER B C 1
ATOM 4252 O O . SER B 1 247 ? -31.391 -4.93 13.648 1 87.62 247 SER B O 1
ATOM 4254 N N . LYS B 1 248 ? -30.656 -5.883 11.805 1 84.62 248 LYS B N 1
ATOM 4255 C CA . LYS B 1 248 ? -30.406 -7.184 12.422 1 84.62 248 LYS B CA 1
ATOM 4256 C C . LYS B 1 248 ? -29 -7.27 12.992 1 84.62 248 LYS B C 1
ATOM 4258 O O . LYS B 1 248 ? -28.719 -8.086 13.875 1 84.62 248 LYS B O 1
ATOM 4263 N N . SER B 1 249 ? -28.172 -6.469 12.422 1 82.75 249 SER B N 1
ATOM 4264 C CA . SER B 1 249 ? -26.781 -6.434 12.844 1 82.75 249 SER B CA 1
ATOM 4265 C C . SER B 1 249 ? -26.328 -5.008 13.125 1 82.75 249 SER B C 1
ATOM 4267 O O . SER B 1 249 ? -25.953 -4.273 12.203 1 82.75 249 SER B O 1
ATOM 4269 N N . GLY B 1 250 ? -26.391 -4.676 14.406 1 84.19 250 GLY B N 1
ATOM 4270 C CA . GLY B 1 250 ? -25.953 -3.346 14.789 1 84.19 250 GLY B CA 1
ATOM 4271 C C . GLY B 1 250 ? -24.469 -3.117 14.562 1 84.19 250 GLY B C 1
ATOM 4272 O O . GLY B 1 250 ? -23.781 -3.973 13.992 1 84.19 250 GLY B O 1
ATOM 4273 N N . LEU B 1 251 ? -24.062 -1.977 14.875 1 89 251 LEU B N 1
ATOM 4274 C CA . LEU B 1 251 ? -22.672 -1.617 14.672 1 89 251 LEU B CA 1
ATOM 4275 C C . LEU B 1 251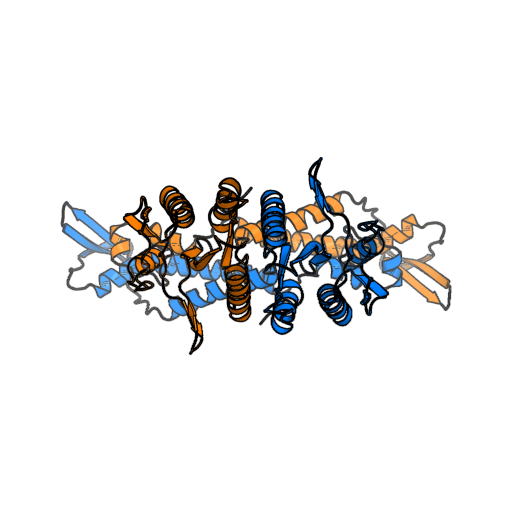 ? -21.734 -2.562 15.43 1 89 251 LEU B C 1
ATOM 4277 O O . LEU B 1 251 ? -21.906 -2.768 16.641 1 89 251 LEU B O 1
ATOM 4281 N N . ASP B 1 252 ? -20.906 -3.215 14.766 1 90.06 252 ASP B N 1
ATOM 4282 C CA . ASP B 1 252 ? -19.922 -4.102 15.359 1 90.06 252 ASP B CA 1
ATOM 4283 C C . ASP B 1 252 ? -18.703 -3.314 15.844 1 90.06 252 ASP B C 1
ATOM 4285 O O . ASP B 1 252 ? -17.828 -2.951 15.047 1 90.06 252 ASP B O 1
ATOM 4289 N N . ASN B 1 253 ? -18.641 -3.154 17.156 1 91.25 253 ASN B N 1
ATOM 4290 C CA . ASN B 1 253 ? -17.562 -2.354 17.75 1 91.25 253 ASN B CA 1
ATOM 4291 C C . ASN B 1 253 ? -16.188 -2.945 17.453 1 91.25 253 ASN B C 1
ATOM 4293 O O . ASN B 1 253 ? -15.234 -2.207 17.219 1 91.25 253 ASN B O 1
ATOM 4297 N N . SER B 1 254 ? -16.141 -4.234 17.5 1 91.56 254 SER B N 1
ATOM 4298 C CA . SER B 1 254 ? -14.875 -4.895 17.219 1 91.56 254 SER B CA 1
ATOM 4299 C C . SER B 1 254 ? -14.43 -4.668 15.789 1 91.56 254 SER B C 1
ATOM 4301 O O . SER B 1 254 ? -13.234 -4.512 15.516 1 91.56 254 SER B O 1
ATOM 4303 N N . TYR B 1 255 ? -15.398 -4.645 14.938 1 91.19 255 TYR B N 1
ATOM 4304 C CA . TYR B 1 255 ? -15.102 -4.371 13.539 1 91.19 255 TYR B CA 1
ATOM 4305 C C . TYR B 1 255 ? -14.594 -2.945 13.352 1 91.19 255 TYR B C 1
ATOM 4307 O O . TYR B 1 255 ? -13.609 -2.717 12.648 1 91.19 255 TYR B O 1
ATOM 4315 N N . ILE B 1 256 ? -15.25 -2.008 14.023 1 94.31 256 ILE B N 1
ATOM 4316 C CA . ILE B 1 256 ? -14.859 -0.605 13.945 1 94.31 256 ILE B CA 1
ATOM 4317 C C . ILE B 1 256 ? -13.438 -0.435 14.492 1 94.31 256 ILE B C 1
ATOM 4319 O O . ILE B 1 256 ? -12.617 0.268 13.898 1 94.31 256 ILE B O 1
ATOM 4323 N N . ASP B 1 257 ? -13.125 -1.092 15.555 1 94 257 ASP B N 1
ATOM 4324 C CA . ASP B 1 257 ? -11.789 -1.04 16.141 1 94 257 ASP B CA 1
ATOM 4325 C C . ASP B 1 257 ? -10.742 -1.595 15.172 1 94 257 ASP B C 1
ATOM 4327 O O . ASP B 1 257 ? -9.641 -1.056 15.062 1 94 257 ASP B O 1
ATOM 4331 N N . CYS B 1 258 ? -11.141 -2.648 14.523 1 92 258 CYS B N 1
ATOM 4332 C CA . CYS B 1 258 ? -10.25 -3.258 13.539 1 92 258 CYS B CA 1
ATOM 4333 C C . CYS B 1 258 ? -9.93 -2.281 12.414 1 92 258 CYS B C 1
ATOM 4335 O O . CYS B 1 258 ? -8.773 -2.15 12.016 1 92 258 CYS B O 1
ATOM 4337 N N . LEU B 1 259 ? -10.914 -1.566 11.961 1 92.88 259 LEU B N 1
ATOM 4338 C CA . LEU B 1 259 ? -10.719 -0.585 10.906 1 92.88 259 LEU B CA 1
ATOM 4339 C C . LEU B 1 259 ? -9.805 0.546 11.375 1 92.88 259 LEU B C 1
ATOM 4341 O O . LEU B 1 259 ? -8.898 0.957 10.656 1 92.88 259 LEU B O 1
ATOM 4345 N N . ILE B 1 260 ? -10.047 1.015 12.578 1 94.31 260 ILE B N 1
ATOM 4346 C CA . ILE B 1 260 ? -9.258 2.119 13.109 1 94.31 260 ILE B CA 1
ATOM 4347 C C . ILE B 1 260 ? -7.797 1.686 13.25 1 94.31 260 ILE B C 1
ATOM 4349 O O . ILE B 1 260 ? -6.887 2.43 12.883 1 94.31 260 ILE B O 1
ATOM 4353 N N . LYS B 1 261 ? -7.582 0.527 13.719 1 91.25 261 LYS B N 1
ATOM 4354 C CA . LYS B 1 261 ? -6.227 0.009 13.859 1 91.25 261 LYS B CA 1
ATOM 4355 C C . LYS B 1 261 ? -5.543 -0.126 12.5 1 91.25 261 LYS B C 1
ATOM 4357 O O . LYS B 1 261 ? -4.379 0.248 12.344 1 91.25 261 LYS B O 1
ATOM 4362 N N . ARG B 1 262 ? -6.289 -0.606 11.578 1 89.56 262 ARG B N 1
ATOM 4363 C CA . ARG B 1 262 ? -5.75 -0.849 10.242 1 89.56 262 ARG B CA 1
ATOM 4364 C C . ARG B 1 262 ? -5.309 0.455 9.586 1 89.56 262 ARG B C 1
ATOM 4366 O O . ARG B 1 262 ? -4.242 0.517 8.977 1 89.56 262 ARG B O 1
ATOM 4373 N N . TYR B 1 263 ? -6.047 1.493 9.742 1 91.31 263 TYR B N 1
ATOM 4374 C CA . TYR B 1 263 ? -5.828 2.688 8.93 1 91.31 263 TYR B CA 1
ATOM 4375 C C . TYR B 1 263 ? -5.035 3.732 9.703 1 91.31 263 TYR B C 1
ATOM 4377 O O . TYR B 1 263 ? -4.375 4.586 9.109 1 91.31 263 TYR B O 1
ATOM 4385 N N . PHE B 1 264 ? -5.043 3.641 11.055 1 91.5 264 PHE B N 1
ATOM 4386 C CA . PHE B 1 264 ? -4.5 4.793 11.766 1 91.5 264 PHE B CA 1
ATOM 4387 C C . PHE B 1 264 ? -3.418 4.363 12.75 1 91.5 264 PHE B C 1
ATOM 4389 O O . PHE B 1 264 ? -2.686 5.199 13.289 1 91.5 264 PHE B O 1
ATOM 4396 N N . ILE B 1 265 ? -3.355 3.025 13.039 1 79.88 265 ILE B N 1
ATOM 4397 C CA . ILE B 1 265 ? -2.385 2.594 14.039 1 79.88 265 ILE B CA 1
ATOM 4398 C C . ILE B 1 265 ? -1.398 1.611 13.414 1 79.88 265 ILE B C 1
ATOM 4400 O O . ILE B 1 265 ? -1.796 0.551 12.922 1 79.88 265 ILE B O 1
ATOM 4404 N N . LYS B 1 266 ? -0.678 1.825 12.461 1 61.38 266 LYS B N 1
ATOM 4405 C CA . LYS B 1 266 ? 0.139 0.843 11.758 1 61.38 266 LYS B CA 1
ATOM 4406 C C . LYS B 1 266 ? 1.118 0.157 12.703 1 61.38 266 LYS B C 1
ATOM 4408 O O . LYS B 1 266 ? 1.807 0.821 13.477 1 61.38 266 LYS B O 1
ATOM 4413 N N . HIS B 1 267 ? 0.652 -0.972 13.25 1 50.72 267 HIS B N 1
ATOM 4414 C CA . HIS B 1 267 ? 1.447 -1.821 14.133 1 50.72 267 HIS B CA 1
ATOM 4415 C C . HIS B 1 267 ? 2.666 -2.379 13.398 1 50.72 267 HIS B C 1
ATOM 4417 O O . HIS B 1 267 ? 2.551 -2.869 12.273 1 50.72 267 HIS B O 1
ATOM 4423 N N . VAL B 1 268 ? 3.77 -1.696 13.289 1 41.81 268 VAL B N 1
ATOM 4424 C CA . VAL B 1 268 ? 4.941 -2.521 13.016 1 41.81 268 VAL B CA 1
ATOM 4425 C C . VAL B 1 268 ? 4.848 -3.828 13.805 1 41.81 268 VAL B C 1
ATOM 4427 O O . VAL B 1 268 ? 4.848 -3.818 15.031 1 41.81 268 VAL B O 1
ATOM 4430 N N . GLU B 1 269 ? 3.885 -4.707 13.523 1 33.62 269 GLU B N 1
ATOM 4431 C CA . GLU B 1 269 ? 4.184 -5.965 14.195 1 33.62 269 GLU B CA 1
ATOM 4432 C C . GLU B 1 269 ? 5.445 -6.609 13.633 1 33.62 269 GLU B C 1
ATOM 4434 O O . GLU B 1 269 ? 5.727 -6.488 12.438 1 33.62 269 GLU B O 1
#